Protein AF-A0A437QZS2-F1 (afdb_monomer)

Sequence (537 aa):
MLMLNFDFNEHRVLSMNNVLVINCSKDAAEFFSTLRQGVTLSPLTAAPTKHYRDDATIQTEISAEPWFFQQFLVHQVSIEGKKQLIVMELHTRYVVVISGVRKGDCQGFLDALQQQLHAVLKAAFDRYLPELNIQLQPCISHTKAADVRWHQRSERSAQGQINQVTQLLKDGFFIDYLQAHDGKLLFHQKLNAGAMLPSRATFADGRPATASQALLERYGHQFAALTDAQQQLWQQREYEKKVEKANQNYQQTQLQLALIGSYHNFDKFARAGFSSTDVLNFQDFFINADDSCGIVNLAELDGLLAGIASGPTMIHPSLWLPVVIPNAAVHTEAEIGIGVKYCIKLLNCNADLLMENQQAYCGLWLRDKQRNIDFVAFCYGFTLAMTFDPEPWLSLPAELQSRLQPILMVALREPDLLKTFAALPARTQELLCRYFEDTVCQVQLYWLKQRAKEFGKNPTQLTSNRAPVSIDPRIFASIALPFEELLDYAFDLTKFKIQPPSPPPQQPVRRDEQKTGRNDPCPCGSGRKYKKCCGSN

Organism: NCBI:txid1834037

Foldseek 3Di:
DDWDDDDDPDPDDPPPQQEEEEAEEPQRQQQQWDDDPNDIDTLADADPDQDPVVCQVVQVVRDPDSQRYWYKYWYWDQAPNWIKIWIAGPQQRFIDIDGDQHRSRPVVVLVRVLVVVVLLLVVLCVPPPVPPPDPCVVVSVSPPHPHYHYYHHDDPVCVVVVVVVNVVSRVCVVVVVCVVVVNDDDPDPCCVPPVRPPPFRAGPVRHGDDSSVVVCVSSVVVVVDIDDCVVVVVVVVVVVVVVVVCVVVVVVVLVCQFQPVDPLLVVLCVLLVDDPVLVVLLQVLQCPDDPQAAQRGDLLLLLQLLLCLLDLDHDDCVQCLCRVDPPCVVDDPVSSVSNVSSSVSSSVSSNCCLVPNLQSFFGSWTADPVRQTLLQSNLLSNLLNCLSPVVVVVVDDPVLLVLNLVSLLSPLVPPVLVVLSVPDDPVLSVLVRLSNSVSSSVSSLVSVLVVCVVVVHDSVVRDDPHDHGDHDCVSRVVDDDDSVVSSVSSSVVSVSRSDHDDDDPDDPDDDPDDPQDQQHQCPVPPRHRCCVPVVVD

pLDDT: mean 70.33, std 20.79, range [20.78, 96.94]

Structure (mmCIF, N/CA/C/O backbone):
data_AF-A0A437QZS2-F1
#
_entry.id   AF-A0A437QZS2-F1
#
loop_
_atom_site.group_PDB
_atom_site.id
_atom_site.type_symbol
_atom_site.label_atom_id
_atom_site.label_alt_id
_atom_site.label_comp_id
_atom_site.label_asym_id
_atom_site.label_entity_id
_atom_site.label_seq_id
_atom_site.pdbx_PDB_ins_code
_atom_site.Cartn_x
_atom_site.Cartn_y
_atom_site.Cartn_z
_atom_site.occupancy
_atom_site.B_iso_or_equiv
_atom_site.auth_seq_id
_atom_site.auth_comp_id
_atom_site.auth_asym_id
_atom_site.auth_atom_id
_atom_site.pdbx_PDB_model_num
ATOM 1 N N . MET A 1 1 ? -2.496 2.489 32.244 1.00 20.78 1 MET A N 1
ATOM 2 C CA . MET A 1 1 ? -2.262 2.664 33.691 1.00 20.78 1 MET A CA 1
ATOM 3 C C . MET A 1 1 ? -2.748 4.054 34.101 1.00 20.78 1 MET A C 1
ATOM 5 O O . MET A 1 1 ? -2.124 4.965 33.603 1.00 20.78 1 MET A O 1
ATOM 9 N N . LEU A 1 2 ? -3.814 4.242 34.917 1.00 30.97 2 LEU A N 1
ATOM 10 C CA . LEU A 1 2 ? -3.886 5.396 35.856 1.00 30.97 2 LEU A CA 1
ATOM 11 C C . LEU A 1 2 ? -5.225 6.201 36.070 1.00 30.97 2 LEU A C 1
ATOM 13 O O . LEU A 1 2 ? -6.174 5.687 36.639 1.00 30.97 2 LEU A O 1
ATOM 17 N N . MET A 1 3 ? -5.227 7.487 35.651 1.00 2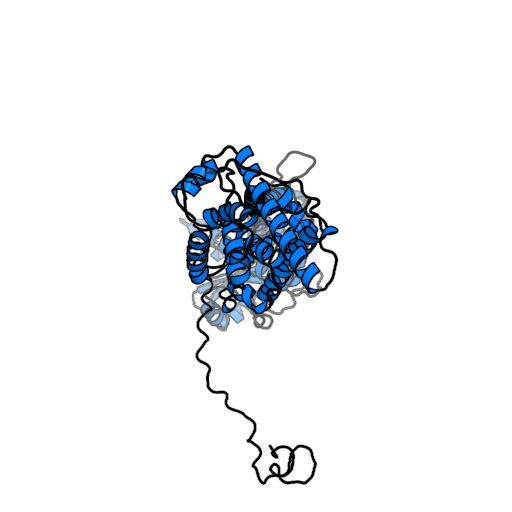1.62 3 MET A N 1
ATOM 18 C CA . MET A 1 3 ? -5.669 8.781 36.292 1.00 21.62 3 MET A CA 1
ATOM 19 C C . MET A 1 3 ? -6.118 8.697 37.757 1.00 21.62 3 MET A C 1
ATOM 21 O O . MET A 1 3 ? -7.209 8.225 38.066 1.00 21.62 3 MET A O 1
ATOM 25 N N . LEU A 1 4 ? -5.282 9.254 38.633 1.00 26.64 4 LEU A N 1
ATOM 26 C CA . LEU A 1 4 ? -5.567 9.543 40.034 1.00 26.64 4 LEU A CA 1
ATOM 27 C C . LEU A 1 4 ? -5.038 10.949 40.325 1.00 26.64 4 LEU A C 1
ATOM 29 O O . LEU A 1 4 ? -3.916 11.257 39.928 1.00 26.64 4 LEU A O 1
ATOM 33 N N . ASN A 1 5 ? -5.819 11.761 41.042 1.00 26.84 5 ASN A N 1
ATOM 34 C CA . ASN A 1 5 ? -5.407 13.101 41.460 1.00 26.84 5 ASN A CA 1
ATOM 35 C C . ASN A 1 5 ? -4.205 13.037 42.409 1.00 26.84 5 ASN A C 1
ATOM 37 O O . ASN A 1 5 ? -4.344 12.684 43.577 1.00 26.84 5 ASN A O 1
ATOM 41 N N . PHE A 1 6 ? -3.035 13.398 41.878 1.00 27.00 6 PHE A N 1
ATOM 42 C CA . PHE A 1 6 ? -1.861 13.789 42.649 1.00 27.00 6 PHE A CA 1
ATOM 43 C C . PHE A 1 6 ? -1.961 15.273 43.020 1.00 27.00 6 PHE A C 1
ATOM 45 O O . PHE A 1 6 ? -2.297 16.104 42.176 1.00 27.00 6 PHE A O 1
ATOM 52 N N . ASP A 1 7 ? -1.638 15.590 44.273 1.00 30.45 7 ASP A N 1
ATOM 53 C CA . ASP A 1 7 ? -1.325 16.953 44.700 1.00 30.45 7 ASP A CA 1
ATOM 54 C C . ASP A 1 7 ? 0.136 17.259 44.324 1.00 30.45 7 ASP A C 1
ATOM 56 O O . ASP A 1 7 ? 1.017 16.407 44.469 1.00 30.45 7 ASP A O 1
ATOM 60 N N . PHE A 1 8 ? 0.387 18.449 43.780 1.00 32.78 8 PHE A N 1
ATOM 61 C CA . PHE A 1 8 ? 1.642 18.791 43.108 1.00 32.78 8 PHE A CA 1
ATOM 62 C C . PHE A 1 8 ? 2.698 19.452 44.004 1.00 32.78 8 PHE A C 1
ATOM 64 O O . PHE A 1 8 ? 3.832 19.600 43.552 1.00 32.78 8 PHE A O 1
ATOM 71 N N . ASN A 1 9 ? 2.367 19.837 45.245 1.00 36.06 9 ASN A N 1
ATOM 72 C CA . ASN A 1 9 ? 3.306 20.550 46.128 1.00 36.06 9 ASN A CA 1
ATOM 73 C C . ASN A 1 9 ? 3.748 19.786 47.387 1.00 36.06 9 ASN A C 1
ATOM 75 O O . ASN A 1 9 ? 4.813 20.095 47.919 1.00 36.06 9 ASN A O 1
ATOM 79 N N . GLU A 1 10 ? 3.010 18.772 47.852 1.00 30.33 10 GLU A N 1
ATOM 80 C CA . GLU A 1 10 ? 3.451 17.916 48.963 1.00 30.33 10 GLU A CA 1
ATOM 81 C C . GLU A 1 10 ? 3.292 16.429 48.621 1.00 30.33 10 GLU A C 1
ATOM 83 O O . GLU A 1 10 ? 2.210 15.960 48.281 1.00 30.33 10 GLU A O 1
ATOM 88 N N . HIS A 1 11 ? 4.380 15.657 48.739 1.00 33.88 11 HIS A N 1
ATOM 89 C CA . HIS A 1 11 ? 4.418 14.226 48.413 1.00 33.88 11 HIS A CA 1
ATOM 90 C C . HIS A 1 11 ? 3.638 13.354 49.422 1.00 33.88 11 HIS A C 1
ATOM 92 O O . HIS A 1 11 ? 4.225 12.590 50.193 1.00 33.88 11 HIS A O 1
ATOM 98 N N . ARG A 1 12 ? 2.302 13.431 49.411 1.00 27.75 12 ARG A N 1
ATOM 99 C CA . ARG A 1 12 ? 1.401 12.541 50.157 1.00 27.75 12 ARG A CA 1
ATOM 100 C C . ARG A 1 12 ? 0.194 12.135 49.317 1.00 27.75 12 ARG A C 1
ATOM 102 O O . ARG A 1 12 ? -0.442 12.956 48.671 1.00 27.75 12 ARG A O 1
ATOM 109 N N . VAL A 1 13 ? -0.165 10.854 49.393 1.00 30.27 13 VAL A N 1
ATOM 110 C CA . VAL A 1 13 ? -1.448 10.362 48.880 1.00 30.27 13 VAL A CA 1
ATOM 111 C C . VAL A 1 13 ? -2.536 10.770 49.871 1.00 30.27 13 VAL A C 1
ATOM 113 O O . VAL A 1 13 ? -2.618 10.205 50.963 1.00 30.27 13 VAL A O 1
ATOM 116 N N . LEU A 1 14 ? -3.377 11.735 49.502 1.00 32.28 14 LEU A N 1
ATOM 117 C CA . LEU A 1 14 ? -4.598 12.025 50.248 1.00 32.28 14 LEU A CA 1
ATOM 118 C C . LEU A 1 14 ? -5.625 10.923 49.964 1.00 32.28 14 LEU A C 1
ATOM 120 O O . LEU A 1 14 ? -6.195 10.847 48.876 1.00 32.28 14 LEU A O 1
ATOM 124 N N . SER A 1 15 ? -5.884 10.063 50.951 1.00 37.06 15 SER A N 1
ATOM 125 C CA . SER A 1 15 ? -7.035 9.161 50.916 1.00 37.06 15 SER A CA 1
ATOM 126 C C . SER A 1 15 ? -8.316 9.993 51.023 1.00 37.06 15 SER A C 1
ATOM 128 O O . SER A 1 15 ? -8.694 10.417 52.116 1.00 37.06 15 SER A O 1
ATOM 130 N N . MET A 1 16 ? -8.976 10.261 49.894 1.00 41.34 16 MET A N 1
ATOM 131 C CA . MET A 1 16 ? -10.245 10.991 49.892 1.00 41.34 16 MET A CA 1
ATOM 132 C C . MET A 1 16 ? -11.342 10.128 50.535 1.00 41.34 16 MET A C 1
ATOM 134 O O . MET A 1 16 ? -11.731 9.083 50.011 1.00 41.34 16 MET A O 1
ATOM 138 N N . ASN A 1 17 ? -11.811 10.559 51.708 1.00 48.47 17 ASN A N 1
ATOM 139 C CA . ASN A 1 17 ? -12.818 9.858 52.502 1.00 48.47 17 ASN A CA 1
ATOM 140 C C . ASN A 1 17 ? -14.219 10.052 51.899 1.00 48.47 17 ASN A C 1
ATOM 142 O O . ASN A 1 17 ? -14.975 10.924 52.327 1.00 48.47 17 ASN A O 1
ATOM 146 N N . ASN A 1 18 ? -14.583 9.228 50.916 1.00 58.84 18 ASN A N 1
ATOM 147 C CA . ASN A 1 18 ? -15.933 9.237 50.346 1.00 58.84 18 ASN A CA 1
ATOM 148 C C . ASN A 1 18 ? -16.923 8.615 51.340 1.00 58.84 18 ASN A C 1
ATOM 150 O O . ASN A 1 18 ? -16.878 7.404 51.580 1.00 58.84 18 ASN A O 1
ATOM 154 N N . VAL A 1 19 ? -17.816 9.441 51.898 1.00 66.81 19 VAL A N 1
ATOM 155 C CA . VAL A 1 19 ? -18.808 9.036 52.906 1.00 66.81 19 VAL A CA 1
ATOM 156 C C . VAL A 1 19 ? -20.184 8.871 52.258 1.00 66.81 19 VAL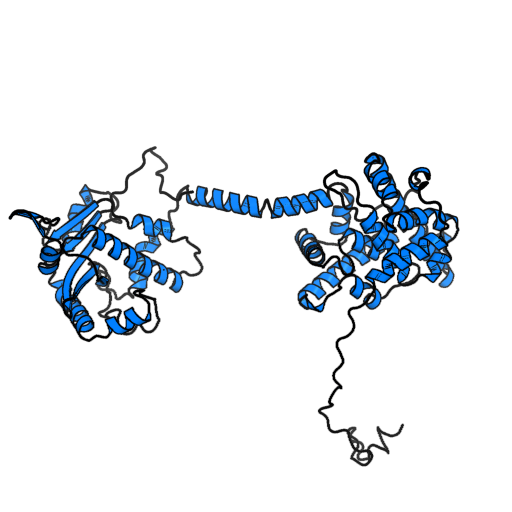 A C 1
ATOM 158 O O . VAL A 1 19 ? -20.769 9.822 51.730 1.00 66.81 19 VAL A O 1
ATOM 161 N N . LEU A 1 20 ? -20.725 7.658 52.349 1.00 75.12 20 LEU A N 1
ATOM 162 C CA . LEU A 1 20 ? -22.062 7.297 51.885 1.00 75.12 20 LEU A CA 1
ATOM 163 C C . LEU A 1 20 ? -22.985 7.069 53.080 1.00 75.12 20 LEU A C 1
ATOM 165 O O . LEU A 1 20 ? -22.778 6.148 53.868 1.00 75.12 20 LEU A O 1
ATOM 169 N N . VAL A 1 21 ? -24.034 7.877 53.197 1.00 82.19 21 VAL A N 1
ATOM 170 C CA . VAL A 1 21 ? -25.049 7.725 54.241 1.00 82.19 21 VAL A CA 1
ATOM 171 C C . VAL A 1 21 ? -26.263 6.994 53.688 1.00 82.19 21 VAL A C 1
ATOM 173 O O . VAL A 1 21 ? -26.971 7.491 52.807 1.00 82.19 21 VAL A O 1
ATOM 176 N N . ILE A 1 22 ? -26.535 5.822 54.255 1.00 88.19 22 ILE A N 1
ATOM 177 C CA . ILE A 1 22 ? -27.746 5.048 54.012 1.00 88.19 22 ILE A CA 1
ATOM 178 C C . ILE A 1 22 ? -28.725 5.309 55.158 1.00 88.19 22 ILE A C 1
ATOM 180 O O . ILE A 1 22 ? -28.687 4.677 56.218 1.00 88.19 22 ILE A O 1
ATOM 184 N N . ASN A 1 23 ? -29.629 6.259 54.935 1.00 90.69 23 ASN A N 1
ATOM 185 C CA . ASN A 1 23 ? -30.758 6.513 55.816 1.00 90.69 23 ASN A CA 1
ATOM 186 C C . ASN A 1 23 ? -31.812 5.431 55.585 1.00 90.69 23 ASN A C 1
ATOM 188 O O . ASN A 1 23 ? -32.315 5.273 54.480 1.00 90.69 23 ASN A O 1
ATOM 192 N N . CYS A 1 24 ? -32.189 4.692 56.615 1.00 92.56 24 CYS A N 1
ATOM 193 C CA . CYS A 1 24 ? -33.209 3.659 56.535 1.00 92.56 24 CYS A CA 1
ATOM 194 C C . CYS A 1 24 ? -34.486 4.109 57.241 1.00 92.56 24 CYS A C 1
ATOM 196 O O . CYS A 1 24 ? -34.458 4.504 58.411 1.00 92.56 24 CYS A O 1
ATOM 198 N N . SER A 1 25 ? -35.624 3.948 56.561 1.00 92.81 25 SER A N 1
ATOM 199 C CA . SER A 1 25 ? -36.930 3.949 57.220 1.00 92.81 25 SER A CA 1
ATOM 200 C C . SER A 1 25 ? -37.017 2.816 58.253 1.00 92.81 25 SER A C 1
ATOM 202 O O . SER A 1 25 ? -36.200 1.896 58.249 1.00 92.81 25 SER A O 1
ATOM 204 N N . LYS A 1 26 ? -38.059 2.812 59.096 1.00 91.44 26 LYS A N 1
ATOM 205 C CA . LYS A 1 26 ? -38.287 1.734 60.078 1.00 91.44 26 LYS A CA 1
ATOM 206 C C . LYS A 1 26 ? -38.273 0.334 59.440 1.00 91.44 26 LYS A C 1
ATOM 208 O O . LYS A 1 26 ? -37.603 -0.557 59.945 1.00 91.44 26 LYS A O 1
ATOM 213 N N . ASP A 1 27 ? -38.956 0.162 58.313 1.00 92.75 27 ASP A N 1
ATOM 214 C CA . ASP A 1 27 ? -39.080 -1.139 57.637 1.00 92.75 27 ASP A CA 1
ATOM 215 C C . ASP A 1 27 ? -37.763 -1.584 56.977 1.00 92.75 27 ASP A C 1
ATOM 217 O O . ASP A 1 27 ? -37.418 -2.763 57.006 1.00 92.75 27 ASP A O 1
ATOM 221 N N . ALA A 1 28 ? -36.973 -0.640 56.446 1.00 92.94 28 ALA A N 1
ATOM 222 C CA . ALA A 1 28 ? -35.621 -0.925 55.966 1.00 92.94 28 ALA A CA 1
ATOM 223 C C . ALA A 1 28 ? -34.657 -1.245 57.124 1.00 92.94 28 ALA A C 1
ATOM 225 O O . ALA A 1 28 ? -33.854 -2.167 57.014 1.00 92.94 28 ALA A O 1
ATOM 226 N N . ALA A 1 29 ? -34.775 -0.551 58.259 1.00 92.00 29 ALA A N 1
ATOM 227 C CA . ALA A 1 29 ? -34.001 -0.833 59.465 1.00 92.00 29 ALA A CA 1
ATOM 228 C C . ALA A 1 29 ? -34.262 -2.250 59.991 1.00 92.00 29 ALA A C 1
ATOM 230 O O . ALA A 1 29 ? -33.319 -2.986 60.285 1.00 92.00 29 ALA A O 1
ATOM 231 N N . GLU A 1 30 ? -35.527 -2.674 60.041 1.00 92.25 30 GLU A N 1
ATOM 232 C CA . GLU A 1 30 ? -35.880 -4.047 60.408 1.00 92.25 30 GLU A CA 1
ATOM 233 C C . GLU A 1 30 ? -35.398 -5.067 59.365 1.00 92.25 30 GLU A C 1
ATOM 235 O O . GLU A 1 30 ? -34.999 -6.175 59.723 1.00 92.25 30 GLU A O 1
ATOM 240 N N . PHE A 1 31 ? -35.402 -4.709 58.078 1.00 93.00 31 PHE A N 1
ATOM 241 C CA . PHE A 1 31 ? -34.905 -5.565 57.001 1.00 93.00 31 PHE A CA 1
ATOM 242 C C . PHE A 1 31 ? -33.384 -5.780 57.049 1.00 93.00 31 PHE A C 1
ATOM 244 O O . PHE A 1 31 ? -32.923 -6.886 56.775 1.00 93.00 31 PHE A O 1
ATOM 251 N N . PHE A 1 32 ? -32.601 -4.769 57.422 1.00 92.81 32 PHE A N 1
ATOM 252 C CA . PHE A 1 32 ? -31.145 -4.894 57.562 1.00 92.81 32 PHE A CA 1
ATOM 253 C C . PHE A 1 32 ? -30.690 -5.390 58.946 1.00 92.81 32 PHE A C 1
ATOM 255 O O . PHE A 1 32 ? -29.529 -5.754 59.115 1.00 92.81 32 PHE A O 1
ATOM 262 N N . SER A 1 33 ? -31.601 -5.485 59.918 1.00 91.31 33 SER A N 1
ATOM 263 C CA . SER A 1 33 ? -31.332 -6.073 61.236 1.00 91.31 33 SER A CA 1
ATOM 264 C C . SER A 1 33 ? -31.580 -7.587 61.255 1.00 91.31 33 SER A C 1
ATOM 266 O O . SER A 1 33 ? -32.531 -8.089 60.650 1.00 91.31 33 SER A O 1
ATOM 268 N N . THR A 1 34 ? -30.769 -8.335 62.009 1.00 86.31 34 THR A N 1
ATOM 269 C CA . THR A 1 34 ? -30.948 -9.787 62.208 1.00 86.31 34 THR A CA 1
ATOM 270 C C . THR A 1 34 ? -30.850 -10.180 63.679 1.00 86.31 34 THR A C 1
ATOM 272 O O . THR A 1 34 ? -30.084 -9.597 64.437 1.00 86.31 34 THR A O 1
ATOM 275 N N . LEU A 1 35 ? -31.622 -11.185 64.093 1.00 81.44 35 LEU A N 1
ATOM 276 C CA . LEU A 1 35 ? -31.528 -11.779 65.429 1.00 81.44 35 LEU A CA 1
ATOM 277 C C . LEU A 1 35 ? -30.538 -12.947 65.402 1.00 81.44 35 LEU A C 1
ATOM 279 O O . LEU A 1 35 ? -30.700 -13.874 64.607 1.00 81.44 35 LEU A O 1
ATOM 283 N N . ARG A 1 36 ? -29.541 -12.933 66.291 1.00 74.00 36 ARG A N 1
ATOM 284 C CA . ARG A 1 36 ? -28.646 -14.073 66.543 1.00 74.00 36 ARG A CA 1
ATOM 285 C C . ARG A 1 36 ? -28.539 -14.300 68.047 1.00 74.00 36 ARG A C 1
ATOM 287 O O . ARG A 1 36 ? -28.242 -13.372 68.786 1.00 74.00 36 ARG A O 1
ATOM 294 N N . GLN A 1 37 ? -28.813 -15.529 68.495 1.00 67.75 37 GLN A N 1
ATOM 295 C CA . GLN A 1 37 ? -28.738 -15.931 69.912 1.00 67.75 37 GLN A CA 1
ATOM 296 C C . GLN A 1 37 ? -29.489 -14.979 70.876 1.00 67.75 37 GLN A C 1
ATOM 298 O O . GLN A 1 37 ? -29.020 -14.680 71.967 1.00 67.75 37 GLN A O 1
ATOM 303 N N . GLY A 1 38 ? -30.662 -14.482 70.462 1.00 71.50 38 GLY A N 1
ATOM 304 C CA . GLY A 1 38 ? -31.493 -13.566 71.258 1.00 71.50 38 GLY A CA 1
ATOM 305 C C . GLY A 1 38 ? -31.089 -12.086 71.205 1.00 71.50 38 GLY A C 1
ATOM 306 O O . GLY A 1 38 ? -31.842 -11.248 71.691 1.00 71.50 38 GLY A O 1
ATOM 307 N N . VAL A 1 39 ? -29.960 -11.742 70.575 1.00 73.75 39 VAL A N 1
ATOM 308 C CA . VAL A 1 39 ? -29.490 -10.357 70.415 1.00 73.75 39 VAL A CA 1
ATOM 309 C C . VAL A 1 39 ? -29.767 -9.866 68.993 1.00 73.75 39 VAL A C 1
ATOM 311 O O . VAL A 1 39 ? -29.487 -10.559 68.011 1.00 73.75 39 VAL A O 1
ATOM 314 N N . THR A 1 40 ? -30.319 -8.657 68.870 1.00 80.25 40 THR A N 1
ATOM 315 C CA . THR A 1 40 ? -30.497 -7.986 67.575 1.00 80.25 40 THR A CA 1
ATOM 316 C C . THR A 1 40 ? -29.181 -7.354 67.140 1.00 80.25 40 THR A C 1
ATOM 318 O O . THR A 1 40 ? -28.709 -6.400 67.753 1.00 80.25 40 THR A O 1
ATOM 321 N N . LEU A 1 41 ? -28.612 -7.861 66.051 1.00 80.50 41 LEU A N 1
ATOM 322 C CA . LEU A 1 41 ? -27.480 -7.267 65.356 1.00 80.50 41 LEU A CA 1
ATOM 323 C C . LEU A 1 41 ? -28.014 -6.366 64.240 1.00 80.50 41 LEU A C 1
ATOM 325 O O . LEU A 1 41 ? -28.649 -6.841 63.294 1.00 80.50 41 LEU A O 1
ATOM 329 N N . SER A 1 42 ? -27.758 -5.068 64.369 1.00 84.19 42 SER A N 1
ATOM 330 C CA . SER A 1 42 ? -28.106 -4.038 63.391 1.00 84.19 42 SER A CA 1
ATOM 331 C C . SER A 1 42 ? -26.846 -3.256 63.016 1.00 84.19 42 SER A C 1
ATOM 333 O O . SER A 1 42 ? -26.101 -2.875 63.920 1.00 84.19 42 SER A O 1
ATOM 335 N N . PRO A 1 43 ? -26.601 -2.976 61.725 1.00 82.12 43 PRO A N 1
ATOM 336 C CA . PRO A 1 43 ? -25.555 -2.044 61.313 1.00 82.12 43 PRO A CA 1
ATOM 337 C C . PRO A 1 43 ? -25.963 -0.574 61.498 1.00 82.12 43 PRO A C 1
ATOM 339 O O . PRO A 1 43 ? -25.131 0.313 61.328 1.00 82.12 43 PRO A O 1
ATOM 342 N N . LEU A 1 44 ? -27.233 -0.295 61.820 1.00 88.19 44 LEU A N 1
ATOM 343 C CA . LEU A 1 44 ? -27.758 1.062 61.913 1.00 88.19 44 LEU A CA 1
ATOM 344 C C . LEU A 1 44 ? -27.496 1.685 63.284 1.00 88.19 44 LEU A C 1
ATOM 346 O O . LEU A 1 44 ? -27.792 1.093 64.321 1.00 88.19 44 LEU A O 1
ATOM 350 N N . THR A 1 45 ? -27.071 2.943 63.267 1.00 86.06 45 THR A N 1
ATOM 351 C CA . THR A 1 45 ? -27.011 3.824 64.438 1.00 86.06 45 THR A CA 1
ATOM 352 C C . THR A 1 45 ? -28.140 4.862 64.410 1.00 86.06 45 THR A C 1
ATOM 354 O O . THR A 1 45 ? -28.885 4.984 63.430 1.00 86.06 45 THR A O 1
ATOM 357 N N . ALA A 1 46 ? -28.300 5.622 65.497 1.00 79.81 46 ALA A N 1
ATOM 358 C CA . ALA A 1 46 ? -29.142 6.814 65.475 1.00 79.81 46 ALA A CA 1
ATOM 359 C C . ALA A 1 46 ? -28.547 7.853 64.509 1.00 79.81 46 ALA A C 1
ATOM 361 O O . ALA A 1 46 ? -27.331 8.040 64.470 1.00 79.81 46 ALA A O 1
ATOM 362 N N . ALA A 1 47 ? -29.398 8.526 63.734 1.00 80.38 47 ALA A N 1
ATOM 363 C CA . ALA A 1 47 ? -28.951 9.613 62.872 1.00 80.38 47 ALA A CA 1
ATOM 364 C C . ALA A 1 47 ? -28.406 10.789 63.712 1.00 80.38 47 ALA A C 1
ATOM 366 O O . ALA A 1 47 ? -29.026 11.127 64.724 1.00 80.38 47 ALA A O 1
ATOM 367 N N . PRO A 1 48 ? -27.297 11.439 63.305 1.00 75.44 48 PRO A N 1
ATOM 368 C CA . PRO A 1 48 ? -26.664 12.490 64.105 1.00 75.44 48 PRO A CA 1
ATOM 369 C C . PRO A 1 48 ? -27.515 13.765 64.178 1.00 75.44 48 PRO A C 1
ATOM 371 O O . PRO A 1 48 ? -27.487 14.476 65.179 1.00 75.44 48 PRO A O 1
ATOM 374 N N . THR A 1 49 ? -28.320 14.029 63.145 1.00 79.81 49 THR A N 1
ATOM 375 C CA . THR A 1 49 ? -29.289 15.131 63.107 1.00 79.81 49 THR A CA 1
ATOM 376 C C . THR A 1 49 ? -30.689 14.633 62.736 1.00 79.81 49 THR A C 1
ATOM 378 O O . THR A 1 49 ? -30.871 13.542 62.178 1.00 79.81 49 THR A O 1
ATOM 381 N N . LYS A 1 50 ? -31.710 15.453 63.009 1.00 77.69 50 LYS A N 1
ATOM 382 C CA . LYS A 1 50 ? -33.113 15.118 62.726 1.00 77.69 50 LYS A CA 1
ATOM 383 C C . LYS A 1 50 ? -33.468 15.171 61.235 1.00 77.69 50 LYS A C 1
ATOM 385 O O . LYS A 1 50 ? -34.301 14.377 60.803 1.00 77.69 50 LYS A O 1
ATOM 390 N N . HIS A 1 51 ? -32.862 16.075 60.467 1.00 77.19 51 HIS A N 1
ATOM 391 C CA . HIS A 1 51 ? -33.114 16.242 59.036 1.00 77.19 51 HIS A CA 1
ATOM 392 C C . HIS A 1 51 ? -31.821 16.062 58.251 1.00 77.19 51 HIS A C 1
ATOM 394 O O . HIS A 1 51 ? -30.827 16.706 58.553 1.00 77.19 51 HIS A O 1
ATOM 400 N N . TYR A 1 52 ? -31.851 15.261 57.184 1.00 76.38 52 TYR A N 1
ATOM 401 C CA . TYR A 1 52 ? -30.653 14.966 56.381 1.00 76.38 52 TYR A CA 1
ATOM 402 C C . TYR A 1 52 ? -29.905 16.204 55.848 1.00 76.38 52 TYR A C 1
ATOM 404 O O . TYR A 1 52 ? -28.702 16.155 55.611 1.00 76.38 52 TYR A O 1
ATOM 412 N N . ARG A 1 53 ? -30.607 17.327 55.652 1.00 72.25 53 ARG A N 1
ATOM 413 C CA . ARG A 1 53 ? -30.016 18.596 55.196 1.00 72.25 53 ARG A CA 1
ATOM 414 C C . ARG A 1 53 ? -29.078 19.211 56.234 1.00 72.25 53 ARG A C 1
ATOM 416 O O . ARG A 1 53 ? -28.123 19.878 55.854 1.00 72.25 53 ARG A O 1
ATOM 423 N N . ASP A 1 54 ? -29.326 18.935 57.510 1.00 73.38 54 ASP A N 1
ATOM 424 C CA . ASP A 1 54 ? -28.567 19.471 58.636 1.00 73.38 54 ASP A CA 1
ATOM 425 C C . ASP A 1 54 ? -27.282 18.658 58.884 1.00 73.38 54 ASP A C 1
ATOM 427 O O . ASP A 1 54 ? -26.417 19.097 59.629 1.00 73.38 54 ASP A O 1
ATOM 431 N N . ASP A 1 55 ? -27.089 17.509 58.220 1.00 68.81 55 ASP A N 1
ATOM 432 C CA . ASP A 1 55 ? -25.815 16.772 58.276 1.00 68.81 55 ASP A CA 1
ATOM 433 C C . ASP A 1 55 ? -24.665 17.533 57.584 1.00 68.81 55 ASP A C 1
ATOM 435 O O . ASP A 1 55 ? -23.495 17.228 57.809 1.00 68.81 55 ASP A O 1
ATOM 439 N N . ALA A 1 56 ? -24.978 18.540 56.760 1.00 55.81 56 ALA A N 1
ATOM 440 C CA . ALA A 1 56 ? -23.988 19.361 56.066 1.00 55.81 56 ALA A CA 1
ATOM 441 C C . ALA A 1 56 ? -23.124 20.220 57.016 1.00 55.81 56 ALA A C 1
ATOM 443 O O . ALA A 1 56 ? -22.018 20.602 56.648 1.00 55.81 56 ALA A O 1
ATOM 444 N N . THR A 1 57 ? -23.560 20.491 58.253 1.00 53.84 57 THR A N 1
ATOM 445 C CA . THR A 1 57 ? -22.715 21.167 59.262 1.00 53.84 57 THR A CA 1
ATOM 446 C C . THR A 1 57 ? -21.738 20.227 59.973 1.00 53.84 57 THR A C 1
ATOM 448 O O . THR A 1 57 ? -20.814 20.702 60.620 1.00 53.84 57 THR A O 1
ATOM 451 N N . ILE A 1 58 ? -21.883 18.906 59.818 1.00 52.41 58 ILE A N 1
ATOM 452 C CA . ILE A 1 58 ? -20.894 17.902 60.267 1.00 52.41 58 ILE A CA 1
ATOM 453 C C . ILE A 1 58 ? -19.801 17.710 59.194 1.00 52.41 58 ILE A C 1
ATOM 455 O O . ILE A 1 58 ? -18.709 17.208 59.456 1.00 52.41 58 ILE A O 1
ATOM 459 N N . GLN A 1 59 ? -20.075 18.152 57.965 1.00 51.12 59 GLN A N 1
ATOM 460 C CA . GLN A 1 59 ? -19.221 17.982 56.792 1.00 51.12 59 GLN A CA 1
ATOM 461 C C . GLN A 1 59 ? -17.862 18.700 56.929 1.00 51.12 59 GLN A C 1
ATOM 463 O O . GLN A 1 59 ? -16.861 18.210 56.411 1.00 51.12 59 GLN A O 1
ATOM 468 N N . THR A 1 60 ? -17.807 19.804 57.684 1.00 48.69 60 THR A N 1
ATOM 469 C CA . THR A 1 60 ? -16.606 20.637 57.886 1.00 48.69 60 THR A CA 1
ATOM 470 C C . THR A 1 60 ? -15.511 20.017 58.758 1.00 48.69 60 THR A C 1
ATOM 472 O O . THR A 1 60 ? -14.386 20.503 58.719 1.00 48.69 60 THR A O 1
ATOM 475 N N . GLU A 1 61 ? -15.790 18.961 59.530 1.00 47.25 61 GLU A N 1
ATOM 476 C CA . GLU A 1 61 ? -14.775 18.309 60.385 1.00 47.25 61 GLU A CA 1
ATOM 477 C C . GLU A 1 61 ? -14.061 17.124 59.705 1.00 47.25 61 GLU A C 1
ATOM 479 O O . GLU A 1 61 ? -13.069 16.623 60.231 1.00 47.25 61 GLU A O 1
ATOM 484 N N . ILE A 1 62 ? -14.553 16.650 58.550 1.00 50.03 62 ILE A N 1
ATOM 485 C CA . ILE A 1 62 ? -14.136 15.360 57.959 1.00 50.03 62 ILE A CA 1
ATOM 486 C C . ILE A 1 62 ? -13.423 15.525 56.603 1.00 50.03 62 ILE A C 1
ATOM 488 O O . ILE A 1 62 ? -12.588 14.694 56.244 1.00 50.03 62 ILE A O 1
ATOM 492 N N . SER A 1 63 ? -13.714 16.592 55.852 1.00 42.53 63 SER A N 1
ATOM 493 C CA . SER A 1 63 ? -13.008 16.959 54.615 1.00 42.53 63 SER A CA 1
ATOM 494 C C . SER A 1 63 ? -13.210 18.444 54.310 1.00 42.53 63 SER A C 1
ATOM 496 O O . SER A 1 63 ? -14.328 18.942 54.407 1.00 42.53 63 SER A O 1
ATOM 498 N N . ALA A 1 64 ? -12.154 19.141 53.879 1.00 43.66 64 ALA A N 1
ATOM 499 C CA . ALA A 1 64 ? -12.253 20.528 53.409 1.00 43.66 64 ALA A CA 1
ATOM 500 C C . ALA A 1 64 ? -12.986 20.659 52.052 1.00 43.66 64 ALA A C 1
ATOM 502 O O . ALA A 1 64 ? -13.417 21.748 51.684 1.00 43.66 64 ALA A O 1
ATOM 503 N N . GLU A 1 65 ? -13.149 19.548 51.326 1.00 45.97 65 GLU A N 1
ATOM 504 C CA . GLU A 1 65 ? -13.822 19.469 50.026 1.00 45.97 65 GLU A CA 1
ATOM 505 C C . GLU A 1 65 ? -15.264 18.937 50.193 1.00 45.97 65 GLU A C 1
ATOM 507 O O . GLU A 1 65 ? -15.444 17.741 50.461 1.00 45.97 65 GLU A O 1
ATOM 512 N N . PRO A 1 66 ? -16.318 19.765 50.015 1.00 43.00 66 PRO A N 1
ATOM 513 C CA . PRO A 1 66 ? -17.712 19.387 50.295 1.00 43.00 66 PRO A CA 1
ATOM 514 C C . PRO A 1 66 ? -18.345 18.417 49.273 1.00 43.00 66 PRO A C 1
ATOM 516 O O . PRO A 1 66 ? -19.531 18.093 49.366 1.00 43.00 66 PRO A O 1
ATOM 519 N N . TRP A 1 67 ? -17.591 17.930 48.287 1.00 46.56 67 TRP A N 1
ATOM 520 C CA . TRP A 1 67 ? -18.138 17.291 47.082 1.00 46.56 67 TRP A CA 1
ATOM 521 C C . TRP A 1 67 ? -18.274 15.755 47.139 1.00 46.56 67 TRP A C 1
ATOM 523 O O . TRP A 1 67 ? -18.823 15.162 46.212 1.00 46.56 67 TRP A O 1
ATOM 533 N N . PHE A 1 68 ? -17.845 15.106 48.230 1.00 51.59 68 PHE A N 1
ATOM 534 C CA . PHE A 1 68 ? -17.794 13.635 48.364 1.00 51.59 68 PHE A CA 1
ATOM 535 C C . PHE A 1 68 ? -18.784 13.018 49.377 1.00 51.59 68 PHE A C 1
ATOM 537 O O . PHE A 1 68 ? -18.606 11.883 49.822 1.00 51.59 68 PHE A O 1
ATOM 544 N N . PHE A 1 69 ? -19.853 13.741 49.724 1.00 60.44 69 PHE A N 1
ATOM 545 C CA . PHE A 1 69 ? -20.913 13.266 50.623 1.00 60.44 69 PHE A CA 1
ATOM 546 C C . PHE A 1 69 ? -22.181 12.889 49.841 1.00 60.44 69 PHE A C 1
ATOM 548 O O . PHE A 1 69 ? -22.763 13.718 49.131 1.00 60.44 69 PHE A O 1
ATOM 555 N N . GLN A 1 70 ? -22.629 11.638 49.968 1.00 69.44 70 GLN A N 1
ATOM 556 C CA . GLN A 1 70 ? -23.853 11.142 49.326 1.00 69.44 70 GLN A CA 1
ATOM 557 C C . GLN A 1 70 ? -24.846 10.620 50.361 1.00 69.44 70 GLN A C 1
ATOM 559 O O . GLN A 1 70 ? -24.469 9.901 51.281 1.00 69.44 70 GLN A O 1
ATOM 564 N N . GLN A 1 71 ? -26.129 10.950 50.188 1.00 77.12 71 GLN A N 1
ATOM 565 C CA . GLN A 1 71 ? -27.192 10.531 51.098 1.00 77.12 71 GLN A CA 1
ATOM 566 C C . GLN A 1 71 ? -28.351 9.881 50.346 1.00 77.12 71 GLN A C 1
ATOM 568 O O . GLN A 1 71 ? -29.030 10.524 49.540 1.00 77.12 71 GLN A O 1
ATOM 573 N N . PHE A 1 72 ? -28.625 8.624 50.681 1.00 85.31 72 PHE A N 1
ATOM 574 C CA . PHE A 1 72 ? -29.791 7.893 50.201 1.00 85.31 72 PHE A CA 1
ATOM 575 C C . PHE A 1 72 ? -30.766 7.627 51.344 1.00 85.3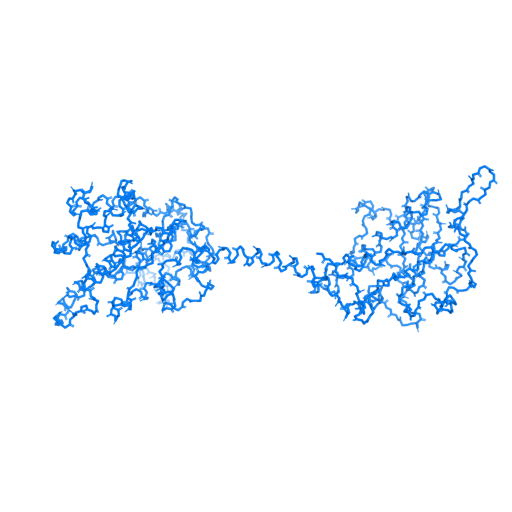1 72 PHE A C 1
ATOM 577 O O . PHE A 1 72 ? -30.363 7.500 52.500 1.00 85.31 72 PHE A O 1
ATOM 584 N N . LEU A 1 73 ? -32.047 7.520 51.006 1.00 87.88 73 LEU A N 1
ATOM 585 C CA . LEU A 1 73 ? -33.112 6.992 51.844 1.00 87.88 73 LEU A CA 1
ATOM 586 C C . LEU A 1 73 ? -33.572 5.649 51.280 1.00 87.88 73 LEU A C 1
ATOM 588 O O . LEU A 1 73 ? -33.943 5.564 50.112 1.00 87.88 73 LEU A O 1
ATOM 592 N N . VAL A 1 74 ? -33.593 4.621 52.120 1.00 92.44 74 VAL A N 1
ATOM 593 C CA . VAL A 1 74 ? -34.028 3.268 51.774 1.00 92.44 74 VAL A CA 1
ATOM 594 C C . VAL A 1 74 ? -35.315 2.937 52.517 1.00 92.44 74 VAL A C 1
ATOM 596 O O . VAL A 1 74 ? -35.422 3.142 53.730 1.00 92.44 74 VAL A O 1
ATOM 599 N N . HIS A 1 75 ? -36.290 2.401 51.787 1.00 93.75 75 HIS A N 1
ATOM 600 C CA . HIS A 1 75 ? -37.567 1.933 52.316 1.00 93.75 75 HIS A CA 1
ATOM 601 C C . HIS A 1 75 ? -37.887 0.528 51.793 1.00 93.75 75 HIS A C 1
ATOM 603 O O . HIS A 1 75 ? -37.758 0.263 50.599 1.00 93.75 75 HIS A O 1
ATOM 609 N N . GLN A 1 76 ? -38.307 -0.378 52.680 1.00 93.44 76 GLN A N 1
ATOM 610 C CA . GLN A 1 76 ? -38.619 -1.765 52.331 1.00 93.44 76 GLN A CA 1
ATOM 611 C C . GLN A 1 76 ? -40.124 -1.948 52.144 1.00 93.44 76 GLN A C 1
ATOM 613 O O . GLN A 1 76 ? -40.889 -1.761 53.085 1.00 93.44 76 GLN A O 1
ATOM 618 N N . VAL A 1 77 ? -40.541 -2.393 50.956 1.00 90.31 77 VAL A N 1
ATOM 619 C CA . VAL A 1 77 ? -41.940 -2.733 50.647 1.00 90.31 77 VAL A CA 1
ATOM 620 C C . VAL A 1 77 ? -42.080 -4.199 50.259 1.00 90.31 77 VAL A C 1
ATOM 622 O O . VAL A 1 77 ? -41.193 -4.781 49.631 1.00 90.31 77 VAL A O 1
ATOM 625 N N . SER A 1 78 ? -43.162 -4.836 50.708 1.00 88.06 78 SER A N 1
ATOM 626 C CA . SER A 1 78 ? -43.416 -6.260 50.464 1.00 88.06 78 SER A CA 1
ATOM 627 C C . SER A 1 78 ? -44.526 -6.385 49.428 1.00 88.06 78 SER A C 1
ATOM 629 O O . SER A 1 78 ? -45.665 -6.025 49.716 1.00 88.06 78 SER A O 1
ATOM 631 N N . ILE A 1 79 ? -44.186 -6.864 48.234 1.00 80.38 79 ILE A N 1
ATOM 632 C CA . ILE A 1 79 ? -45.085 -6.985 47.082 1.00 80.38 79 ILE A CA 1
ATOM 633 C C . ILE A 1 79 ? -45.150 -8.469 46.719 1.00 80.38 79 ILE A C 1
ATOM 635 O O . ILE A 1 79 ? -44.107 -9.070 46.475 1.00 80.38 79 ILE A O 1
ATOM 639 N N . GLU A 1 80 ? -46.340 -9.075 46.747 1.00 78.62 80 GLU A N 1
ATOM 640 C CA . GLU A 1 80 ? -46.542 -10.508 46.439 1.00 78.62 80 GLU A CA 1
ATOM 641 C C . GLU A 1 80 ? -45.587 -11.450 47.207 1.00 78.62 80 GLU A C 1
ATOM 643 O O . GLU A 1 80 ? -44.979 -12.367 46.658 1.00 78.62 80 GLU A O 1
ATOM 648 N N . GLY A 1 81 ? -45.367 -11.167 48.496 1.00 77.19 81 GLY A N 1
ATOM 649 C CA . GLY A 1 81 ? -44.418 -11.899 49.348 1.00 77.19 81 GLY A CA 1
ATOM 650 C C . GLY A 1 81 ? -42.933 -11.606 49.077 1.00 77.19 81 GLY A C 1
ATOM 651 O O . GLY A 1 81 ? -42.096 -11.862 49.943 1.00 77.19 81 GLY A O 1
ATOM 652 N N . LYS A 1 82 ? -42.586 -11.002 47.935 1.00 80.44 82 LYS A N 1
ATOM 653 C CA . LYS A 1 82 ? -41.219 -10.591 47.591 1.00 80.44 82 LYS A CA 1
ATOM 654 C C . LYS A 1 82 ? -40.866 -9.267 48.270 1.00 80.44 82 LYS A C 1
ATOM 656 O O . LYS A 1 82 ? -41.658 -8.324 48.330 1.00 80.44 82 LYS A O 1
ATOM 661 N N . LYS A 1 83 ? -39.642 -9.192 48.790 1.00 84.75 83 LYS A N 1
ATOM 662 C CA . LYS A 1 83 ? -39.089 -8.000 49.440 1.00 84.75 83 LYS A CA 1
ATOM 663 C C . LYS A 1 83 ? -38.419 -7.116 48.386 1.00 84.75 83 LYS A C 1
ATOM 665 O O . LYS A 1 83 ? -37.524 -7.576 47.680 1.00 84.75 83 LYS A O 1
ATOM 670 N N . GLN A 1 84 ? -38.864 -5.867 48.283 1.00 84.69 84 GLN A N 1
ATOM 671 C CA . GLN A 1 84 ? -38.281 -4.846 47.412 1.00 84.69 84 GLN A CA 1
ATOM 672 C C . GLN A 1 84 ? -37.812 -3.647 48.244 1.00 84.69 84 GLN A C 1
ATOM 674 O O . GLN A 1 84 ? -38.391 -3.339 49.290 1.00 84.69 84 GLN A O 1
ATOM 679 N N . LEU A 1 85 ? -36.757 -2.986 47.778 1.00 85.25 85 LEU A N 1
ATOM 680 C CA . LEU A 1 85 ? -36.110 -1.848 48.417 1.00 85.25 85 LEU A CA 1
ATOM 681 C C . LEU A 1 85 ? -36.195 -0.642 47.482 1.00 85.25 85 LEU A C 1
ATOM 683 O O . LEU A 1 85 ? -35.581 -0.621 46.418 1.00 85.25 85 LEU A O 1
ATOM 687 N N . ILE A 1 86 ? -36.962 0.363 47.887 1.00 86.06 86 ILE A N 1
ATOM 688 C CA . ILE A 1 86 ? -37.032 1.664 47.226 1.00 86.06 86 ILE A CA 1
ATOM 689 C C . ILE A 1 86 ? -35.863 2.490 47.761 1.00 86.06 86 ILE A C 1
ATOM 691 O O . ILE A 1 86 ? -35.788 2.731 48.966 1.00 86.06 86 ILE A O 1
ATOM 695 N N . VAL A 1 87 ? -34.958 2.911 46.880 1.00 82.56 87 VAL A N 1
ATOM 696 C CA . VAL A 1 87 ? -33.756 3.684 47.211 1.00 82.56 87 VAL A CA 1
ATOM 697 C C . VAL A 1 87 ? -33.848 5.051 46.554 1.00 82.56 87 VAL A C 1
ATOM 699 O O . VAL A 1 87 ? -33.910 5.146 45.334 1.00 82.56 87 VAL A O 1
ATOM 702 N N . MET A 1 88 ? -33.859 6.111 47.354 1.00 79.62 88 MET A N 1
ATOM 703 C CA . MET A 1 88 ? -34.028 7.490 46.906 1.00 79.62 88 MET A CA 1
ATOM 704 C C . MET A 1 88 ? -32.796 8.322 47.251 1.00 79.62 88 MET A C 1
ATOM 706 O O . MET A 1 88 ? -32.451 8.429 48.423 1.00 79.62 88 MET A O 1
ATOM 710 N N . GLU A 1 89 ? -32.162 8.968 46.277 1.00 77.25 89 GLU A N 1
ATOM 711 C CA . GLU A 1 89 ? -31.131 9.975 46.554 1.00 77.25 89 GLU A CA 1
ATOM 712 C C . GLU A 1 89 ? -31.814 11.249 47.081 1.00 77.25 89 GLU A C 1
ATOM 714 O O . GLU A 1 89 ? -32.744 11.783 46.470 1.00 77.25 89 GLU A O 1
ATOM 719 N N . LEU A 1 90 ? -31.424 11.702 48.274 1.00 71.94 90 LEU A N 1
ATOM 720 C CA . LEU A 1 90 ? -32.220 12.661 49.049 1.00 71.94 90 LEU A CA 1
ATOM 721 C C . LEU A 1 90 ? -32.139 14.113 48.548 1.00 71.94 90 LEU A C 1
ATOM 723 O O . LEU A 1 90 ? -32.984 14.935 48.923 1.00 71.94 90 LEU A O 1
ATOM 727 N N . HIS A 1 91 ? -31.157 14.453 47.712 1.00 63.78 91 HIS A N 1
ATOM 728 C CA . HIS A 1 91 ? -30.997 15.801 47.166 1.00 63.78 91 HIS A CA 1
ATOM 729 C C . HIS A 1 91 ? -31.789 15.982 45.862 1.00 63.78 91 HIS A C 1
ATOM 731 O O . HIS A 1 91 ? -32.540 16.942 45.718 1.00 63.78 91 HIS A O 1
ATOM 737 N N . THR A 1 92 ? -31.648 15.031 44.942 1.00 60.41 92 THR A N 1
ATOM 738 C CA . THR A 1 92 ? -32.234 15.017 43.590 1.00 60.41 92 THR A CA 1
ATOM 739 C C . THR A 1 92 ? -33.606 14.348 43.525 1.00 60.41 92 THR A C 1
ATOM 741 O O . THR A 1 92 ? -34.304 14.480 42.521 1.00 60.41 92 THR A O 1
ATOM 744 N N . ARG A 1 93 ? -33.988 13.597 44.571 1.00 64.88 93 ARG A N 1
ATOM 745 C CA . ARG A 1 93 ? -35.186 12.737 44.618 1.00 64.88 93 ARG A CA 1
ATOM 746 C C . ARG A 1 93 ? -35.225 11.667 43.525 1.00 64.88 93 ARG A C 1
ATOM 748 O O . ARG A 1 93 ? -36.284 11.110 43.237 1.00 64.88 93 ARG A O 1
ATOM 755 N N . TYR A 1 94 ? -34.068 11.344 42.950 1.00 65.12 94 TYR A N 1
ATOM 756 C CA . TYR A 1 94 ? -33.908 10.220 42.040 1.00 65.12 94 TYR A CA 1
ATOM 757 C C . TYR A 1 94 ? -34.170 8.897 42.775 1.00 65.12 94 TYR A C 1
ATOM 759 O O . TYR A 1 94 ? -33.697 8.726 43.897 1.00 65.12 94 TYR A O 1
ATOM 767 N N . VAL A 1 95 ? -34.919 7.972 42.163 1.00 65.56 95 VAL A N 1
ATOM 768 C CA . VAL A 1 95 ? -35.301 6.688 42.775 1.00 65.56 95 VAL A CA 1
ATOM 769 C C . VAL A 1 95 ? -34.851 5.504 41.923 1.00 65.56 95 VAL A C 1
ATOM 771 O O . VAL A 1 95 ? -35.066 5.481 40.714 1.00 65.56 95 VAL A O 1
ATOM 774 N N . VAL A 1 96 ? -34.311 4.491 42.598 1.00 71.56 96 VAL A N 1
ATOM 775 C CA . VAL A 1 96 ? -34.035 3.141 42.096 1.00 71.56 96 VAL A CA 1
ATOM 776 C C . VAL A 1 96 ? -34.856 2.146 42.919 1.00 71.56 96 VAL A C 1
ATOM 778 O O . VAL A 1 96 ? -35.025 2.329 44.124 1.00 71.56 96 VAL A O 1
ATOM 781 N N . VAL A 1 97 ? -35.349 1.073 42.298 1.00 76.19 97 VAL A N 1
ATOM 782 C CA . VAL A 1 97 ? -35.936 -0.068 43.017 1.00 76.19 97 VAL A CA 1
ATOM 783 C C . VAL A 1 97 ? -34.995 -1.261 42.895 1.00 76.19 97 VAL A C 1
ATOM 785 O O . VAL A 1 97 ? -34.598 -1.632 41.794 1.00 76.19 97 VAL A O 1
ATOM 788 N N . ILE A 1 98 ? -34.632 -1.851 44.032 1.00 78.62 98 ILE A N 1
ATOM 789 C CA . ILE A 1 98 ? -33.743 -3.010 44.130 1.00 78.62 98 ILE A CA 1
ATOM 790 C C . ILE A 1 98 ? -34.534 -4.194 44.693 1.00 78.62 98 ILE A C 1
ATOM 792 O O . ILE A 1 98 ? -35.223 -4.080 45.706 1.00 78.62 98 ILE A O 1
ATOM 796 N N . SER A 1 99 ? -34.419 -5.354 44.052 1.00 79.56 99 SER A N 1
ATOM 797 C CA . SER A 1 99 ? -35.058 -6.610 44.463 1.00 79.56 99 SER A CA 1
ATOM 798 C C . SER A 1 99 ? -34.025 -7.724 44.641 1.00 79.56 99 SER A C 1
ATOM 800 O O . SER A 1 99 ? -32.915 -7.627 44.130 1.00 79.56 99 SER A O 1
ATOM 802 N N . GLY A 1 100 ? -34.387 -8.804 45.339 1.00 76.12 100 GLY A N 1
ATOM 803 C CA . GLY A 1 100 ? -33.537 -10.000 45.471 1.00 76.12 100 GLY A CA 1
ATOM 804 C C . GLY A 1 100 ? -32.450 -9.929 46.553 1.00 76.12 100 GLY A C 1
ATOM 805 O O . GLY A 1 100 ? -31.828 -10.946 46.850 1.00 76.12 100 GLY A O 1
ATOM 806 N N . VAL A 1 101 ? -32.261 -8.774 47.198 1.00 83.19 101 VAL A N 1
ATOM 807 C CA . VAL A 1 101 ? -31.415 -8.641 48.397 1.00 83.19 101 VAL A CA 1
ATOM 808 C C . VAL A 1 101 ? -31.987 -9.505 49.531 1.00 83.19 101 VAL A C 1
ATOM 810 O O . VAL A 1 101 ? -33.203 -9.565 49.728 1.00 83.19 101 VAL A O 1
ATOM 813 N N . ARG A 1 102 ? -31.119 -10.184 50.290 1.00 87.31 102 ARG A N 1
ATOM 814 C CA . ARG A 1 102 ? -31.514 -11.028 51.433 1.00 87.31 102 ARG A CA 1
ATOM 815 C C . ARG A 1 102 ? -31.662 -10.190 52.711 1.00 87.31 102 ARG A C 1
ATOM 817 O O . ARG A 1 102 ? -30.997 -9.170 52.869 1.00 87.31 102 ARG A O 1
ATOM 824 N N . LYS A 1 103 ? -32.512 -10.625 53.653 1.00 89.25 103 LYS A N 1
ATOM 825 C CA . LYS A 1 103 ? -32.664 -9.945 54.956 1.00 89.25 103 LYS A CA 1
ATOM 826 C C . LYS A 1 103 ? -31.307 -9.914 55.682 1.00 89.25 103 LYS A C 1
ATOM 828 O O . LYS A 1 103 ? -30.667 -10.955 55.810 1.00 89.25 103 LYS A O 1
ATOM 833 N N . GLY A 1 104 ? -30.881 -8.737 56.140 1.00 87.06 104 GLY A N 1
ATOM 834 C CA . GLY A 1 104 ? -29.576 -8.504 56.770 1.00 87.06 104 GLY A CA 1
ATOM 835 C C . GLY A 1 104 ? -28.380 -8.359 55.819 1.00 87.06 104 GLY A C 1
ATOM 836 O O . GLY A 1 104 ? -27.267 -8.145 56.289 1.00 87.06 104 GLY A O 1
ATOM 837 N N . ASP A 1 105 ? -28.570 -8.478 54.502 1.00 88.94 105 ASP A N 1
ATOM 838 C CA . ASP A 1 105 ? -27.476 -8.485 53.522 1.00 88.94 105 ASP A CA 1
ATOM 839 C C . ASP A 1 105 ? -27.133 -7.063 53.049 1.00 88.94 105 ASP A C 1
ATOM 841 O O . ASP A 1 105 ? -27.486 -6.624 51.952 1.00 88.94 105 ASP A O 1
ATOM 845 N N . CYS A 1 106 ? -26.477 -6.306 53.930 1.00 87.00 106 CYS A N 1
ATOM 846 C CA . CYS A 1 106 ? -26.086 -4.920 53.667 1.00 87.00 106 CYS A CA 1
ATOM 847 C C . CYS A 1 106 ? -25.064 -4.788 52.534 1.00 87.00 106 CYS A C 1
ATOM 849 O O . CYS A 1 106 ? -25.135 -3.821 51.781 1.00 87.00 106 CYS A O 1
ATOM 851 N N . GLN A 1 107 ? -24.148 -5.751 52.375 1.00 83.06 107 GLN A N 1
ATOM 852 C CA . GLN A 1 107 ? -23.177 -5.709 51.280 1.00 83.06 107 GLN A CA 1
ATOM 853 C C . GLN A 1 107 ? -23.857 -5.985 49.936 1.00 83.06 107 GLN A C 1
ATOM 855 O O . GLN A 1 107 ? -23.715 -5.181 49.019 1.00 83.06 107 GLN A O 1
ATOM 860 N N . GLY A 1 108 ? -24.693 -7.029 49.845 1.00 80.06 108 GLY A N 1
ATOM 861 C CA . GLY A 1 108 ? -25.454 -7.315 48.627 1.00 80.06 108 GLY A CA 1
ATOM 862 C C . GLY A 1 108 ? -26.393 -6.174 48.213 1.00 80.06 108 GLY A C 1
ATOM 863 O O . GLY A 1 108 ? -26.643 -5.980 47.024 1.00 80.06 108 GLY A O 1
ATOM 864 N N . PHE A 1 109 ? -26.875 -5.369 49.168 1.00 86.19 109 PHE A N 1
ATOM 865 C CA . PHE A 1 109 ? -27.567 -4.114 48.868 1.00 86.19 109 PHE A CA 1
ATOM 866 C C . PHE A 1 109 ? -26.654 -3.057 48.232 1.00 86.19 109 PHE A C 1
ATOM 868 O O . PHE A 1 109 ? -27.027 -2.472 47.215 1.00 86.19 109 PHE A O 1
ATOM 875 N N . LEU A 1 110 ? -25.486 -2.790 48.828 1.00 81.50 110 LEU A N 1
ATOM 876 C CA . LEU A 1 110 ? -24.552 -1.771 48.337 1.00 81.50 110 LEU A CA 1
ATOM 877 C C . LEU A 1 110 ? -24.033 -2.117 46.939 1.00 81.50 110 LEU A C 1
ATOM 879 O O . LEU A 1 110 ? -24.013 -1.247 46.069 1.00 81.50 110 LEU A O 1
ATOM 883 N N . ASP A 1 111 ? -23.705 -3.388 46.702 1.00 74.25 111 ASP A N 1
ATOM 884 C CA . ASP A 1 111 ? -23.258 -3.887 45.400 1.00 74.25 111 ASP A CA 1
ATOM 885 C C . ASP A 1 111 ? -24.340 -3.664 44.324 1.00 74.25 111 ASP A C 1
ATOM 887 O O . ASP A 1 111 ? -24.063 -3.129 43.245 1.00 74.25 111 ASP A O 1
ATOM 891 N N . ALA A 1 112 ? -25.600 -3.992 44.641 1.00 71.50 112 ALA A N 1
ATOM 892 C CA . ALA A 1 112 ? -26.736 -3.776 43.746 1.00 71.50 112 ALA A CA 1
ATOM 893 C C . ALA A 1 112 ? -27.014 -2.281 43.489 1.00 71.50 112 ALA A C 1
ATOM 895 O O . ALA A 1 112 ? -27.308 -1.892 42.356 1.00 71.50 112 ALA A O 1
ATOM 896 N N . LEU A 1 113 ? -26.890 -1.425 44.510 1.00 74.06 113 LEU A N 1
ATOM 897 C CA . LEU A 1 113 ? -27.052 0.025 44.369 1.00 74.06 113 LEU A CA 1
ATOM 898 C C . LEU A 1 113 ? -25.958 0.625 43.475 1.00 74.06 113 LEU A C 1
ATOM 900 O O . LEU A 1 113 ? -26.267 1.382 42.553 1.00 74.06 113 LEU A O 1
ATOM 904 N N . GLN A 1 114 ? -24.698 0.240 43.691 1.00 70.12 114 GLN A N 1
ATOM 905 C CA . GLN A 1 114 ? -23.561 0.677 42.879 1.00 70.12 114 GLN A CA 1
ATOM 906 C C . GLN A 1 114 ? -23.750 0.286 41.401 1.00 70.12 114 GLN A C 1
ATOM 908 O O . GLN A 1 114 ? -23.511 1.097 40.503 1.00 70.12 114 GLN A O 1
ATOM 913 N N . GLN A 1 115 ? -24.230 -0.935 41.135 1.00 65.06 115 GLN A N 1
ATOM 914 C CA . GLN A 1 115 ? -24.503 -1.415 39.778 1.00 65.06 115 GLN A CA 1
ATOM 915 C C . GLN A 1 115 ? -25.585 -0.585 39.067 1.00 65.06 115 GLN A C 1
ATOM 917 O O . GLN A 1 115 ? -25.420 -0.237 37.895 1.00 65.06 115 GLN A O 1
ATOM 922 N N . GLN A 1 116 ? -26.669 -0.233 39.765 1.00 66.25 116 GLN A N 1
ATOM 923 C CA . GLN A 1 116 ? -27.753 0.576 39.195 1.00 66.25 116 GLN A CA 1
ATOM 924 C C . GLN A 1 116 ? -27.314 2.023 38.924 1.00 66.25 116 GLN A C 1
ATOM 926 O O . GLN A 1 116 ? -27.576 2.550 37.844 1.00 66.25 116 GLN A O 1
ATOM 931 N N . LEU A 1 117 ? -26.577 2.651 39.849 1.00 65.19 117 LEU A N 1
ATOM 932 C CA . LEU A 1 117 ? -26.048 4.009 39.655 1.00 65.19 117 LEU A CA 1
ATOM 933 C C . LEU A 1 117 ? -25.099 4.092 38.447 1.00 65.19 117 LEU A C 1
ATOM 935 O O . LEU A 1 117 ? -25.197 5.031 37.657 1.00 65.19 117 LEU A O 1
ATOM 939 N N . HIS A 1 118 ? -24.240 3.086 38.250 1.00 60.97 118 HIS A N 1
ATOM 940 C CA . HIS A 1 118 ? -23.385 2.972 37.062 1.00 60.97 118 HIS A CA 1
ATOM 941 C C . HIS A 1 118 ? -24.217 2.886 35.769 1.00 60.97 118 HIS A C 1
ATOM 943 O O . HIS A 1 118 ? -23.968 3.656 34.839 1.00 60.97 118 HIS A O 1
ATOM 949 N N . ALA A 1 119 ? -25.224 2.007 35.701 1.00 58.84 119 ALA A N 1
ATOM 950 C CA . ALA A 1 119 ? -26.063 1.865 34.506 1.00 58.84 119 ALA A CA 1
ATOM 951 C C . ALA A 1 119 ? -26.750 3.188 34.107 1.00 58.84 119 ALA A C 1
ATOM 953 O O . ALA A 1 119 ? -26.786 3.548 32.929 1.00 58.84 119 ALA A O 1
ATOM 954 N N . VAL A 1 120 ? -27.235 3.937 35.102 1.00 57.38 120 VAL A N 1
ATOM 955 C CA . VAL A 1 120 ? -27.918 5.227 34.925 1.00 57.38 120 VAL A CA 1
ATOM 956 C C . VAL A 1 120 ? -26.957 6.325 34.474 1.00 57.38 120 VAL A C 1
ATOM 958 O O . VAL A 1 120 ? -27.273 7.063 33.541 1.00 57.38 120 VAL A O 1
ATOM 961 N N . LEU A 1 121 ? -25.776 6.411 35.097 1.00 56.28 121 LEU A N 1
ATOM 962 C CA . LEU A 1 121 ? -24.712 7.332 34.692 1.00 56.28 121 LEU A CA 1
ATOM 963 C C . LEU A 1 121 ? -24.329 7.107 33.231 1.00 56.28 121 LEU A C 1
ATOM 965 O O . LEU A 1 121 ? -24.386 8.044 32.438 1.00 56.28 121 LEU A O 1
ATOM 969 N N . LYS A 1 122 ? -24.003 5.862 32.861 1.00 57.22 122 LYS A N 1
ATOM 970 C CA . LYS A 1 122 ? -23.582 5.515 31.500 1.00 57.22 122 LYS A CA 1
ATOM 971 C C . LYS A 1 122 ? -24.583 6.005 30.454 1.00 57.22 122 LYS A C 1
ATOM 973 O O . LYS A 1 122 ? -24.210 6.731 29.539 1.00 57.22 122 LYS A O 1
ATOM 978 N N . ALA A 1 123 ? -25.857 5.673 30.631 1.00 55.44 123 ALA A N 1
ATOM 979 C CA . ALA A 1 123 ? -26.880 6.025 29.658 1.00 55.44 123 ALA A CA 1
ATOM 980 C C . ALA A 1 123 ? -27.230 7.529 29.624 1.00 55.44 123 ALA A C 1
ATOM 982 O O . ALA A 1 123 ? -27.764 8.012 28.623 1.00 55.44 123 ALA A O 1
ATOM 983 N N . ALA A 1 124 ? -26.917 8.291 30.679 1.00 52.88 124 ALA A N 1
ATOM 984 C CA . ALA A 1 124 ? -26.954 9.751 30.626 1.00 52.88 124 ALA A CA 1
ATOM 985 C C . ALA A 1 124 ? -25.792 10.312 29.782 1.00 52.88 124 ALA A C 1
ATOM 987 O O . ALA A 1 124 ? -26.027 11.177 28.939 1.00 52.88 124 ALA A O 1
ATOM 988 N N . PHE A 1 125 ? -24.568 9.795 29.938 1.00 53.91 125 PHE A N 1
ATOM 989 C CA . PHE A 1 125 ? -23.428 10.194 29.099 1.00 53.91 125 PHE A CA 1
ATOM 990 C C . PHE A 1 125 ? -23.667 9.878 27.617 1.00 53.91 125 PHE A C 1
ATOM 992 O O . PHE A 1 125 ? -23.598 10.795 26.798 1.00 53.91 125 PHE A O 1
ATOM 999 N N . ASP A 1 126 ? -24.060 8.639 27.298 1.00 53.41 126 ASP A N 1
ATOM 1000 C CA . ASP A 1 126 ? -24.350 8.181 25.928 1.00 53.41 126 ASP A CA 1
ATOM 1001 C C . ASP A 1 126 ? -25.384 9.082 25.210 1.00 53.41 126 ASP A C 1
ATOM 1003 O O . ASP A 1 126 ? -25.359 9.224 23.988 1.00 53.41 126 ASP A O 1
ATOM 1007 N N . ARG A 1 127 ? -26.306 9.705 25.964 1.00 51.09 127 ARG A N 1
ATOM 1008 C CA . ARG A 1 127 ? -27.403 10.530 25.430 1.00 51.09 127 ARG A CA 1
ATOM 1009 C C . ARG A 1 127 ? -27.079 12.021 25.292 1.00 51.09 127 ARG A C 1
ATOM 1011 O O . ARG A 1 127 ? -27.674 12.670 24.435 1.00 51.09 127 ARG A O 1
ATOM 1018 N N . TYR A 1 128 ? -26.227 12.575 26.154 1.00 45.69 128 TYR A N 1
ATOM 1019 C CA . TYR A 1 128 ? -26.045 14.030 26.274 1.00 45.69 128 TYR A CA 1
ATOM 1020 C C . TYR A 1 128 ? -24.614 14.516 26.004 1.00 45.69 128 TYR A C 1
ATOM 1022 O O . TYR A 1 128 ? -24.440 15.705 25.759 1.00 45.69 128 TYR A O 1
ATOM 1030 N N . LEU A 1 129 ? -23.605 13.636 26.024 1.00 49.53 129 LEU A N 1
ATOM 1031 C CA . LEU A 1 129 ? -22.198 13.970 25.753 1.00 49.53 129 LEU A CA 1
ATOM 1032 C C . LEU A 1 129 ? -21.512 12.925 24.835 1.00 49.53 129 LEU A C 1
ATOM 1034 O O . LEU A 1 129 ? -20.441 12.428 25.182 1.00 49.53 129 LEU A O 1
ATOM 1038 N N . PRO A 1 130 ? -22.089 12.576 23.664 1.00 50.62 130 PRO A N 1
ATOM 1039 C CA . PRO A 1 130 ? -21.605 11.466 22.834 1.00 50.62 130 PRO A CA 1
ATOM 1040 C C . PRO A 1 130 ? -20.201 11.679 22.238 1.00 50.62 130 PRO A C 1
ATOM 1042 O O . PRO A 1 130 ? -19.532 10.708 21.894 1.00 50.62 130 PRO A O 1
ATOM 1045 N N . GLU A 1 131 ? -19.739 12.927 22.114 1.00 41.66 131 GLU A N 1
ATOM 1046 C CA . GLU A 1 131 ? -18.437 13.252 21.507 1.00 41.66 131 GLU A CA 1
ATOM 1047 C C . GLU A 1 131 ? -17.263 13.217 22.502 1.00 41.66 131 GLU A C 1
ATOM 1049 O O . GLU A 1 131 ? -16.106 13.098 22.092 1.00 41.66 131 GLU A O 1
ATOM 1054 N N . LEU A 1 132 ? -17.524 13.241 23.816 1.00 43.59 132 LEU A N 1
ATOM 1055 C CA . LEU A 1 132 ? -16.480 12.994 24.810 1.00 43.59 132 LEU A CA 1
ATOM 1056 C C . LEU A 1 132 ? -16.301 11.481 25.003 1.00 43.59 132 LEU A C 1
ATOM 1058 O O . LEU A 1 132 ? -16.947 10.872 25.856 1.00 43.59 132 LEU A O 1
ATOM 1062 N N . ASN A 1 133 ? -15.370 10.875 24.257 1.00 48.81 133 ASN A N 1
ATOM 1063 C CA . ASN A 1 133 ? -14.995 9.459 24.399 1.00 48.81 133 ASN A CA 1
ATOM 1064 C C . ASN A 1 133 ? -14.166 9.193 25.679 1.00 48.81 133 ASN A C 1
ATOM 1066 O O . ASN A 1 133 ? -12.985 8.828 25.652 1.00 48.81 133 ASN A O 1
ATOM 1070 N N . ILE A 1 134 ? -14.808 9.416 26.822 1.00 48.16 134 ILE A N 1
ATOM 1071 C CA . ILE A 1 134 ? -14.309 9.140 28.162 1.00 48.16 134 ILE A CA 1
ATOM 1072 C C . ILE A 1 134 ? -14.554 7.661 28.474 1.00 48.16 134 ILE A C 1
ATOM 1074 O O . ILE A 1 134 ? -15.685 7.179 28.424 1.00 48.16 134 ILE A O 1
ATOM 1078 N N . GLN A 1 135 ? -13.526 6.940 28.926 1.00 47.56 135 GLN A N 1
ATOM 1079 C CA . GLN A 1 135 ? -13.776 5.697 29.657 1.00 47.56 135 GLN A CA 1
ATOM 1080 C C . GLN A 1 135 ? -14.392 6.056 31.010 1.00 47.56 135 GLN A C 1
ATOM 1082 O O . GLN A 1 135 ? -13.689 6.570 31.867 1.00 47.56 135 GLN A O 1
ATOM 1087 N N . LEU A 1 136 ? -15.684 5.784 31.214 1.00 46.66 136 LEU A N 1
ATOM 1088 C CA . LEU A 1 136 ? -16.429 6.173 32.426 1.00 46.66 136 LEU A CA 1
ATOM 1089 C C . LEU A 1 136 ? -15.917 5.534 33.732 1.00 46.66 136 LEU A C 1
ATOM 1091 O O . LEU A 1 136 ? -16.282 5.978 34.821 1.00 46.66 136 LEU A O 1
ATOM 1095 N N . GLN A 1 137 ? -15.092 4.485 33.643 1.00 43.00 137 GLN A N 1
ATOM 1096 C CA . GLN A 1 137 ? -14.655 3.680 34.790 1.00 43.00 137 GLN A CA 1
ATOM 1097 C C . GLN A 1 137 ? -14.010 4.466 35.946 1.00 43.00 137 GLN A C 1
ATOM 1099 O O . GLN A 1 137 ? -14.351 4.145 37.078 1.00 43.00 137 GLN A O 1
ATOM 1104 N N . PRO A 1 138 ? -13.175 5.508 35.747 1.00 42.16 138 PRO A N 1
ATOM 1105 C CA . PRO A 1 138 ? -12.658 6.313 36.851 1.00 42.16 138 PRO A CA 1
ATOM 1106 C C . PRO A 1 138 ? -13.775 7.038 37.612 1.00 42.16 138 PRO A C 1
ATOM 1108 O O . PRO A 1 138 ? -13.807 6.992 38.837 1.00 42.16 138 PRO A O 1
ATOM 1111 N N . CYS A 1 139 ? -14.748 7.648 36.927 1.00 44.47 139 CYS A N 1
ATOM 1112 C CA . CYS A 1 139 ? -15.896 8.281 37.591 1.00 44.47 139 CYS A CA 1
ATOM 1113 C C . CYS A 1 139 ? -16.709 7.255 38.399 1.00 44.47 139 CYS A C 1
ATOM 1115 O O . CYS A 1 139 ? -17.153 7.540 39.507 1.00 44.47 139 CYS A O 1
ATOM 1117 N N . ILE A 1 140 ? -16.847 6.034 37.872 1.00 44.94 140 ILE A N 1
ATOM 1118 C CA . ILE A 1 140 ? -17.552 4.929 38.531 1.00 44.94 140 ILE A CA 1
ATOM 1119 C C . ILE A 1 140 ? -16.752 4.377 39.721 1.00 44.94 140 ILE A C 1
ATOM 1121 O O . ILE A 1 140 ? -17.346 4.090 40.758 1.00 44.94 140 ILE A O 1
ATOM 1125 N N . SER A 1 141 ? -15.423 4.259 39.644 1.00 43.28 141 SER A N 1
ATOM 1126 C CA . SER A 1 141 ? -14.611 3.753 40.759 1.00 43.28 141 SER A CA 1
ATOM 1127 C C . SER A 1 141 ? -14.631 4.689 41.968 1.00 43.28 141 SER A C 1
ATOM 1129 O O . SER A 1 141 ? -14.635 4.201 43.094 1.00 43.28 141 SER A O 1
ATOM 1131 N N . HIS A 1 142 ? -14.756 6.004 41.755 1.00 46.84 142 HIS A N 1
ATOM 1132 C CA . HIS A 1 142 ? -14.960 6.977 42.837 1.00 46.84 142 HIS A CA 1
ATOM 1133 C C . HIS A 1 142 ? -16.353 6.881 43.503 1.00 46.84 142 HIS A C 1
ATOM 1135 O O . HIS A 1 142 ? -16.557 7.476 44.558 1.00 46.84 142 HIS A O 1
ATOM 1141 N N . THR A 1 143 ? -17.305 6.103 42.959 1.00 47.12 143 THR A N 1
ATOM 1142 C CA . THR A 1 143 ? -18.587 5.811 43.643 1.00 47.12 143 THR A CA 1
ATOM 1143 C C . THR A 1 143 ? -18.482 4.714 44.707 1.00 47.12 143 THR A C 1
ATOM 1145 O O . THR A 1 143 ? -19.427 4.517 45.471 1.00 47.12 143 THR A O 1
ATOM 1148 N N . LYS A 1 144 ? -17.337 4.019 44.817 1.00 51.38 144 LYS A N 1
ATOM 1149 C CA . LYS A 1 144 ? -17.061 3.164 45.976 1.00 51.38 144 LYS A CA 1
ATOM 1150 C C . LYS A 1 144 ? -16.782 4.041 47.192 1.00 51.38 144 LYS A C 1
ATOM 1152 O O . LYS A 1 144 ? -15.722 4.652 47.297 1.00 51.38 144 LYS A O 1
ATOM 1157 N N . ALA A 1 145 ? -17.743 4.092 48.104 1.00 56.00 145 ALA A N 1
ATOM 1158 C CA . ALA A 1 145 ? -17.588 4.771 49.378 1.00 56.00 145 ALA A CA 1
ATOM 1159 C C . ALA A 1 145 ? -16.537 4.068 50.251 1.00 56.00 145 ALA A C 1
ATOM 1161 O O . ALA A 1 145 ? -16.540 2.842 50.367 1.00 56.00 145 ALA A O 1
ATOM 1162 N N . ALA A 1 146 ? -15.655 4.857 50.863 1.00 55.75 146 ALA A N 1
ATOM 1163 C CA . ALA A 1 146 ? -14.647 4.376 51.807 1.00 55.75 146 ALA A CA 1
ATOM 1164 C C . ALA A 1 146 ? -15.229 4.210 53.224 1.00 55.75 146 ALA A C 1
ATOM 1166 O O . ALA A 1 146 ? -14.761 3.374 53.992 1.00 55.75 146 ALA A O 1
ATOM 1167 N N . ASP A 1 147 ? -16.273 4.978 53.544 1.00 68.50 147 ASP A N 1
ATOM 1168 C CA . ASP A 1 147 ? -17.027 4.923 54.795 1.00 68.50 147 ASP A CA 1
ATOM 1169 C C . ASP A 1 147 ? -18.530 4.883 54.467 1.00 68.50 147 ASP A C 1
ATOM 1171 O O . ASP A 1 147 ? -19.051 5.771 53.786 1.00 68.50 147 ASP A O 1
ATOM 1175 N N . VAL A 1 148 ? -19.230 3.836 54.918 1.00 76.88 148 VAL A N 1
ATOM 1176 C CA . VAL A 1 148 ? -20.679 3.686 54.723 1.00 76.88 148 VAL A CA 1
ATOM 1177 C C . VAL A 1 148 ? -21.384 3.735 56.070 1.00 76.88 148 VAL A C 1
ATOM 1179 O O . VAL A 1 148 ? -21.327 2.792 56.861 1.00 76.88 148 VAL A O 1
ATOM 1182 N N . ARG A 1 149 ? -22.114 4.825 56.304 1.00 84.25 149 ARG A N 1
ATOM 1183 C CA . ARG A 1 149 ? -22.828 5.081 57.555 1.00 84.25 149 ARG A CA 1
ATOM 1184 C C . ARG A 1 149 ? -24.294 4.727 57.401 1.00 84.25 149 ARG A C 1
ATOM 1186 O O . ARG A 1 149 ? -24.996 5.272 56.553 1.00 84.25 149 ARG A O 1
ATOM 1193 N N . TRP A 1 150 ? -24.764 3.823 58.245 1.00 88.19 150 TRP A N 1
ATOM 1194 C CA . TRP A 1 150 ? -26.150 3.377 58.253 1.00 88.19 150 TRP A CA 1
ATOM 1195 C C . TRP A 1 150 ? -26.876 4.041 59.416 1.00 88.19 150 TRP A C 1
ATOM 1197 O O . TRP A 1 150 ? -26.485 3.880 60.572 1.00 88.19 150 TRP A O 1
ATOM 1207 N N . HIS A 1 151 ? -27.941 4.781 59.122 1.00 89.75 151 HIS A N 1
ATOM 1208 C CA . HIS A 1 151 ? -28.712 5.497 60.135 1.00 89.75 151 HIS A CA 1
ATOM 1209 C C . HIS A 1 151 ? -30.189 5.152 60.035 1.00 89.75 151 HIS A C 1
ATOM 1211 O O . HIS A 1 151 ? -30.752 5.135 58.943 1.00 89.75 151 HIS A O 1
ATOM 1217 N N . GLN A 1 152 ? -30.858 4.932 61.165 1.00 90.44 152 GLN A N 1
ATOM 1218 C CA . GLN A 1 152 ? -32.318 4.880 61.168 1.00 90.44 152 GLN A CA 1
ATOM 1219 C C . GLN A 1 152 ? -32.872 6.313 61.180 1.00 90.44 152 GLN A C 1
ATOM 1221 O O . GLN A 1 152 ? -32.718 7.032 62.168 1.00 90.44 152 GLN A O 1
ATOM 1226 N N . ARG A 1 153 ? -33.525 6.735 60.089 1.00 86.19 153 ARG A N 1
ATOM 1227 C CA . ARG A 1 153 ? -34.095 8.085 59.931 1.00 86.19 153 ARG A CA 1
ATOM 1228 C C . ARG A 1 153 ? -35.420 8.034 59.167 1.00 86.19 153 ARG A C 1
ATOM 1230 O O . ARG A 1 153 ? -35.536 7.389 58.128 1.00 86.19 153 ARG A O 1
ATOM 1237 N N . SER A 1 154 ? -36.433 8.730 59.680 1.00 74.88 154 SER A N 1
ATOM 1238 C CA . SER A 1 154 ? -37.752 8.850 59.051 1.00 74.88 154 SER A CA 1
ATOM 1239 C C . SER A 1 154 ? -37.896 10.179 58.307 1.00 74.88 154 SER A C 1
ATOM 1241 O O . SER A 1 154 ? -37.920 11.252 58.902 1.00 74.88 154 SER A O 1
ATOM 1243 N N . GLU A 1 155 ? -38.049 10.114 56.986 1.00 79.81 155 GLU A N 1
ATOM 1244 C CA . GLU A 1 155 ? -38.130 11.297 56.126 1.00 79.81 155 GLU A CA 1
ATOM 1245 C C . GLU A 1 155 ? -39.558 11.539 55.627 1.00 79.81 155 GLU A C 1
ATOM 1247 O O . GLU A 1 155 ? -39.953 11.092 54.550 1.00 79.81 155 GLU A O 1
ATOM 1252 N N . ARG A 1 156 ? -40.346 12.304 56.400 1.00 77.44 156 ARG A N 1
ATOM 1253 C CA . ARG A 1 156 ? -41.728 12.679 56.028 1.00 77.44 156 ARG A CA 1
ATOM 1254 C C . ARG A 1 156 ? -41.792 13.350 54.648 1.00 77.44 156 ARG A C 1
ATOM 1256 O O . ARG A 1 156 ? -42.761 13.153 53.922 1.00 77.44 156 ARG A O 1
ATOM 1263 N N . SER A 1 157 ? -40.742 14.089 54.281 1.00 75.38 157 SER A N 1
ATOM 1264 C CA . SER A 1 157 ? -40.584 14.751 52.980 1.00 75.38 157 SER A CA 1
ATOM 1265 C C . SER A 1 157 ? -40.588 13.780 51.786 1.00 75.38 157 SER A C 1
ATOM 1267 O O . SER A 1 157 ? -41.006 14.157 50.696 1.00 75.38 157 SER A O 1
ATOM 1269 N N . ALA A 1 158 ? -40.164 12.529 51.989 1.00 76.25 158 ALA A N 1
ATOM 1270 C CA . ALA A 1 158 ? -40.092 11.493 50.959 1.00 76.25 158 ALA A CA 1
ATOM 1271 C C . ALA A 1 158 ? -41.368 10.639 50.847 1.00 76.25 158 ALA A C 1
ATOM 1273 O O . ALA A 1 158 ? -41.559 9.948 49.846 1.00 76.25 158 ALA A O 1
ATOM 1274 N N . GLN A 1 159 ? -42.238 10.652 51.866 1.00 80.69 159 GLN A N 1
ATOM 1275 C CA . GLN A 1 159 ? -43.298 9.648 52.017 1.00 80.69 159 GLN A CA 1
ATOM 1276 C C . GLN A 1 159 ? -44.302 9.638 50.854 1.00 80.69 159 GLN A C 1
ATOM 1278 O O . GLN A 1 159 ? -44.746 8.570 50.443 1.00 80.69 159 GLN A O 1
ATOM 1283 N N . GLY A 1 160 ? -44.634 10.804 50.289 1.00 74.88 160 GLY A N 1
ATOM 1284 C CA . GLY A 1 160 ? -45.533 10.889 49.132 1.00 74.88 160 GLY A CA 1
ATOM 1285 C C . GLY A 1 160 ? -44.983 10.152 47.907 1.00 74.88 160 GLY A C 1
ATOM 1286 O O . GLY A 1 160 ? -45.697 9.369 47.285 1.00 74.88 160 GLY A O 1
ATOM 1287 N N . GLN A 1 161 ? -43.694 10.333 47.613 1.00 72.44 161 GLN A N 1
ATOM 1288 C CA . GLN A 1 161 ? -43.019 9.672 46.496 1.00 72.44 161 GLN A CA 1
ATOM 1289 C C . GLN A 1 161 ? -42.810 8.174 46.774 1.00 72.44 161 GLN A C 1
ATOM 1291 O O . GLN A 1 161 ? -43.037 7.355 45.889 1.00 72.44 161 GLN A O 1
ATOM 1296 N N . ILE A 1 162 ? -42.479 7.790 48.015 1.00 79.69 162 ILE A N 1
ATOM 1297 C CA . ILE A 1 162 ? -42.433 6.378 48.438 1.00 79.69 162 ILE A CA 1
ATOM 1298 C C . ILE A 1 162 ? -43.781 5.689 48.184 1.00 79.69 162 ILE A C 1
ATOM 1300 O O . ILE A 1 162 ? -43.813 4.607 47.597 1.00 79.69 162 ILE A O 1
ATOM 1304 N N . ASN A 1 163 ? -44.894 6.319 48.568 1.00 82.50 163 ASN A N 1
ATOM 1305 C CA . ASN A 1 163 ? -46.233 5.769 48.355 1.00 82.50 163 ASN A CA 1
ATOM 1306 C C . ASN A 1 163 ? -46.552 5.607 46.856 1.00 82.50 163 ASN A C 1
ATOM 1308 O O . ASN A 1 163 ? -47.096 4.577 46.465 1.00 82.50 163 ASN A O 1
ATOM 1312 N N . GLN A 1 164 ? -46.169 6.576 46.015 1.00 74.38 164 GLN A N 1
ATOM 1313 C CA . GLN A 1 164 ? -46.338 6.502 44.557 1.00 74.38 164 GLN A CA 1
ATOM 1314 C C . GLN A 1 164 ? -45.550 5.338 43.938 1.00 74.38 164 GLN A C 1
ATOM 1316 O O . GLN A 1 164 ? -46.131 4.535 43.213 1.00 74.38 164 GLN A O 1
ATOM 1321 N N . VAL A 1 165 ? -44.258 5.193 44.267 1.00 72.44 165 VAL A N 1
ATOM 1322 C CA . VAL A 1 165 ? -43.439 4.052 43.805 1.00 72.44 165 VAL A CA 1
ATOM 1323 C C . VAL A 1 165 ? -44.052 2.733 44.276 1.00 72.44 165 VAL A C 1
ATOM 1325 O O . VAL A 1 165 ? -44.176 1.792 43.502 1.00 72.44 165 VAL A O 1
ATOM 1328 N N . THR A 1 166 ? -44.488 2.672 45.537 1.00 80.69 166 THR A N 1
ATOM 1329 C CA . THR A 1 166 ? -45.106 1.471 46.116 1.00 80.69 166 THR A CA 1
ATOM 1330 C C . THR A 1 166 ? -46.372 1.062 45.366 1.00 80.69 166 THR A C 1
ATOM 1332 O O . THR A 1 166 ? -46.605 -0.132 45.199 1.00 80.69 166 THR A O 1
ATOM 1335 N N . GLN A 1 167 ? -47.182 2.021 44.910 1.00 75.00 167 GLN A N 1
ATOM 1336 C CA . GLN A 1 167 ? -48.380 1.728 44.127 1.00 75.00 167 GLN A CA 1
ATOM 1337 C C . GLN A 1 167 ? -48.021 1.211 42.727 1.00 75.00 167 GLN A C 1
ATOM 1339 O O . GLN A 1 167 ? -48.486 0.140 42.355 1.00 75.00 167 GLN A O 1
ATOM 1344 N N . LEU A 1 168 ? -47.087 1.862 42.022 1.00 67.12 168 LEU A N 1
ATOM 1345 C CA . LEU A 1 168 ? -46.592 1.393 40.715 1.00 67.12 168 LEU A CA 1
ATOM 1346 C C . LEU A 1 168 ? -46.020 -0.036 40.758 1.00 67.12 168 LEU A C 1
ATOM 1348 O O . LEU A 1 168 ? -46.147 -0.782 39.791 1.00 67.12 168 LEU A O 1
ATOM 1352 N N . LEU A 1 169 ? -45.402 -0.432 41.877 1.00 68.88 169 LEU A N 1
ATOM 1353 C CA . LEU A 1 169 ? -44.914 -1.799 42.082 1.00 68.88 169 LEU A CA 1
ATOM 1354 C C . LEU A 1 169 ? -46.039 -2.810 42.361 1.00 68.88 169 LEU A C 1
ATOM 1356 O O . LEU A 1 169 ? -45.874 -3.983 42.038 1.00 68.88 169 LEU A O 1
ATOM 1360 N N . LYS A 1 170 ? -47.163 -2.383 42.954 1.00 76.31 170 LYS A N 1
ATOM 1361 C CA . LYS A 1 170 ? -48.357 -3.227 43.161 1.00 76.31 170 LYS A CA 1
ATOM 1362 C C . LYS A 1 170 ? -49.165 -3.417 41.883 1.00 76.31 170 LYS A C 1
ATOM 1364 O O . LYS A 1 170 ? -49.728 -4.485 41.693 1.00 76.31 170 LYS A O 1
ATOM 1369 N N . ASP A 1 171 ? -49.188 -2.412 41.014 1.00 68.94 171 ASP A N 1
ATOM 1370 C CA . ASP A 1 171 ? -49.981 -2.407 39.779 1.00 68.94 171 ASP A CA 1
ATOM 1371 C C . ASP A 1 171 ? -49.348 -3.251 38.643 1.00 68.94 171 ASP A C 1
ATOM 1373 O O . ASP A 1 171 ? -49.715 -3.115 37.479 1.00 68.94 171 ASP A O 1
ATOM 1377 N N . GLY A 1 172 ? -48.369 -4.115 38.956 1.00 57.56 172 GLY A N 1
ATOM 1378 C CA . GLY A 1 172 ? -47.782 -5.128 38.061 1.00 57.56 172 GLY A CA 1
ATOM 1379 C C . GLY A 1 172 ? -46.841 -4.609 36.964 1.00 57.56 172 GLY A C 1
ATOM 1380 O O . GLY A 1 172 ? -45.902 -5.307 36.585 1.00 57.56 172 GLY A O 1
ATOM 1381 N N . PHE A 1 173 ? -47.019 -3.361 36.522 1.00 54.06 173 PHE A N 1
ATOM 1382 C CA . PHE A 1 173 ? -46.387 -2.748 35.341 1.00 54.06 173 PHE A CA 1
ATOM 1383 C C . PHE A 1 173 ? -44.850 -2.872 35.270 1.00 54.06 173 PHE A C 1
ATOM 1385 O O . PHE A 1 173 ? -44.260 -2.866 34.190 1.00 54.06 173 PHE A O 1
ATOM 1392 N N . PHE A 1 174 ? -44.182 -2.981 36.421 1.00 50.84 174 PHE A N 1
ATOM 1393 C CA . PHE A 1 174 ? -42.725 -3.103 36.510 1.00 50.84 174 PHE A CA 1
ATOM 1394 C C . PHE A 1 174 ? -42.203 -4.536 36.284 1.00 50.84 174 PHE A C 1
ATOM 1396 O O . PHE A 1 174 ? -41.062 -4.704 35.854 1.00 50.84 174 PHE A O 1
ATOM 1403 N N . ILE A 1 175 ? -43.006 -5.571 36.565 1.00 48.81 175 ILE A N 1
ATOM 1404 C CA . ILE A 1 175 ? -42.580 -6.977 36.456 1.00 48.81 175 ILE A CA 1
ATOM 1405 C C . ILE A 1 175 ? -42.495 -7.396 34.986 1.00 48.81 175 ILE A C 1
ATOM 1407 O O . ILE A 1 175 ? -41.449 -7.894 34.569 1.00 48.81 175 ILE A O 1
ATOM 1411 N N . ASP A 1 176 ? -43.529 -7.108 34.194 1.00 47.34 176 ASP A N 1
ATOM 1412 C CA . ASP A 1 176 ? -43.563 -7.430 32.760 1.00 47.34 176 ASP A CA 1
ATOM 1413 C C . ASP A 1 176 ? -42.414 -6.741 31.999 1.00 47.34 176 ASP A C 1
ATOM 1415 O O . ASP A 1 176 ? -41.746 -7.349 31.159 1.00 47.34 176 ASP A O 1
ATOM 1419 N N . TYR A 1 177 ? -42.114 -5.482 32.346 1.00 48.09 177 TYR A N 1
ATOM 1420 C CA . TYR A 1 177 ? -41.032 -4.721 31.716 1.00 48.09 177 TYR A CA 1
ATOM 1421 C C . TYR A 1 177 ? -39.634 -5.262 32.062 1.00 48.09 177 TYR A C 1
ATOM 1423 O O . TYR A 1 177 ? -38.769 -5.327 31.184 1.00 48.09 177 TYR A O 1
ATOM 1431 N N . LEU A 1 178 ? -39.398 -5.657 33.321 1.00 45.22 178 LEU A N 1
ATOM 1432 C CA . LEU A 1 178 ? -38.117 -6.230 33.756 1.00 45.22 178 LEU A CA 1
ATOM 1433 C C . LEU A 1 178 ? -37.890 -7.645 33.211 1.00 45.22 178 LEU A C 1
ATOM 1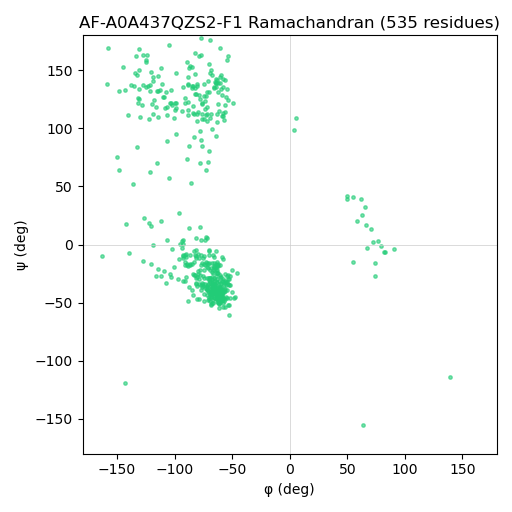435 O O . LEU A 1 178 ? -36.750 -7.982 32.888 1.00 45.22 178 LEU A O 1
ATOM 1439 N N . GLN A 1 179 ? -38.945 -8.458 33.084 1.00 46.66 179 GLN A N 1
ATOM 1440 C CA . GLN A 1 179 ? -38.856 -9.792 32.480 1.00 46.66 179 GLN A CA 1
ATOM 1441 C C . GLN A 1 179 ? -38.501 -9.717 30.991 1.00 46.66 179 GLN A C 1
ATOM 1443 O O . GLN A 1 179 ? -37.629 -10.454 30.539 1.00 46.66 179 GLN A O 1
ATOM 1448 N N . ALA A 1 180 ? -39.092 -8.777 30.246 1.00 46.28 180 ALA A N 1
ATOM 1449 C CA . ALA A 1 180 ? -38.791 -8.574 28.826 1.00 46.28 180 ALA A CA 1
ATOM 1450 C C . ALA A 1 180 ? -37.341 -8.119 28.538 1.00 46.28 180 ALA A C 1
ATOM 1452 O O . ALA A 1 180 ? -36.887 -8.219 27.400 1.00 46.28 180 ALA A O 1
ATOM 1453 N N . HIS A 1 181 ? -36.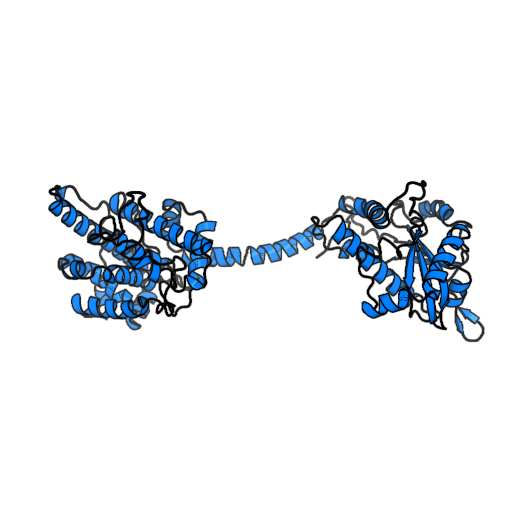611 -7.626 29.547 1.00 41.41 181 HIS A N 1
ATOM 1454 C CA . HIS A 1 181 ? -35.256 -7.075 29.401 1.00 41.41 181 HIS A CA 1
ATOM 1455 C C . HIS A 1 181 ? -34.228 -7.719 30.344 1.00 41.41 181 HIS A C 1
ATOM 1457 O O . HIS A 1 181 ? -33.193 -7.117 30.636 1.00 41.41 181 HIS A O 1
ATOM 1463 N N . ASP A 1 182 ? -34.494 -8.944 30.810 1.00 37.81 182 ASP A N 1
ATOM 1464 C CA . ASP A 1 182 ? -33.533 -9.775 31.550 1.00 37.81 182 ASP A CA 1
ATOM 1465 C C . ASP A 1 182 ? -32.948 -9.055 32.791 1.00 37.81 182 ASP A C 1
ATOM 1467 O O . ASP A 1 182 ? -31.744 -9.050 33.058 1.00 37.81 182 ASP A O 1
ATOM 1471 N N . GLY A 1 183 ? -33.816 -8.328 33.509 1.00 42.41 183 GLY A N 1
ATOM 1472 C CA . GLY A 1 183 ? -33.471 -7.536 34.697 1.00 42.41 183 GLY A CA 1
ATOM 1473 C C . GLY A 1 183 ? -32.678 -6.243 34.441 1.00 42.41 183 GLY A C 1
ATOM 1474 O O . GLY A 1 183 ? -32.331 -5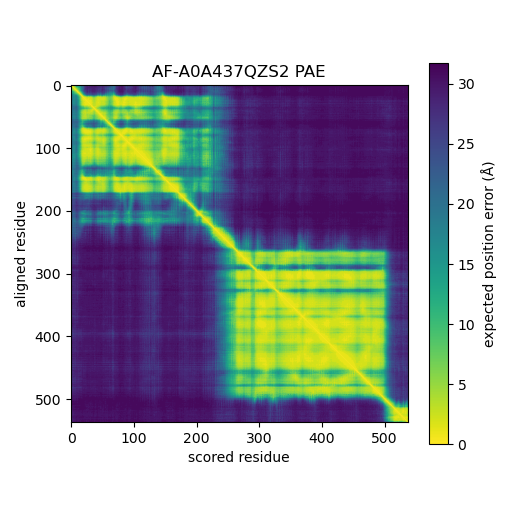.549 35.399 1.00 42.41 183 GLY A O 1
ATOM 1475 N N . LYS A 1 184 ? -32.385 -5.882 33.184 1.00 35.53 184 LYS A N 1
ATOM 1476 C CA . LYS A 1 184 ? -31.597 -4.687 32.833 1.00 35.53 184 LYS A CA 1
ATOM 1477 C C . LYS A 1 184 ? -32.493 -3.470 32.610 1.00 35.53 184 LYS A C 1
ATOM 1479 O O . LYS A 1 184 ? -33.332 -3.449 31.711 1.00 35.53 184 LYS A O 1
ATOM 1484 N N . LEU A 1 185 ? -32.255 -2.404 33.376 1.00 39.56 185 LEU A N 1
ATOM 1485 C CA . LEU A 1 185 ? -32.925 -1.119 33.179 1.00 39.56 185 LEU A CA 1
ATOM 1486 C C . LEU A 1 185 ? -32.304 -0.378 31.976 1.00 39.56 185 LEU A C 1
ATOM 1488 O O . LEU A 1 185 ? -31.333 0.365 32.110 1.00 39.56 185 LEU A O 1
ATOM 1492 N N . LEU A 1 186 ? -32.840 -0.615 30.777 1.00 34.50 186 LEU A N 1
ATOM 1493 C CA . LEU A 1 186 ? -32.410 0.061 29.549 1.00 34.50 186 LEU A CA 1
ATOM 1494 C C . LEU A 1 186 ? -33.073 1.440 29.405 1.00 34.50 186 LEU A C 1
ATOM 1496 O O . LEU A 1 186 ? -34.284 1.583 29.572 1.00 34.50 186 LEU A O 1
ATOM 1500 N N . PHE A 1 187 ? -32.282 2.452 29.038 1.00 35.75 187 PHE A N 1
ATOM 1501 C CA . PHE A 1 187 ? -32.726 3.832 28.793 1.00 35.75 187 PHE A CA 1
ATOM 1502 C C . PHE A 1 187 ? -33.564 3.937 27.503 1.00 35.75 187 PHE A C 1
ATOM 1504 O O . PHE A 1 187 ? -33.083 4.335 26.444 1.00 35.75 187 PHE A O 1
ATOM 1511 N N . HIS A 1 188 ? -34.849 3.591 27.576 1.00 30.34 188 HIS A N 1
ATOM 1512 C CA . HIS A 1 188 ? -35.767 3.721 26.442 1.00 30.34 188 HIS A CA 1
ATOM 1513 C C . HIS A 1 188 ? -36.507 5.066 26.470 1.00 30.34 188 HIS A C 1
ATOM 1515 O O . HIS A 1 188 ? -37.079 5.451 27.489 1.00 30.34 188 HIS A O 1
ATOM 1521 N N . GLN A 1 189 ? -36.620 5.751 25.325 1.00 32.31 189 GLN A N 1
ATOM 1522 C CA . GLN A 1 189 ? -37.342 7.034 25.213 1.00 32.31 189 GLN A CA 1
ATOM 1523 C C . GLN A 1 189 ? -38.833 7.005 25.632 1.00 32.31 189 GLN A C 1
ATOM 1525 O O . GLN A 1 189 ? -39.407 8.072 25.824 1.00 32.31 189 GLN A O 1
ATOM 1530 N N . LYS A 1 190 ? -39.464 5.833 25.826 1.00 32.66 190 LYS A N 1
ATOM 1531 C CA . LYS A 1 190 ? -40.831 5.722 26.377 1.00 32.66 190 LYS A CA 1
ATOM 1532 C C . LYS A 1 190 ? -40.878 5.629 27.914 1.00 32.66 190 LYS A C 1
ATOM 1534 O O . LYS A 1 190 ? -41.905 5.964 28.492 1.00 32.66 190 LYS A O 1
ATOM 1539 N N . LEU A 1 191 ? -39.773 5.295 28.594 1.00 36.56 191 LEU A N 1
ATOM 1540 C CA . LEU A 1 191 ? -39.680 5.379 30.065 1.00 36.56 191 LEU A CA 1
ATOM 1541 C C . LEU A 1 191 ? -39.643 6.832 30.578 1.00 36.56 191 LEU A C 1
ATOM 1543 O O . LEU A 1 191 ? -40.032 7.080 31.721 1.00 36.56 191 LEU A O 1
ATOM 1547 N N . ASN A 1 192 ? -39.279 7.790 29.712 1.00 35.44 192 ASN A N 1
ATOM 1548 C CA . ASN A 1 192 ? -39.378 9.237 29.960 1.00 35.44 192 ASN A CA 1
ATOM 1549 C C . ASN A 1 192 ? -40.816 9.722 30.264 1.00 35.44 192 ASN A C 1
ATOM 1551 O O . ASN A 1 192 ? -40.974 10.880 30.640 1.00 35.44 192 ASN A O 1
ATOM 1555 N N . ALA A 1 193 ? -41.849 8.890 30.070 1.00 29.16 193 ALA A N 1
ATOM 1556 C CA . ALA A 1 193 ? -43.254 9.289 30.176 1.00 29.16 193 ALA A CA 1
ATOM 1557 C C . ALA A 1 193 ? -44.069 8.560 31.267 1.00 29.16 193 ALA A C 1
ATOM 1559 O O . ALA A 1 193 ? -45.253 8.855 31.403 1.00 29.16 193 ALA A O 1
ATOM 1560 N N . GLY A 1 194 ? -43.491 7.622 32.036 1.00 30.69 194 GLY A N 1
ATOM 1561 C CA . GLY A 1 194 ? -44.307 6.824 32.972 1.00 30.69 194 GLY A CA 1
ATOM 1562 C C . GLY A 1 194 ? -43.623 6.042 34.099 1.00 30.69 194 GLY A C 1
ATOM 1563 O O . GLY A 1 194 ? -44.334 5.560 34.973 1.00 30.69 194 GLY A O 1
ATOM 1564 N N . ALA A 1 195 ? -42.289 5.910 34.129 1.00 32.12 195 ALA A N 1
ATOM 1565 C CA . ALA A 1 195 ? -41.606 5.180 35.215 1.00 32.12 195 ALA A CA 1
ATOM 1566 C C . ALA A 1 195 ? -40.300 5.822 35.724 1.00 32.12 195 ALA A C 1
ATOM 1568 O O . ALA A 1 195 ? -39.810 5.443 36.785 1.00 32.12 195 ALA A O 1
ATOM 1569 N N . MET A 1 196 ? -39.799 6.883 35.080 1.00 36.66 196 MET A N 1
ATOM 1570 C CA . MET A 1 196 ? -39.316 8.008 35.886 1.00 36.66 196 MET A CA 1
ATOM 1571 C C . MET A 1 196 ? -40.556 8.682 36.470 1.00 36.66 196 MET A C 1
ATOM 1573 O O . MET A 1 196 ? -41.329 9.240 35.696 1.00 36.66 196 MET A O 1
ATOM 1577 N N . LEU A 1 197 ? -40.769 8.627 37.791 1.00 35.50 197 LEU A N 1
ATOM 1578 C CA . LEU A 1 197 ? -41.870 9.362 38.425 1.00 35.50 197 LEU A CA 1
ATOM 1579 C C . LEU A 1 197 ? -41.719 10.859 38.111 1.00 35.50 197 LEU A C 1
ATOM 1581 O O . LEU A 1 197 ? -40.775 11.481 38.608 1.00 35.50 197 LEU A O 1
ATOM 1585 N N . PRO A 1 198 ? -42.629 11.472 37.332 1.00 34.72 198 PRO A N 1
ATOM 1586 C CA . PRO A 1 198 ? -42.513 12.868 36.954 1.00 34.72 198 PRO A CA 1
ATOM 1587 C C . PRO A 1 198 ? -43.121 13.763 38.042 1.00 34.72 198 PRO A C 1
ATOM 1589 O O . PRO A 1 198 ? -43.931 14.645 37.769 1.00 34.72 198 PRO A O 1
ATOM 1592 N N . SER A 1 199 ? -42.691 13.587 39.294 1.00 33.81 199 SER A N 1
ATOM 1593 C CA . SER A 1 199 ? -42.762 14.658 40.286 1.00 33.81 199 SER A CA 1
ATOM 1594 C C . SER A 1 199 ? -41.484 15.480 40.145 1.00 33.81 199 SER A C 1
ATOM 1596 O O . SER A 1 199 ? -40.503 15.172 40.816 1.00 33.81 199 SER A O 1
ATOM 1598 N N . ARG A 1 200 ? -41.502 16.446 39.205 1.00 41.53 200 ARG A N 1
ATOM 1599 C CA . ARG A 1 200 ? -40.467 17.473 38.930 1.00 41.53 200 ARG A CA 1
ATOM 1600 C C . ARG A 1 200 ? -39.217 17.298 39.800 1.00 41.53 200 ARG A C 1
ATOM 1602 O O . ARG A 1 200 ? -39.230 17.745 40.944 1.00 41.53 200 ARG A O 1
ATOM 1609 N N . ALA A 1 201 ? -38.163 16.672 39.272 1.00 39.53 201 ALA A N 1
ATOM 1610 C CA . ALA A 1 201 ? -36.890 16.596 39.981 1.00 39.53 201 ALA A CA 1
ATOM 1611 C C . ALA A 1 201 ? -36.350 18.022 40.120 1.00 39.53 201 ALA A C 1
ATOM 1613 O O . ALA A 1 201 ? -35.761 18.567 39.192 1.00 39.53 201 ALA A O 1
ATOM 1614 N N . THR A 1 202 ? -36.649 18.678 41.236 1.00 41.16 202 THR A N 1
ATOM 1615 C CA . THR A 1 202 ? -36.142 20.012 41.520 1.00 41.16 202 THR A CA 1
ATOM 1616 C C . THR A 1 202 ? -34.806 19.886 42.222 1.00 41.16 202 THR A C 1
ATOM 1618 O O . THR A 1 202 ? -34.685 19.091 43.158 1.00 41.16 202 THR A O 1
ATOM 1621 N N . PHE A 1 203 ? -33.837 20.714 41.840 1.00 38.91 203 PHE A N 1
ATOM 1622 C CA . PHE A 1 203 ? -32.679 20.977 42.693 1.00 38.91 203 PHE A CA 1
ATOM 1623 C C . PHE A 1 203 ? -33.150 21.423 44.092 1.00 38.91 203 PHE A C 1
ATOM 1625 O O . PHE A 1 203 ? -34.296 21.849 44.267 1.00 38.91 203 PHE A O 1
ATOM 1632 N N . ALA A 1 204 ? -32.285 21.361 45.109 1.00 39.81 204 ALA A N 1
ATOM 1633 C CA . ALA A 1 204 ? -32.671 21.768 46.466 1.00 39.81 204 ALA A CA 1
ATOM 1634 C C . ALA A 1 204 ? -33.117 23.247 46.576 1.00 39.81 204 ALA A C 1
ATOM 1636 O O . ALA A 1 204 ? -33.798 23.595 47.541 1.00 39.81 204 ALA A O 1
ATOM 1637 N N . ASP A 1 205 ? -32.780 24.074 45.577 1.00 44.59 205 ASP A N 1
ATOM 1638 C CA . ASP A 1 205 ? -33.216 25.467 45.391 1.00 44.59 205 ASP A CA 1
ATOM 1639 C C . ASP A 1 205 ? -34.621 25.630 44.754 1.00 44.59 205 ASP A C 1
ATOM 1641 O O . ASP A 1 205 ? -35.125 26.745 44.641 1.00 44.59 205 ASP A O 1
ATOM 1645 N N . GLY A 1 206 ? -35.272 24.533 44.349 1.00 43.78 206 GLY A N 1
ATOM 1646 C CA . GLY A 1 206 ? -36.608 24.522 43.746 1.00 43.78 206 GLY A CA 1
ATOM 1647 C C . GLY A 1 206 ? -36.656 24.624 42.214 1.00 43.78 206 GLY A C 1
ATOM 1648 O O . GLY A 1 206 ? -37.745 24.502 41.647 1.00 43.78 206 GLY A O 1
ATOM 1649 N N . ARG A 1 207 ? -35.527 24.800 41.511 1.00 43.44 207 ARG A N 1
ATOM 1650 C CA . ARG A 1 207 ? -35.499 24.847 40.035 1.00 43.44 207 ARG A CA 1
ATOM 1651 C C . ARG A 1 207 ? -35.787 23.467 39.425 1.00 43.44 207 ARG A C 1
ATOM 1653 O O . ARG A 1 207 ? -35.151 22.498 39.838 1.00 43.44 207 ARG A O 1
ATOM 1660 N N . PRO A 1 208 ? -36.694 23.344 38.435 1.00 42.84 208 PRO A N 1
ATOM 1661 C CA . PRO A 1 208 ? -36.996 22.068 37.791 1.00 42.84 208 PRO A CA 1
ATOM 1662 C C . PRO A 1 208 ? -35.850 21.605 36.882 1.00 42.84 208 PRO A C 1
ATOM 1664 O O . PRO A 1 208 ? -35.398 22.349 36.017 1.00 42.84 208 PRO A O 1
ATOM 1667 N N . ALA A 1 209 ? -35.445 20.347 37.037 1.00 41.22 209 ALA A N 1
ATOM 1668 C CA . ALA A 1 209 ? -34.448 19.669 36.221 1.00 41.22 209 ALA A CA 1
ATOM 1669 C C . ALA A 1 209 ? -35.013 18.366 35.636 1.00 41.22 209 ALA A C 1
ATOM 1671 O O . ALA A 1 209 ? -35.957 17.771 36.165 1.00 41.22 209 ALA A O 1
ATOM 1672 N N . THR A 1 210 ? -34.398 17.875 34.560 1.00 47.75 210 THR A N 1
ATOM 1673 C CA . THR A 1 210 ? -34.509 16.451 34.216 1.00 47.75 210 THR A CA 1
ATOM 1674 C C . THR A 1 210 ? -33.492 15.663 35.043 1.00 47.75 210 THR A C 1
ATOM 1676 O O . THR A 1 210 ? -32.401 16.162 35.323 1.00 47.75 210 THR A O 1
ATOM 1679 N N . ALA A 1 211 ? -33.818 14.425 35.433 1.00 46.00 211 ALA A N 1
ATOM 1680 C CA . ALA A 1 211 ? -32.931 13.608 36.273 1.00 46.00 211 ALA A CA 1
ATOM 1681 C C . ALA A 1 211 ? -31.525 13.439 35.659 1.00 46.00 211 ALA A C 1
ATOM 1683 O O . ALA A 1 211 ? -30.526 13.451 36.374 1.00 46.00 211 ALA A O 1
ATOM 1684 N N . SER A 1 212 ? -31.443 13.354 34.327 1.00 45.00 212 SER A N 1
ATOM 1685 C CA . SER A 1 212 ? -30.182 13.279 33.585 1.00 45.00 212 SER A CA 1
ATOM 1686 C C . SER A 1 212 ? -29.358 14.569 33.657 1.00 45.00 212 SER A C 1
ATOM 1688 O O . SER A 1 212 ? -28.149 14.486 33.840 1.00 45.00 212 SER A O 1
ATOM 1690 N N . GLN A 1 213 ? -29.984 15.750 33.566 1.00 46.69 213 GLN A N 1
ATOM 1691 C CA . GLN A 1 213 ? -29.280 17.034 33.703 1.00 46.69 213 GLN A CA 1
ATOM 1692 C C . GLN A 1 213 ? -28.787 17.262 35.135 1.00 46.69 213 GLN A C 1
ATOM 1694 O O . GLN A 1 213 ? -27.636 17.633 35.319 1.00 46.69 213 GLN A O 1
ATOM 1699 N N . ALA A 1 214 ? -29.605 16.959 36.150 1.00 51.78 214 ALA A N 1
ATOM 1700 C CA . ALA A 1 214 ? -29.196 17.102 37.549 1.00 51.78 214 ALA A CA 1
ATOM 1701 C C . ALA A 1 214 ? -28.023 16.174 37.930 1.00 51.78 214 ALA A C 1
ATOM 1703 O O . ALA A 1 214 ? -27.176 16.558 38.737 1.00 51.78 214 ALA A O 1
ATOM 1704 N N . LEU A 1 215 ? -27.937 14.972 37.338 1.00 50.22 215 LEU A N 1
ATOM 1705 C CA . LEU A 1 215 ? -26.736 14.136 37.448 1.00 50.22 215 LEU A CA 1
ATOM 1706 C C . LEU A 1 215 ? -25.548 14.754 36.695 1.00 50.22 215 LEU A C 1
ATOM 1708 O O . LEU A 1 215 ? -24.474 14.889 37.274 1.00 50.22 215 LEU A O 1
ATOM 1712 N N . LEU A 1 216 ? -25.718 15.126 35.424 1.00 48.94 216 LEU A N 1
ATOM 1713 C CA . LEU A 1 216 ? -24.615 15.621 34.593 1.00 48.94 216 LEU A CA 1
ATOM 1714 C C . LEU A 1 216 ? -24.028 16.947 35.094 1.00 48.94 216 LEU A C 1
ATOM 1716 O O . LEU A 1 216 ? -22.817 17.106 35.030 1.00 48.94 216 LEU A O 1
ATOM 1720 N N . GLU A 1 217 ? -24.820 17.856 35.663 1.00 50.22 217 GLU A N 1
ATOM 1721 C CA . GLU A 1 217 ? -24.294 19.066 36.316 1.00 50.22 217 GLU A CA 1
ATOM 1722 C C . GLU A 1 217 ? -23.509 18.721 37.595 1.00 50.22 217 GLU A C 1
ATOM 1724 O O . GLU A 1 217 ? -22.431 19.265 37.823 1.00 50.22 217 GLU A O 1
ATOM 1729 N N . ARG A 1 218 ? -23.979 17.751 38.397 1.00 50.38 218 ARG A N 1
ATOM 1730 C CA . ARG A 1 218 ? -23.304 17.328 39.640 1.00 50.38 218 ARG A CA 1
ATOM 1731 C C . ARG A 1 218 ? -21.987 16.576 39.399 1.00 50.38 218 ARG A C 1
ATOM 1733 O O . ARG A 1 218 ? -21.088 16.678 40.227 1.00 50.38 218 ARG A O 1
ATOM 1740 N N . TYR A 1 219 ? -21.861 15.839 38.292 1.00 47.84 219 TYR A N 1
ATOM 1741 C CA . TYR A 1 219 ? -20.639 15.097 37.935 1.00 47.84 219 TYR A CA 1
ATOM 1742 C C . TYR A 1 219 ? -19.767 15.803 36.876 1.00 47.84 219 TYR A C 1
ATOM 1744 O O . TYR A 1 219 ? -18.578 15.516 36.770 1.00 47.84 219 TYR A O 1
ATOM 1752 N N . GLY A 1 220 ? -20.311 16.748 36.104 1.00 43.03 220 GLY A N 1
ATOM 1753 C CA . GLY A 1 220 ? -19.630 17.390 34.973 1.00 43.03 220 GLY A CA 1
ATOM 1754 C C . GLY A 1 220 ? -18.449 18.277 35.368 1.00 43.03 220 GLY A C 1
ATOM 1755 O O . GLY A 1 220 ? -17.442 18.308 34.662 1.00 43.03 220 GLY A O 1
ATOM 1756 N N . HIS A 1 221 ? -18.507 18.920 36.538 1.00 45.50 221 HIS A N 1
ATOM 1757 C CA . HIS A 1 221 ? -17.386 19.707 37.067 1.00 45.50 221 HIS A CA 1
ATOM 1758 C C . HIS A 1 221 ? -16.122 18.867 37.344 1.00 45.50 221 HIS A C 1
ATOM 1760 O O . HIS A 1 221 ? -15.025 19.420 37.376 1.00 45.50 221 HIS A O 1
ATOM 1766 N N . GLN A 1 222 ? -16.237 17.537 37.461 1.00 43.91 222 GLN A N 1
ATOM 1767 C CA . GLN A 1 222 ? -15.093 16.635 37.654 1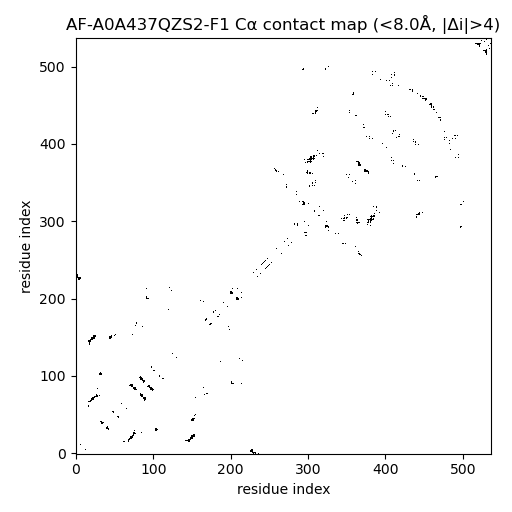.00 43.91 222 GLN A CA 1
ATOM 1768 C C . GLN A 1 222 ? -14.252 16.424 36.376 1.00 43.91 222 GLN A C 1
ATOM 1770 O O . GLN A 1 222 ? -13.157 15.874 36.461 1.00 43.91 222 GLN A O 1
ATOM 1775 N N . PHE A 1 223 ? -14.710 16.873 35.198 1.00 42.12 223 PHE A N 1
ATOM 1776 C CA . PHE A 1 223 ? -13.957 16.721 33.940 1.00 42.12 223 PHE A CA 1
ATOM 1777 C C . PHE A 1 223 ? -12.892 17.787 33.680 1.00 42.12 223 PHE A C 1
ATOM 1779 O O . PHE A 1 223 ? -12.033 17.580 32.826 1.00 42.12 223 PHE A O 1
ATOM 1786 N N . ALA A 1 224 ? -12.917 18.904 34.408 1.00 40.47 224 ALA A N 1
ATOM 1787 C CA . ALA A 1 224 ? -11.981 20.008 34.198 1.00 40.47 224 ALA A CA 1
ATOM 1788 C C . ALA A 1 224 ? -10.603 19.806 34.867 1.00 40.47 224 ALA A C 1
ATOM 1790 O O . ALA A 1 224 ? -9.688 20.582 34.604 1.00 40.47 224 ALA A O 1
ATOM 1791 N N . ALA A 1 225 ? -10.444 18.789 35.723 1.00 42.50 225 ALA A N 1
ATOM 1792 C CA . ALA A 1 225 ? -9.248 18.570 36.541 1.00 42.50 225 ALA A CA 1
ATOM 1793 C C . ALA A 1 225 ? -8.777 17.107 36.461 1.00 42.50 225 ALA A C 1
ATOM 1795 O O . ALA A 1 225 ? -9.121 16.273 37.296 1.00 42.50 225 ALA A O 1
ATOM 1796 N N . LEU A 1 226 ? -8.001 16.797 35.421 1.00 43.16 226 LEU A N 1
ATOM 1797 C CA . LEU A 1 226 ? -7.470 15.462 35.145 1.00 43.16 226 LEU A CA 1
ATOM 1798 C C . LEU A 1 226 ? -5.923 15.479 35.272 1.00 43.16 226 LEU A C 1
ATOM 1800 O O . LEU A 1 226 ? -5.269 16.344 34.697 1.00 43.16 226 LEU A O 1
ATOM 1804 N N . THR A 1 227 ? -5.334 14.512 35.991 1.00 49.06 227 THR A N 1
ATOM 1805 C CA . THR A 1 227 ? -3.978 14.514 36.626 1.00 49.06 227 THR A CA 1
ATOM 1806 C C . THR A 1 227 ? -3.032 13.301 36.375 1.00 49.06 227 THR A C 1
ATOM 1808 O O . THR A 1 227 ? -3.225 12.203 36.900 1.00 49.06 227 THR A O 1
ATOM 1811 N N . ASP A 1 228 ? -1.955 13.485 35.601 1.00 41.22 228 ASP A N 1
ATOM 1812 C CA . ASP A 1 228 ? -0.755 12.616 35.473 1.00 41.22 228 ASP A CA 1
ATOM 1813 C C . ASP A 1 228 ? -0.856 11.116 35.118 1.00 41.22 228 ASP A C 1
ATOM 1815 O O . ASP A 1 228 ? 0.125 10.538 34.647 1.00 41.22 228 ASP A O 1
ATOM 1819 N N . ALA A 1 229 ? -2.016 10.462 35.199 1.00 38.72 229 ALA A N 1
ATOM 1820 C CA . ALA A 1 229 ? -2.086 9.017 34.990 1.00 38.72 229 ALA A CA 1
ATOM 1821 C C . ALA A 1 229 ? -3.131 8.547 33.943 1.00 38.72 229 ALA A C 1
ATOM 1823 O O . ALA A 1 229 ? -3.044 7.444 33.452 1.00 38.72 229 ALA A O 1
ATOM 1824 N N . GLN A 1 230 ? -4.094 9.339 33.470 1.00 45.59 230 GLN A N 1
ATOM 1825 C CA . GLN A 1 230 ? -4.551 9.307 32.064 1.00 45.59 230 GLN A CA 1
ATOM 1826 C C . GLN A 1 230 ? -3.432 9.894 31.214 1.00 45.59 230 GLN A C 1
ATOM 1828 O O . GLN A 1 230 ? -3.438 9.616 30.037 1.00 45.59 230 GLN A O 1
ATOM 1833 N N . GLN A 1 231 ? -2.449 10.610 31.772 1.00 42.75 231 GLN A N 1
ATOM 1834 C CA . GLN A 1 231 ? -1.151 10.813 31.128 1.00 42.75 231 GLN A CA 1
ATOM 1835 C C . GLN A 1 231 ? -0.394 9.472 31.005 1.00 42.75 231 GLN A C 1
ATOM 1837 O O . GLN A 1 231 ? 0.187 9.219 29.965 1.00 42.75 231 GLN A O 1
ATOM 1842 N N . GLN A 1 232 ? -0.474 8.545 31.970 1.00 40.00 232 GLN A N 1
ATOM 1843 C CA . GLN A 1 232 ? 0.057 7.170 31.836 1.00 40.00 232 GLN A CA 1
ATOM 1844 C C . GLN A 1 232 ? -0.860 6.198 31.053 1.00 40.00 232 GLN A C 1
ATOM 1846 O O . GLN A 1 232 ? -0.382 5.272 30.402 1.00 40.00 232 GLN A O 1
ATOM 1851 N N . LEU A 1 233 ? -2.181 6.394 31.050 1.00 41.31 233 LEU A N 1
ATOM 1852 C CA . LEU A 1 233 ? -3.133 5.688 30.178 1.00 41.31 233 LEU A CA 1
ATOM 1853 C C . LEU A 1 233 ? -3.048 6.245 28.747 1.00 41.31 233 LEU A C 1
ATOM 1855 O O . LEU A 1 233 ? -3.242 5.500 27.796 1.00 41.31 233 LEU A O 1
ATOM 1859 N N . TRP A 1 234 ? -2.653 7.511 28.602 1.00 41.12 234 TRP A N 1
ATOM 1860 C CA . TRP A 1 234 ? -2.141 8.136 27.388 1.00 41.12 234 TRP A CA 1
ATOM 1861 C C . TRP A 1 234 ? -0.745 7.628 27.076 1.00 41.12 234 TRP A C 1
ATOM 1863 O O . TRP A 1 234 ? -0.540 7.357 25.922 1.00 41.12 234 TRP A O 1
ATOM 1873 N N . GLN A 1 235 ? 0.175 7.356 28.010 1.00 39.06 235 GLN A N 1
ATOM 1874 C CA . GLN A 1 235 ? 1.444 6.687 27.672 1.00 39.06 235 GLN A CA 1
ATOM 1875 C C . GLN A 1 235 ? 1.230 5.238 27.238 1.00 39.06 235 GLN A C 1
ATOM 1877 O O . GLN A 1 235 ? 1.991 4.756 26.414 1.00 39.06 235 GLN A O 1
ATOM 1882 N N . GLN A 1 236 ? 0.195 4.555 27.738 1.00 40.31 236 GLN A N 1
ATOM 1883 C CA . GLN A 1 236 ? -0.169 3.207 27.303 1.00 40.31 236 GLN A CA 1
ATOM 1884 C C . GLN A 1 236 ? -0.965 3.220 25.993 1.00 40.31 236 GLN A C 1
ATOM 1886 O O . GLN A 1 236 ? -0.710 2.381 25.147 1.00 40.31 236 GLN A O 1
ATOM 1891 N N . ARG A 1 237 ? -1.832 4.213 25.757 1.00 42.41 237 ARG A N 1
ATOM 1892 C CA . ARG A 1 237 ? -2.460 4.462 24.447 1.00 42.41 237 ARG A CA 1
ATOM 1893 C C . ARG A 1 237 ? -1.533 5.149 23.449 1.00 42.41 237 ARG A C 1
ATOM 1895 O O . ARG A 1 237 ? -1.819 5.095 22.271 1.00 42.41 237 ARG A O 1
ATOM 1902 N N . GLU A 1 238 ? -0.443 5.765 23.886 1.00 40.25 238 GLU A N 1
ATOM 1903 C CA . GLU A 1 238 ? 0.717 6.208 23.107 1.00 40.25 238 GLU A CA 1
ATOM 1904 C C . GLU A 1 238 ? 1.712 5.072 22.982 1.00 40.25 238 GLU A C 1
ATOM 1906 O O . GLU A 1 238 ? 2.547 5.149 22.111 1.00 40.25 238 GLU A O 1
ATOM 1911 N N . TYR A 1 239 ? 1.663 4.022 23.801 1.00 38.12 239 TYR A N 1
ATOM 1912 C CA . TYR A 1 239 ? 2.425 2.798 23.578 1.00 38.12 239 TYR A CA 1
ATOM 1913 C C . TYR A 1 239 ? 1.686 1.941 22.561 1.00 38.12 239 TYR A C 1
ATOM 1915 O O . TYR A 1 239 ? 2.277 1.579 21.564 1.00 38.12 239 TYR A O 1
ATOM 1923 N N . GLU A 1 240 ? 0.377 1.751 22.712 1.00 41.06 240 GLU A N 1
ATOM 1924 C CA . GLU A 1 240 ? -0.506 1.164 21.706 1.00 41.06 240 GLU A CA 1
ATOM 1925 C C . GLU A 1 240 ? -0.545 2.037 20.456 1.00 41.06 240 GLU A C 1
ATOM 1927 O O . GLU A 1 240 ? -0.354 1.495 19.388 1.00 41.06 240 GLU A O 1
ATOM 1932 N N . LYS A 1 241 ? -0.612 3.375 20.532 1.00 43.34 241 LYS A N 1
ATOM 1933 C CA . LYS A 1 241 ? -0.367 4.240 19.363 1.00 43.34 241 LYS A CA 1
ATOM 1934 C C . LYS A 1 241 ? 1.095 4.314 18.948 1.00 43.34 241 LYS A C 1
ATOM 1936 O O . LYS A 1 241 ? 1.300 4.747 17.838 1.00 43.34 241 LYS A O 1
ATOM 1941 N N . LYS A 1 242 ? 2.106 3.911 19.726 1.00 38.72 242 LYS A N 1
ATOM 1942 C CA . LYS A 1 242 ? 3.503 3.696 19.265 1.00 38.72 242 LYS A CA 1
ATOM 1943 C C . LYS A 1 242 ? 3.741 2.252 18.847 1.00 38.72 242 LYS A C 1
ATOM 1945 O O . LYS A 1 242 ? 4.841 1.962 18.427 1.00 38.72 242 LYS A O 1
ATOM 1950 N N . VAL A 1 243 ? 2.747 1.375 18.926 1.00 37.31 243 VAL A N 1
ATOM 1951 C CA . VAL A 1 243 ? 2.724 0.007 18.396 1.00 37.31 243 VAL A CA 1
ATOM 1952 C C . VAL A 1 243 ? 1.769 -0.047 17.204 1.00 37.31 243 VAL A C 1
ATOM 1954 O O . VAL A 1 243 ? 1.996 -0.825 16.308 1.00 37.31 243 VAL A O 1
ATOM 1957 N N . GLU A 1 244 ? 0.814 0.875 17.098 1.00 40.53 244 GLU A N 1
ATOM 1958 C CA . GLU A 1 244 ? 0.057 1.258 15.907 1.00 40.53 244 GLU A CA 1
ATOM 1959 C C . GLU A 1 244 ? 0.932 2.180 15.062 1.00 40.53 244 GLU A C 1
ATOM 1961 O O . GLU A 1 244 ? 1.148 1.887 13.911 1.00 40.53 244 GLU A O 1
ATOM 1966 N N . LYS A 1 245 ? 1.588 3.201 15.632 1.00 38.91 245 LYS A N 1
ATOM 1967 C CA . LYS A 1 245 ? 2.680 3.984 15.013 1.00 38.91 245 LYS A CA 1
ATOM 1968 C C . LYS A 1 245 ? 4.031 3.285 15.115 1.00 38.91 245 LYS A C 1
ATOM 1970 O O . LYS A 1 245 ? 5.006 3.855 14.676 1.00 38.91 245 LYS A O 1
ATOM 1975 N N . ALA A 1 246 ? 4.133 2.055 15.613 1.00 34.12 246 ALA A N 1
ATOM 1976 C CA . ALA A 1 246 ? 5.229 1.150 15.238 1.00 34.12 246 ALA A CA 1
ATOM 1977 C C . ALA A 1 246 ? 4.744 -0.159 14.633 1.00 34.12 246 ALA A C 1
ATOM 1979 O O . ALA A 1 246 ? 5.559 -1.042 14.464 1.00 34.12 246 ALA A O 1
ATOM 1980 N N . ASN A 1 247 ? 3.495 -0.212 14.170 1.00 36.81 247 ASN A N 1
ATOM 1981 C CA . ASN A 1 247 ? 3.015 -1.088 13.105 1.00 36.81 247 ASN A CA 1
ATOM 1982 C C . ASN A 1 247 ? 2.841 -0.282 11.821 1.00 36.81 247 ASN A C 1
ATOM 1984 O O . ASN A 1 247 ? 3.064 -0.829 10.765 1.00 36.81 247 ASN A O 1
ATOM 1988 N N . GLN A 1 248 ? 2.614 1.029 11.912 1.00 38.16 248 GLN A N 1
ATOM 1989 C CA . GLN A 1 248 ? 2.729 2.052 10.880 1.00 38.16 248 GLN A CA 1
ATOM 1990 C C . GLN A 1 248 ? 4.132 2.651 10.861 1.00 38.16 248 GLN A C 1
ATOM 1992 O O . GLN A 1 248 ? 4.548 3.009 9.780 1.00 38.16 248 GLN A O 1
ATOM 1997 N N . ASN A 1 249 ? 4.912 2.708 11.961 1.00 38.12 249 ASN A N 1
ATOM 1998 C CA . ASN A 1 249 ? 6.373 2.803 11.808 1.00 38.12 249 ASN A CA 1
ATOM 1999 C C . ASN A 1 249 ? 6.980 1.438 11.515 1.00 38.12 249 ASN A C 1
ATOM 2001 O O . ASN A 1 249 ? 8.009 1.464 10.883 1.00 38.12 249 ASN A O 1
ATOM 2005 N N . TYR A 1 250 ? 6.432 0.265 11.872 1.00 37.00 250 TYR A N 1
ATOM 2006 C CA . TYR A 1 250 ? 6.980 -0.995 11.328 1.00 37.00 250 TYR A CA 1
ATOM 2007 C C . TYR A 1 250 ? 6.562 -1.183 9.879 1.00 37.00 250 TYR A C 1
ATOM 2009 O O . TYR A 1 250 ? 7.403 -1.617 9.126 1.00 37.00 250 TYR A O 1
ATOM 2017 N N . GLN A 1 251 ? 5.378 -0.762 9.429 1.00 42.25 251 GLN A N 1
ATOM 2018 C CA . GLN A 1 251 ? 5.014 -0.731 8.010 1.00 42.25 251 GLN A CA 1
ATOM 2019 C C . GLN A 1 251 ? 5.670 0.441 7.287 1.00 42.25 251 GLN A C 1
ATOM 2021 O O . GLN A 1 251 ? 6.156 0.210 6.200 1.00 42.25 251 GLN A O 1
ATOM 2026 N N . GLN A 1 252 ? 5.851 1.634 7.870 1.00 37.78 252 GLN A N 1
ATOM 2027 C CA . GLN A 1 252 ? 6.755 2.650 7.301 1.00 37.78 252 GLN A CA 1
ATOM 2028 C C . GLN A 1 252 ? 8.224 2.236 7.398 1.00 37.78 252 GLN A C 1
ATOM 2030 O O . GLN A 1 252 ? 8.990 2.743 6.600 1.00 37.78 252 GLN A O 1
ATOM 2035 N N . THR A 1 253 ? 8.622 1.325 8.300 1.00 38.03 253 THR A N 1
ATOM 2036 C CA . THR A 1 253 ? 9.969 0.712 8.407 1.00 38.03 253 THR A CA 1
ATOM 2037 C C . THR A 1 253 ? 10.085 -0.557 7.568 1.00 38.03 253 THR A C 1
ATOM 2039 O O . THR A 1 253 ? 11.191 -0.936 7.245 1.00 38.03 253 THR A O 1
ATOM 2042 N N . GLN A 1 254 ? 8.999 -1.190 7.124 1.00 39.00 254 GLN A N 1
ATOM 2043 C CA . GLN A 1 254 ? 8.990 -2.246 6.108 1.00 39.00 254 GLN A CA 1
ATOM 2044 C C . GLN A 1 254 ? 8.896 -1.602 4.720 1.00 39.00 254 GLN A C 1
ATOM 2046 O O . GLN A 1 254 ? 9.609 -2.041 3.836 1.00 39.00 254 GLN A O 1
ATOM 2051 N N . LEU A 1 255 ? 8.153 -0.501 4.543 1.00 43.28 255 LEU A N 1
ATOM 2052 C CA . LEU A 1 255 ? 8.268 0.410 3.399 1.00 43.28 255 LEU A CA 1
ATOM 2053 C C . LEU A 1 255 ? 9.662 1.015 3.366 1.00 43.28 255 LEU A C 1
ATOM 2055 O O . LEU A 1 255 ? 10.320 0.939 2.344 1.00 43.28 255 LEU A O 1
ATOM 2059 N N . GLN A 1 256 ? 10.167 1.571 4.467 1.00 38.72 256 GLN A N 1
ATOM 2060 C CA . GLN A 1 256 ? 11.548 2.031 4.519 1.00 38.72 256 GLN A CA 1
ATOM 2061 C C . GLN A 1 256 ? 12.523 0.859 4.413 1.00 38.72 256 GLN A C 1
ATOM 2063 O O . GLN A 1 256 ? 13.564 1.085 3.854 1.00 38.72 256 GLN A O 1
ATOM 2068 N N . LEU A 1 257 ? 12.285 -0.386 4.822 1.00 38.38 257 LEU A N 1
ATOM 2069 C CA . LEU A 1 257 ? 13.253 -1.462 4.526 1.00 38.38 257 LEU A CA 1
ATOM 2070 C C . LEU A 1 257 ? 13.145 -1.957 3.071 1.00 38.38 257 LEU A C 1
ATOM 2072 O O . LEU A 1 257 ? 14.155 -2.358 2.502 1.00 38.38 257 LEU A O 1
ATOM 2076 N N . ALA A 1 258 ? 11.977 -1.825 2.438 1.00 42.62 258 ALA A N 1
ATOM 2077 C CA . ALA A 1 258 ? 11.749 -2.088 1.018 1.00 42.62 258 ALA A CA 1
ATOM 2078 C C . ALA A 1 258 ? 12.211 -0.935 0.095 1.00 42.62 258 ALA A C 1
ATOM 2080 O O . ALA A 1 258 ? 12.489 -1.170 -1.077 1.00 42.62 258 ALA A O 1
ATOM 2081 N N . LEU A 1 259 ? 12.320 0.299 0.611 1.00 43.16 259 LEU A N 1
ATOM 2082 C CA . LEU A 1 259 ? 12.747 1.514 -0.107 1.00 43.16 259 LEU A CA 1
ATOM 2083 C C . LEU A 1 259 ? 14.173 1.975 0.296 1.00 43.16 259 LEU A C 1
ATOM 2085 O O . LEU A 1 259 ? 14.927 2.450 -0.552 1.00 43.16 259 LEU A O 1
ATOM 2089 N N . ILE A 1 260 ? 14.610 1.780 1.549 1.00 37.97 260 ILE A N 1
ATOM 2090 C CA . ILE A 1 260 ? 16.001 1.945 2.043 1.00 37.97 260 ILE A CA 1
ATOM 2091 C C . ILE A 1 260 ? 16.830 0.725 1.623 1.00 37.97 260 ILE A C 1
ATOM 2093 O O . ILE A 1 260 ? 17.376 -0.046 2.412 1.00 37.97 260 ILE A O 1
ATOM 2097 N N . GLY A 1 261 ? 17.068 0.668 0.326 1.00 38.28 261 GLY A N 1
ATOM 2098 C CA . GLY A 1 261 ? 18.463 0.663 -0.092 1.00 38.28 261 GLY A CA 1
ATOM 2099 C C . GLY A 1 261 ? 18.706 1.468 -1.360 1.00 38.28 261 GLY A C 1
ATOM 2100 O O . GLY A 1 261 ? 19.740 1.303 -1.986 1.00 38.28 261 GLY A O 1
ATOM 2101 N N . SER A 1 262 ? 17.781 2.345 -1.749 1.00 46.81 262 SER A N 1
ATOM 2102 C CA . SER A 1 262 ? 17.976 3.285 -2.844 1.00 46.81 262 SER A CA 1
ATOM 2103 C C . SER A 1 262 ? 17.355 4.622 -2.445 1.00 46.81 262 SER A C 1
ATOM 2105 O O . SER A 1 262 ? 16.135 4.754 -2.364 1.00 46.81 262 SER A O 1
ATOM 2107 N N . TYR A 1 263 ? 18.193 5.642 -2.222 1.00 45.69 263 TYR A N 1
ATOM 2108 C CA . TYR A 1 263 ? 17.722 7.030 -2.068 1.00 45.69 263 TYR A CA 1
ATOM 2109 C C . TYR A 1 263 ? 16.894 7.487 -3.289 1.00 45.69 263 TYR A C 1
ATOM 2111 O O . TYR A 1 263 ? 16.028 8.350 -3.165 1.00 45.69 263 TYR A O 1
ATOM 2119 N N . HIS A 1 264 ? 17.127 6.870 -4.452 1.00 56.50 264 HIS A N 1
ATOM 2120 C CA . HIS A 1 264 ? 16.469 7.176 -5.718 1.00 56.50 264 HIS A CA 1
ATOM 2121 C C . HIS A 1 264 ? 14.979 6.783 -5.728 1.00 56.50 264 HIS A C 1
ATOM 2123 O O . HIS A 1 264 ? 14.175 7.505 -6.313 1.00 56.50 264 HIS A O 1
ATOM 2129 N N . ASN A 1 265 ? 14.571 5.720 -5.015 1.00 63.84 265 ASN A N 1
ATOM 2130 C CA . ASN A 1 265 ? 13.163 5.290 -4.982 1.00 63.84 265 ASN A CA 1
ATOM 2131 C C . ASN A 1 265 ? 12.249 6.389 -4.393 1.00 63.84 265 ASN A C 1
ATOM 2133 O O . ASN A 1 265 ? 11.169 6.653 -4.919 1.00 63.84 265 ASN A O 1
ATOM 2137 N N . PHE A 1 266 ? 12.686 7.062 -3.320 1.00 64.00 266 PHE A N 1
ATOM 2138 C CA . PHE A 1 266 ? 11.937 8.170 -2.708 1.00 64.00 266 PHE A CA 1
ATOM 2139 C C . PHE A 1 266 ? 11.915 9.423 -3.593 1.00 64.00 266 PHE A C 1
ATOM 2141 O O . PHE A 1 266 ? 10.871 10.064 -3.713 1.00 64.00 266 PHE A O 1
ATOM 2148 N N . ASP A 1 267 ? 13.039 9.752 -4.235 1.00 72.44 267 ASP A N 1
ATOM 2149 C CA . ASP A 1 267 ? 13.134 10.884 -5.164 1.00 72.44 267 ASP A CA 1
ATOM 2150 C C . ASP A 1 267 ? 12.183 10.703 -6.362 1.00 72.44 267 ASP A C 1
ATOM 2152 O O . ASP A 1 267 ? 11.476 11.634 -6.743 1.00 72.44 267 ASP A O 1
ATOM 2156 N N . LYS A 1 268 ? 12.055 9.477 -6.888 1.00 82.50 268 LYS A N 1
ATOM 2157 C CA . LYS A 1 268 ? 11.109 9.137 -7.962 1.00 82.50 268 LYS A CA 1
ATOM 2158 C C . LYS A 1 268 ? 9.646 9.402 -7.586 1.00 82.50 268 LYS A C 1
ATOM 2160 O O . LYS A 1 268 ? 8.925 10.047 -8.351 1.00 82.50 268 LYS A O 1
ATOM 2165 N N . PHE A 1 269 ? 9.208 8.964 -6.403 1.00 81.31 269 PHE A N 1
ATOM 2166 C CA . PHE A 1 269 ? 7.850 9.239 -5.915 1.00 81.31 269 PHE A CA 1
ATOM 2167 C C . PHE A 1 269 ? 7.612 10.730 -5.647 1.00 81.31 269 PHE A C 1
ATOM 2169 O O . PHE A 1 269 ? 6.545 11.248 -5.989 1.00 81.31 269 PHE A O 1
ATOM 2176 N N . ALA A 1 270 ? 8.607 11.437 -5.102 1.00 79.94 270 ALA A N 1
ATOM 2177 C CA . ALA A 1 270 ? 8.533 12.880 -4.889 1.00 79.94 270 ALA A CA 1
ATOM 2178 C C . ALA A 1 270 ? 8.405 13.651 -6.218 1.00 79.94 270 ALA A C 1
ATOM 2180 O O . ALA A 1 270 ? 7.550 14.530 -6.330 1.00 79.94 270 ALA A O 1
ATOM 2181 N N . ARG A 1 271 ? 9.174 13.277 -7.253 1.00 82.12 271 ARG A N 1
ATOM 2182 C CA . ARG A 1 271 ? 9.067 13.830 -8.620 1.00 82.12 271 ARG A CA 1
ATOM 2183 C C . ARG A 1 271 ? 7.711 13.557 -9.260 1.00 82.12 271 ARG A C 1
ATOM 2185 O O . ARG A 1 271 ? 7.119 14.460 -9.837 1.00 82.12 271 ARG A O 1
ATOM 2192 N N . ALA A 1 272 ? 7.174 12.352 -9.075 1.00 82.62 272 ALA A N 1
ATOM 2193 C CA . ALA A 1 272 ? 5.814 12.003 -9.487 1.00 82.62 272 ALA A CA 1
ATOM 2194 C C . ALA A 1 272 ? 4.719 12.662 -8.606 1.00 82.62 272 ALA A C 1
ATOM 2196 O O . ALA A 1 272 ? 3.526 12.369 -8.750 1.00 82.62 272 ALA A O 1
ATOM 2197 N N . GLY A 1 273 ? 5.099 13.536 -7.666 1.00 82.69 273 GLY A N 1
ATOM 2198 C CA . GLY A 1 273 ? 4.204 14.324 -6.822 1.00 82.69 273 GLY A CA 1
ATOM 2199 C C . GLY A 1 273 ? 3.366 13.490 -5.857 1.00 82.69 273 GLY A C 1
ATOM 2200 O O . GLY A 1 273 ? 2.195 13.810 -5.649 1.00 82.69 273 GLY A O 1
ATOM 2201 N N . PHE A 1 274 ? 3.881 12.364 -5.358 1.00 78.69 274 PHE A N 1
ATOM 2202 C CA . PHE A 1 274 ? 3.218 11.555 -4.331 1.00 78.69 274 PHE A CA 1
ATOM 2203 C C . PHE A 1 274 ? 3.534 12.100 -2.934 1.00 78.69 274 PHE A C 1
ATOM 2205 O O . PHE A 1 274 ? 4.689 12.375 -2.611 1.00 78.69 274 PHE A O 1
ATOM 2212 N N . SER A 1 275 ? 2.515 12.212 -2.082 1.00 75.44 275 SER A N 1
ATOM 2213 C CA . SER A 1 275 ? 2.716 12.329 -0.637 1.00 75.44 275 SER A CA 1
ATOM 2214 C C . SER A 1 275 ? 3.061 10.966 -0.025 1.00 75.44 275 SER A C 1
ATOM 2216 O O . SER A 1 275 ? 2.781 9.921 -0.612 1.00 75.44 275 SER A O 1
ATOM 2218 N N . SER A 1 276 ? 3.600 10.949 1.198 1.00 64.69 276 SER A N 1
ATOM 2219 C CA . SER A 1 276 ? 3.845 9.700 1.937 1.00 64.69 276 SER A CA 1
ATOM 2220 C C . SER A 1 276 ? 2.575 8.856 2.116 1.00 64.69 276 SER A C 1
ATOM 2222 O O . SER A 1 276 ? 2.652 7.632 2.140 1.00 64.69 276 SER A O 1
ATOM 2224 N N . THR A 1 277 ? 1.408 9.502 2.211 1.00 66.88 277 THR A N 1
ATOM 2225 C CA . THR A 1 277 ? 0.100 8.836 2.279 1.00 66.88 277 THR A CA 1
ATOM 2226 C C . THR A 1 277 ? -0.313 8.257 0.926 1.00 66.88 277 THR A C 1
ATOM 2228 O O . THR A 1 277 ? -0.852 7.158 0.886 1.00 66.88 277 THR A O 1
ATOM 2231 N N . ASP A 1 278 ? -0.021 8.943 -0.187 1.00 73.00 278 ASP A N 1
ATOM 2232 C CA . ASP A 1 278 ? -0.290 8.397 -1.523 1.00 73.00 278 ASP A CA 1
ATOM 2233 C C . ASP A 1 278 ? 0.528 7.128 -1.791 1.00 73.00 278 ASP A C 1
ATOM 2235 O O . ASP A 1 278 ? -0.002 6.186 -2.365 1.00 73.00 278 ASP A O 1
ATOM 2239 N N . VAL A 1 279 ? 1.799 7.078 -1.367 1.00 68.06 279 VAL A N 1
ATOM 2240 C CA . VAL A 1 279 ? 2.649 5.882 -1.542 1.00 68.06 279 VAL A CA 1
ATOM 2241 C C . VAL A 1 279 ? 2.110 4.693 -0.741 1.00 68.06 279 VAL A C 1
ATOM 2243 O O . VAL A 1 279 ? 2.066 3.588 -1.273 1.00 68.06 279 VAL A O 1
ATOM 2246 N N . LEU A 1 280 ? 1.657 4.917 0.499 1.00 65.94 280 LEU A N 1
ATOM 2247 C CA . LEU A 1 280 ? 1.023 3.880 1.325 1.00 65.94 280 LEU A CA 1
ATOM 2248 C C . LEU A 1 280 ? -0.258 3.355 0.665 1.00 65.94 280 LEU A C 1
ATOM 2250 O O . LEU A 1 280 ? -0.338 2.170 0.360 1.00 65.94 280 LEU A O 1
ATOM 2254 N N . ASN A 1 281 ? -1.196 4.247 0.328 1.00 69.50 281 ASN A N 1
ATOM 2255 C CA . ASN A 1 281 ? -2.449 3.881 -0.338 1.00 69.50 281 ASN A CA 1
ATOM 2256 C C . ASN A 1 281 ? -2.212 3.141 -1.667 1.00 69.50 281 ASN A C 1
ATOM 2258 O O . ASN A 1 281 ? -2.945 2.216 -2.007 1.00 69.50 281 ASN A O 1
ATOM 2262 N N . PHE A 1 282 ? -1.196 3.549 -2.435 1.00 73.12 282 PHE A N 1
ATOM 2263 C CA . PHE A 1 282 ? -0.845 2.909 -3.702 1.00 73.12 282 PHE A CA 1
ATOM 2264 C C . PHE A 1 282 ? -0.235 1.521 -3.501 1.00 73.12 282 PHE A C 1
ATOM 2266 O O . PHE A 1 282 ? -0.464 0.637 -4.317 1.00 73.12 282 PHE A O 1
ATOM 2273 N N . GLN A 1 283 ? 0.516 1.308 -2.418 1.00 68.06 283 GLN A N 1
ATOM 2274 C CA . GLN A 1 283 ? 1.052 -0.006 -2.087 1.00 68.06 283 GLN A CA 1
ATOM 2275 C C . GLN A 1 283 ? -0.029 -0.944 -1.538 1.00 68.06 283 GLN A C 1
ATOM 2277 O O . GLN A 1 283 ? -0.094 -2.093 -1.967 1.00 68.06 283 GLN A O 1
ATOM 2282 N N . ASP A 1 284 ? -0.905 -0.458 -0.657 1.00 65.94 284 ASP A N 1
ATOM 2283 C CA . ASP A 1 284 ? -2.024 -1.231 -0.101 1.00 65.94 284 ASP A CA 1
ATOM 2284 C C . ASP A 1 284 ? -3.008 -1.679 -1.195 1.00 65.94 284 ASP A C 1
ATOM 2286 O O . ASP A 1 284 ? -3.569 -2.772 -1.120 1.00 65.94 284 ASP A O 1
ATOM 2290 N N . PHE A 1 285 ? -3.158 -0.885 -2.260 1.00 68.62 285 PHE A N 1
ATOM 2291 C CA . PHE A 1 285 ? -3.919 -1.261 -3.452 1.00 68.62 285 PHE A CA 1
ATOM 2292 C C . PHE A 1 285 ? -3.370 -2.527 -4.146 1.00 68.62 285 PHE A C 1
ATOM 2294 O O . PHE A 1 285 ? -4.160 -3.316 -4.655 1.00 68.62 285 PHE A O 1
ATOM 2301 N N . PHE A 1 286 ? -2.049 -2.766 -4.122 1.00 61.22 286 PHE A N 1
ATOM 2302 C CA . PHE A 1 286 ? -1.426 -3.960 -4.722 1.00 61.22 286 PHE A CA 1
ATOM 2303 C C . PHE A 1 286 ? -1.145 -5.097 -3.734 1.00 61.22 286 PHE A C 1
ATOM 2305 O O . PHE A 1 286 ? -1.202 -6.253 -4.131 1.00 61.22 286 PHE A O 1
ATOM 2312 N N . ILE A 1 287 ? -0.887 -4.811 -2.451 1.00 52.25 287 ILE A N 1
ATOM 2313 C CA . ILE A 1 287 ? -0.659 -5.848 -1.420 1.00 52.25 287 ILE A CA 1
ATOM 2314 C C . ILE A 1 287 ? -1.876 -6.773 -1.250 1.00 52.25 287 ILE A C 1
ATOM 2316 O O . ILE A 1 287 ? -1.722 -7.917 -0.832 1.00 52.25 287 ILE A O 1
ATOM 2320 N N . ASN A 1 288 ? -3.079 -6.283 -1.560 1.00 45.38 288 ASN A N 1
ATOM 2321 C CA . ASN A 1 288 ? -4.325 -7.042 -1.440 1.00 45.38 288 ASN A CA 1
ATOM 2322 C C . ASN A 1 288 ? -4.749 -7.759 -2.740 1.00 45.38 288 ASN A C 1
ATOM 2324 O O . ASN A 1 288 ? -5.812 -8.379 -2.761 1.00 45.38 288 ASN A O 1
ATOM 2328 N N . ALA A 1 289 ? -3.948 -7.689 -3.810 1.00 48.53 289 ALA A N 1
ATOM 2329 C CA . ALA A 1 289 ? -4.163 -8.501 -5.003 1.00 48.53 289 ALA A CA 1
ATOM 2330 C C . ALA A 1 289 ? -3.654 -9.932 -4.758 1.00 48.53 289 ALA A C 1
ATOM 2332 O O . ALA A 1 289 ? -2.526 -10.136 -4.317 1.00 48.53 289 ALA A O 1
ATOM 2333 N N . ASP A 1 290 ? -4.499 -10.924 -5.036 1.00 46.56 290 ASP A N 1
ATOM 2334 C CA . ASP A 1 290 ? -4.143 -12.343 -4.962 1.00 46.56 290 ASP A CA 1
ATOM 2335 C C . ASP A 1 290 ? -3.016 -12.664 -5.971 1.00 46.56 290 ASP A C 1
ATOM 2337 O O . ASP A 1 290 ? -3.126 -12.308 -7.149 1.00 46.56 290 ASP A O 1
ATOM 2341 N N . ASP A 1 291 ? -1.959 -13.361 -5.520 1.00 48.34 291 ASP A N 1
ATOM 2342 C CA . ASP A 1 291 ? -0.789 -13.783 -6.321 1.00 48.34 291 ASP A CA 1
ATOM 2343 C C . ASP A 1 291 ? -1.168 -14.489 -7.642 1.00 48.34 291 ASP A C 1
ATOM 2345 O O . ASP A 1 291 ? -0.373 -14.541 -8.585 1.00 48.34 291 ASP A O 1
ATOM 2349 N N . SER A 1 292 ? -2.383 -15.043 -7.723 1.00 46.12 292 SER A N 1
ATOM 2350 C CA . SER A 1 292 ? -2.930 -15.702 -8.911 1.00 46.12 292 SER A CA 1
ATOM 2351 C C . SER A 1 292 ? -3.263 -14.769 -10.086 1.00 46.12 292 SER A C 1
ATOM 2353 O O . SER A 1 292 ? -3.591 -15.271 -11.165 1.00 46.12 292 SER A O 1
ATOM 2355 N N . CYS A 1 293 ? -3.153 -13.440 -9.945 1.00 47.62 293 CYS A N 1
ATOM 2356 C CA . CYS A 1 293 ? -3.448 -12.516 -11.042 1.00 47.62 293 CYS A CA 1
ATOM 2357 C C . CYS A 1 293 ? -2.613 -11.213 -11.058 1.00 47.62 293 CYS A C 1
ATOM 2359 O O . CYS A 1 293 ? -2.528 -10.489 -10.073 1.00 47.62 293 CYS A O 1
ATOM 2361 N N . GLY A 1 294 ? -2.062 -10.874 -12.234 1.00 64.38 294 GLY A N 1
ATOM 2362 C CA . GLY A 1 294 ? -1.505 -9.550 -12.573 1.00 64.38 294 GLY A CA 1
ATOM 2363 C C . GLY A 1 294 ? -0.287 -9.054 -11.774 1.00 64.38 294 GLY A C 1
ATOM 2364 O O . GLY A 1 294 ? 0.548 -9.833 -11.313 1.00 64.38 294 GLY A O 1
ATOM 2365 N N . ILE A 1 295 ? -0.127 -7.729 -11.716 1.00 70.19 295 ILE A N 1
ATOM 2366 C CA . ILE A 1 295 ? 1.007 -7.038 -11.076 1.00 70.19 295 ILE A CA 1
ATOM 2367 C C . ILE A 1 295 ? 0.921 -7.143 -9.546 1.00 70.19 295 ILE A C 1
ATOM 2369 O O . ILE A 1 295 ? 0.005 -6.598 -8.940 1.00 70.19 295 ILE A O 1
ATOM 2373 N N . VAL A 1 296 ? 1.919 -7.774 -8.915 1.00 68.19 296 VAL A N 1
ATOM 2374 C CA . VAL A 1 296 ? 1.894 -8.080 -7.465 1.00 68.19 296 VAL A CA 1
ATOM 2375 C C . VAL A 1 296 ? 2.613 -7.057 -6.574 1.00 68.19 296 VAL A C 1
ATOM 2377 O O . VAL A 1 296 ? 2.496 -7.108 -5.354 1.00 68.19 296 VAL A O 1
ATOM 2380 N N . ASN A 1 297 ? 3.405 -6.133 -7.135 1.00 76.50 297 ASN A N 1
ATOM 2381 C CA . ASN A 1 297 ? 4.089 -5.099 -6.349 1.00 76.50 297 ASN A CA 1
ATOM 2382 C C . ASN A 1 297 ? 4.494 -3.862 -7.177 1.00 76.50 297 ASN A C 1
ATOM 2384 O O . ASN A 1 297 ? 4.476 -3.868 -8.408 1.00 76.50 297 ASN A O 1
ATOM 2388 N N . LEU A 1 298 ? 4.914 -2.800 -6.477 1.00 81.81 298 LEU A N 1
ATOM 2389 C CA . LEU A 1 298 ? 5.283 -1.510 -7.074 1.00 81.81 298 LEU A CA 1
ATOM 2390 C C . LEU A 1 298 ? 6.540 -1.543 -7.966 1.00 81.81 298 LEU A C 1
ATOM 2392 O O . LEU A 1 298 ? 6.657 -0.685 -8.837 1.00 81.81 298 LEU A O 1
ATOM 2396 N N . ALA A 1 299 ? 7.466 -2.493 -7.791 1.00 86.62 299 ALA A N 1
ATOM 2397 C CA . ALA A 1 299 ? 8.616 -2.639 -8.691 1.00 86.62 299 ALA A CA 1
ATOM 2398 C C . ALA A 1 299 ? 8.222 -3.321 -10.003 1.00 86.62 299 ALA A C 1
ATOM 2400 O O . ALA A 1 299 ? 8.660 -2.889 -11.066 1.00 86.62 299 ALA A O 1
ATOM 2401 N N . GLU A 1 300 ? 7.350 -4.333 -9.948 1.00 88.12 300 GLU A N 1
ATOM 2402 C CA . GLU A 1 300 ? 6.779 -4.953 -11.148 1.00 88.12 300 GLU A CA 1
ATOM 2403 C C . GLU A 1 300 ? 5.905 -3.948 -11.917 1.00 88.12 300 GLU A C 1
ATOM 2405 O O . GLU A 1 300 ? 6.008 -3.853 -13.141 1.00 88.12 300 GLU A O 1
ATOM 2410 N N . LEU A 1 301 ? 5.148 -3.098 -11.211 1.00 89.06 301 LEU A N 1
ATOM 2411 C CA . LEU A 1 301 ? 4.458 -1.970 -11.840 1.00 89.06 301 LEU A CA 1
ATOM 2412 C C . LEU A 1 301 ? 5.430 -0.978 -12.487 1.00 89.06 301 LEU A C 1
ATOM 2414 O O . LEU A 1 301 ? 5.225 -0.574 -13.627 1.00 89.06 301 LEU A O 1
ATOM 2418 N N . ASP A 1 302 ? 6.469 -0.546 -11.774 1.00 92.81 302 ASP A N 1
ATOM 2419 C CA . ASP A 1 302 ? 7.395 0.448 -12.313 1.00 92.81 302 ASP A CA 1
ATOM 2420 C C . ASP A 1 302 ? 8.170 -0.083 -13.524 1.00 92.81 302 ASP A C 1
ATOM 2422 O O . ASP A 1 302 ? 8.347 0.649 -14.494 1.00 92.81 302 ASP A O 1
ATOM 2426 N N . GLY A 1 303 ? 8.542 -1.366 -13.517 1.00 94.81 303 GLY A N 1
ATOM 2427 C CA . GLY A 1 303 ? 9.089 -2.058 -14.682 1.00 94.81 303 GLY A CA 1
ATOM 2428 C C . GLY A 1 303 ? 8.140 -2.003 -15.878 1.00 94.81 303 GLY A C 1
ATOM 2429 O O . GLY A 1 303 ? 8.549 -1.600 -16.968 1.00 94.81 303 GLY A O 1
ATOM 2430 N N . LEU A 1 304 ? 6.858 -2.327 -15.666 1.00 94.44 304 LEU A N 1
ATOM 2431 C CA . LEU A 1 304 ? 5.816 -2.254 -16.696 1.00 94.44 304 LEU A CA 1
ATOM 2432 C C . LEU A 1 304 ? 5.692 -0.839 -17.278 1.00 94.44 304 LEU A C 1
ATOM 2434 O O . LEU A 1 304 ? 5.736 -0.647 -18.494 1.00 94.44 304 LEU A O 1
ATOM 2438 N N . LEU A 1 305 ? 5.579 0.171 -16.416 1.00 95.44 305 LEU A N 1
ATOM 2439 C CA . LEU A 1 305 ? 5.431 1.562 -16.843 1.00 95.44 305 LEU A CA 1
ATOM 2440 C C . LEU A 1 305 ? 6.712 2.108 -17.494 1.00 95.44 305 LEU A C 1
ATOM 2442 O O . LEU A 1 305 ? 6.624 2.920 -18.412 1.00 95.44 305 LEU A O 1
ATOM 2446 N N . ALA A 1 306 ? 7.894 1.650 -17.075 1.00 96.69 306 ALA A N 1
ATOM 2447 C CA . ALA A 1 306 ? 9.166 1.961 -17.720 1.00 96.69 306 ALA A CA 1
ATOM 2448 C C . ALA A 1 306 ? 9.263 1.346 -19.123 1.00 96.69 306 ALA A C 1
ATOM 2450 O O . ALA A 1 306 ? 9.700 2.024 -20.054 1.00 96.69 306 ALA A O 1
ATOM 2451 N N . GLY A 1 307 ? 8.821 0.099 -19.308 1.00 96.25 307 GLY A N 1
ATOM 2452 C CA . GLY A 1 307 ? 8.752 -0.545 -20.622 1.00 96.25 307 GLY A CA 1
ATOM 2453 C C . GLY A 1 307 ? 7.777 0.161 -21.570 1.00 96.25 307 GLY A C 1
ATOM 2454 O O . GLY A 1 307 ? 8.124 0.432 -22.717 1.00 96.25 307 GLY A O 1
ATOM 2455 N N . ILE A 1 308 ? 6.609 0.579 -21.068 1.00 95.62 308 ILE A N 1
ATOM 2456 C CA . ILE A 1 308 ? 5.643 1.387 -21.833 1.00 95.62 308 ILE A CA 1
ATOM 2457 C C . ILE A 1 308 ? 6.238 2.759 -22.205 1.00 95.62 308 ILE A C 1
ATOM 2459 O O . ILE A 1 308 ? 6.152 3.170 -23.359 1.00 95.62 308 ILE A O 1
ATOM 2463 N N . ALA A 1 309 ? 6.869 3.467 -21.261 1.00 95.69 309 ALA A N 1
ATOM 2464 C CA . ALA A 1 309 ? 7.440 4.800 -21.498 1.00 95.69 309 ALA A CA 1
ATOM 2465 C C . ALA A 1 309 ? 8.691 4.793 -22.400 1.00 95.69 309 ALA A C 1
ATOM 2467 O O . ALA A 1 309 ? 8.961 5.775 -23.095 1.00 95.69 309 ALA A O 1
ATOM 2468 N N . SER A 1 310 ? 9.464 3.703 -22.391 1.00 95.31 310 SER A N 1
ATOM 2469 C CA . SER A 1 310 ? 10.662 3.529 -23.226 1.00 95.31 310 SER A CA 1
ATOM 2470 C C . SER A 1 310 ? 10.394 2.882 -24.585 1.00 95.31 310 SER A C 1
ATOM 2472 O O . SER A 1 310 ? 11.291 2.876 -25.427 1.00 95.31 310 SER A O 1
ATOM 2474 N N . GLY A 1 311 ? 9.189 2.353 -24.802 1.00 91.69 311 GLY A N 1
ATOM 2475 C CA . GLY A 1 311 ? 8.855 1.481 -25.923 1.00 91.69 311 GLY A CA 1
ATOM 2476 C C . GLY A 1 311 ? 8.830 2.125 -27.320 1.00 91.69 311 GLY A C 1
ATOM 2477 O O . GLY A 1 311 ? 8.995 3.343 -27.480 1.00 91.69 311 GLY A O 1
ATOM 2478 N N . PRO A 1 312 ? 8.610 1.296 -28.360 1.00 89.25 312 PRO A N 1
ATOM 2479 C CA . PRO A 1 312 ? 8.566 1.709 -29.766 1.00 89.25 312 PRO A CA 1
ATOM 2480 C C . PRO A 1 312 ? 7.354 2.594 -30.095 1.00 89.25 312 PRO A C 1
ATOM 2482 O O . PRO A 1 312 ? 7.484 3.582 -30.825 1.00 89.25 312 PRO A O 1
ATOM 2485 N N . THR A 1 313 ? 6.192 2.290 -29.516 1.00 89.25 313 THR A N 1
ATOM 2486 C CA . THR A 1 313 ? 4.895 2.911 -29.816 1.00 89.25 313 THR A CA 1
ATOM 2487 C C . THR A 1 313 ? 4.172 3.351 -28.536 1.00 89.25 313 THR A C 1
ATOM 2489 O O . THR A 1 313 ? 4.581 3.023 -27.422 1.00 89.25 313 THR A O 1
ATOM 2492 N N . MET A 1 314 ? 3.099 4.139 -28.674 1.00 88.88 314 MET A N 1
ATOM 2493 C CA . MET A 1 314 ? 2.245 4.511 -27.541 1.00 88.88 314 MET A CA 1
ATOM 2494 C C . MET A 1 314 ? 1.224 3.399 -27.268 1.00 88.88 314 MET A C 1
ATOM 2496 O O . MET A 1 314 ? 0.292 3.208 -28.048 1.00 88.88 314 MET A O 1
ATOM 2500 N N . ILE A 1 315 ? 1.357 2.718 -26.130 1.00 89.50 315 ILE A N 1
ATOM 2501 C CA . ILE A 1 315 ? 0.414 1.678 -25.700 1.00 89.50 315 ILE A CA 1
ATOM 2502 C C . ILE A 1 315 ? -0.728 2.330 -24.903 1.00 89.50 315 ILE A C 1
ATOM 2504 O O . ILE A 1 315 ? -0.518 2.897 -23.827 1.00 89.50 315 ILE A O 1
ATOM 2508 N N . HIS A 1 316 ? -1.954 2.251 -25.426 1.00 88.75 316 HIS A N 1
ATOM 2509 C CA . HIS A 1 316 ? -3.128 2.870 -24.803 1.00 88.75 316 HIS A CA 1
ATOM 2510 C C . HIS A 1 316 ? -3.465 2.228 -23.434 1.00 88.75 316 HIS A C 1
ATOM 2512 O O . HIS A 1 316 ? -3.447 0.997 -23.335 1.00 88.75 316 HIS A O 1
ATOM 2518 N N . PRO A 1 317 ? -3.852 3.003 -22.394 1.00 88.69 317 PRO A N 1
ATOM 2519 C CA . PRO A 1 317 ? -4.115 2.478 -21.048 1.00 88.69 317 PRO A CA 1
ATOM 2520 C C . PRO A 1 317 ? -5.102 1.313 -20.957 1.00 88.69 317 PRO A C 1
ATOM 2522 O O . PRO A 1 317 ? -4.950 0.459 -20.091 1.00 88.69 317 PRO A O 1
ATOM 2525 N N . SER A 1 318 ? -6.073 1.217 -21.870 1.00 84.38 318 SER A N 1
ATOM 2526 C CA . SER A 1 318 ? -7.026 0.095 -21.901 1.00 84.38 318 SER A CA 1
ATOM 2527 C C . SER A 1 318 ? -6.390 -1.278 -22.154 1.00 84.38 318 SER A C 1
ATOM 2529 O O . SER A 1 318 ? -7.054 -2.280 -21.914 1.00 84.38 318 SER A O 1
ATOM 2531 N N . LEU A 1 319 ? -5.155 -1.338 -22.667 1.00 84.50 319 LEU A N 1
ATOM 2532 C CA . LEU A 1 319 ? -4.442 -2.595 -22.921 1.00 84.50 319 LEU A CA 1
ATOM 2533 C C . LEU A 1 319 ? -3.716 -3.109 -21.671 1.00 84.50 319 LEU A C 1
ATOM 2535 O O . LEU A 1 319 ? -3.735 -4.308 -21.411 1.00 84.50 319 LEU A O 1
ATOM 2539 N N . TRP A 1 320 ? -3.114 -2.213 -20.881 1.00 86.69 320 TRP A N 1
ATOM 2540 C CA . TRP A 1 320 ? -2.274 -2.593 -19.740 1.00 86.69 320 TRP A CA 1
ATOM 2541 C C . TRP A 1 320 ? -2.949 -2.426 -18.372 1.00 86.69 320 TRP A C 1
ATOM 2543 O O . TRP A 1 320 ? -2.651 -3.198 -17.462 1.00 86.69 320 TRP A O 1
ATOM 2553 N N . LEU A 1 321 ? -3.906 -1.501 -18.208 1.00 84.62 321 LEU A N 1
ATOM 2554 C CA . LEU A 1 321 ? -4.644 -1.338 -16.944 1.00 84.62 321 LEU A CA 1
ATOM 2555 C C . LEU A 1 321 ? -5.348 -2.619 -16.454 1.00 84.62 321 LEU A C 1
ATOM 2557 O O . LEU A 1 321 ? -5.294 -2.858 -15.250 1.00 84.62 321 LEU A O 1
ATOM 2561 N N . PRO A 1 322 ? -5.951 -3.477 -17.307 1.00 79.31 322 PRO A N 1
ATOM 2562 C CA . PRO A 1 322 ? -6.553 -4.734 -16.847 1.00 79.31 322 PRO A CA 1
ATOM 2563 C C . PRO A 1 322 ? -5.553 -5.727 -16.234 1.00 79.31 322 PRO A C 1
ATOM 2565 O O . PRO A 1 322 ? -5.948 -6.554 -15.421 1.00 79.31 322 PRO A O 1
ATOM 2568 N N . VAL A 1 323 ? -4.268 -5.639 -16.601 1.00 77.31 323 VAL A N 1
ATOM 2569 C CA . VAL A 1 323 ? -3.185 -6.481 -16.053 1.00 77.31 323 VAL A CA 1
ATOM 2570 C C . VAL A 1 323 ? -2.638 -5.905 -14.738 1.00 77.31 323 VAL A C 1
ATOM 2572 O O . VAL A 1 323 ? -2.125 -6.638 -13.894 1.00 77.31 323 VAL A O 1
ATOM 2575 N N . VAL A 1 324 ? -2.777 -4.589 -14.543 1.00 77.75 324 VAL A N 1
ATOM 2576 C CA . VAL A 1 324 ? -2.444 -3.887 -13.293 1.00 77.75 324 VAL A CA 1
ATOM 2577 C C . VAL A 1 324 ? -3.565 -4.005 -12.256 1.00 77.75 324 VAL A C 1
ATOM 2579 O O . VAL A 1 324 ? -3.279 -4.067 -11.068 1.00 77.75 324 VAL A O 1
ATOM 2582 N N . ILE A 1 325 ? -4.829 -4.044 -12.690 1.00 73.75 325 ILE A N 1
ATOM 2583 C CA . ILE A 1 325 ? -6.015 -4.158 -11.825 1.00 73.75 325 ILE A CA 1
ATOM 2584 C C . ILE A 1 325 ? -6.820 -5.420 -12.196 1.00 73.75 325 ILE A C 1
ATOM 2586 O O . ILE A 1 325 ? -7.976 -5.326 -12.636 1.00 73.75 325 ILE A O 1
ATOM 2590 N N . PRO A 1 326 ? -6.231 -6.622 -12.054 1.00 55.62 326 PRO A N 1
ATOM 2591 C CA . PRO A 1 326 ? -7.009 -7.845 -12.124 1.00 55.62 326 PRO A CA 1
ATOM 2592 C C . PRO A 1 326 ? -7.987 -7.853 -10.943 1.00 55.62 326 PRO A C 1
ATOM 2594 O O . PRO A 1 326 ? -7.672 -7.390 -9.852 1.00 55.62 326 PRO A O 1
ATOM 2597 N N . ASN A 1 327 ? -9.202 -8.353 -11.153 1.00 58.03 327 ASN A N 1
ATOM 2598 C CA . ASN A 1 327 ? -10.274 -8.299 -10.153 1.00 58.03 327 ASN A CA 1
ATOM 2599 C C . ASN A 1 327 ? -10.711 -6.876 -9.748 1.00 58.03 327 ASN A C 1
ATOM 2601 O O . ASN A 1 327 ? -11.123 -6.656 -8.613 1.00 58.03 327 ASN A O 1
ATOM 2605 N N . ALA A 1 328 ? -10.791 -5.929 -10.691 1.00 59.00 328 ALA A N 1
ATOM 2606 C CA . ALA A 1 328 ? -11.512 -4.662 -10.485 1.00 59.00 328 ALA A CA 1
ATOM 2607 C C . ALA A 1 328 ? -12.911 -4.830 -9.827 1.00 59.00 328 ALA A C 1
ATOM 2609 O O . ALA A 1 328 ? -13.386 -3.926 -9.157 1.00 59.00 328 ALA A O 1
ATOM 2610 N N . ALA A 1 329 ? -13.550 -6.001 -9.952 1.00 57.88 329 ALA A N 1
ATOM 2611 C CA . ALA A 1 329 ? -14.810 -6.344 -9.288 1.00 57.88 329 ALA A CA 1
ATOM 2612 C C . ALA A 1 329 ? -14.766 -6.447 -7.743 1.00 57.88 329 ALA A C 1
ATOM 2614 O O . ALA A 1 329 ? -15.834 -6.405 -7.135 1.00 57.88 329 ALA A O 1
ATOM 2615 N N . VAL A 1 330 ? -13.594 -6.598 -7.101 1.00 63.50 330 VAL A N 1
ATOM 2616 C CA . VAL A 1 330 ? -13.473 -6.545 -5.623 1.00 63.50 330 VAL A CA 1
ATOM 2617 C C . VAL A 1 330 ? -13.137 -5.150 -5.091 1.00 63.50 330 VAL A C 1
ATOM 2619 O O . VAL A 1 330 ? -13.234 -4.923 -3.888 1.00 63.50 330 VAL A O 1
ATOM 2622 N N . HIS A 1 331 ? -12.792 -4.211 -5.973 1.00 69.31 331 HIS A N 1
ATOM 2623 C CA . HIS A 1 331 ? -12.516 -2.821 -5.624 1.00 69.31 331 HIS A CA 1
ATOM 2624 C C . HIS A 1 331 ? -13.737 -1.937 -5.888 1.00 69.31 331 HIS A C 1
ATOM 2626 O O . HIS A 1 331 ? -14.500 -2.138 -6.834 1.00 69.31 331 HIS A O 1
ATOM 2632 N N . THR A 1 332 ? -13.912 -0.904 -5.072 1.00 77.56 332 THR A N 1
ATOM 2633 C CA . THR A 1 332 ? -14.879 0.159 -5.349 1.00 77.56 332 THR A CA 1
ATOM 2634 C C . THR A 1 332 ? -14.421 1.020 -6.530 1.00 77.56 332 THR A C 1
ATOM 2636 O O . THR A 1 332 ? -13.229 1.171 -6.801 1.00 77.56 332 THR A O 1
ATOM 2639 N N . GLU A 1 333 ? -15.369 1.671 -7.208 1.00 79.50 333 GLU A N 1
ATOM 2640 C CA . GLU A 1 333 ? -15.081 2.610 -8.305 1.00 79.50 333 GLU A CA 1
ATOM 2641 C C . GLU A 1 333 ? -14.117 3.739 -7.878 1.00 79.50 333 GLU A C 1
ATOM 2643 O O . GLU A 1 333 ? -13.265 4.171 -8.656 1.00 79.50 333 GLU A O 1
ATOM 2648 N N . ALA A 1 334 ? -14.188 4.160 -6.609 1.00 78.75 334 ALA A N 1
ATOM 2649 C CA . ALA A 1 334 ? -13.275 5.138 -6.023 1.00 78.75 334 ALA A CA 1
ATOM 2650 C C . ALA A 1 334 ? -11.837 4.602 -5.888 1.00 78.75 334 ALA A C 1
ATOM 2652 O O . ALA A 1 334 ? -10.892 5.304 -6.248 1.00 78.75 334 ALA A O 1
ATOM 2653 N N . GLU A 1 335 ? -11.659 3.366 -5.414 1.00 75.81 335 GLU A N 1
ATOM 2654 C CA . GLU A 1 335 ? -10.341 2.724 -5.292 1.00 75.81 335 GLU A CA 1
ATOM 2655 C C . GLU A 1 335 ? -9.707 2.482 -6.665 1.00 75.81 335 GLU A C 1
ATOM 2657 O O . GLU A 1 335 ? -8.536 2.807 -6.856 1.00 75.81 335 GLU A O 1
ATOM 2662 N N . ILE A 1 336 ? -10.488 2.021 -7.650 1.00 79.06 336 ILE A N 1
ATOM 2663 C CA . ILE A 1 336 ? -10.034 1.888 -9.045 1.00 79.06 336 ILE A CA 1
ATOM 2664 C C . ILE A 1 336 ? -9.580 3.251 -9.583 1.00 79.06 336 ILE A C 1
ATOM 2666 O O . ILE A 1 336 ? -8.487 3.365 -10.139 1.00 79.06 336 ILE A O 1
ATOM 2670 N N . GLY A 1 337 ? -10.376 4.309 -9.385 1.00 82.81 337 GLY A N 1
ATOM 2671 C CA . GLY A 1 337 ? -10.025 5.666 -9.812 1.00 82.81 337 GLY A CA 1
ATOM 2672 C C . GLY A 1 337 ? -8.726 6.186 -9.180 1.00 82.81 337 GLY A C 1
ATOM 2673 O O . GLY A 1 337 ? -7.930 6.848 -9.851 1.00 82.81 337 GLY A O 1
ATOM 2674 N N . ILE A 1 338 ? -8.474 5.847 -7.913 1.00 80.94 338 ILE A N 1
ATOM 2675 C CA . ILE A 1 338 ? -7.230 6.165 -7.198 1.00 80.94 338 ILE A CA 1
ATOM 2676 C C . ILE A 1 338 ? -6.047 5.360 -7.765 1.00 80.94 338 ILE A C 1
ATOM 2678 O O . ILE A 1 338 ? -5.022 5.957 -8.105 1.00 80.94 338 ILE A O 1
ATOM 2682 N N . GLY A 1 339 ? -6.194 4.043 -7.946 1.00 81.19 339 GLY A N 1
ATOM 2683 C CA . GLY A 1 339 ? -5.162 3.174 -8.522 1.00 81.19 339 GLY A CA 1
ATOM 2684 C C . GLY A 1 339 ? -4.754 3.603 -9.936 1.00 81.19 339 GLY A C 1
ATOM 2685 O O . GLY A 1 339 ? -3.568 3.796 -10.210 1.00 81.19 339 GLY A O 1
ATOM 2686 N N . VAL A 1 340 ? -5.731 3.872 -10.813 1.00 86.50 340 VAL A N 1
ATOM 2687 C CA . VAL A 1 340 ? -5.500 4.402 -12.172 1.00 86.50 340 VAL A CA 1
ATOM 2688 C C . VAL A 1 340 ? -4.754 5.738 -12.120 1.00 86.50 340 VAL A C 1
ATOM 2690 O O . VAL A 1 340 ? -3.748 5.908 -12.812 1.00 86.50 340 VAL A O 1
ATOM 2693 N N . LYS A 1 341 ? -5.195 6.682 -11.274 1.00 87.56 341 LYS A N 1
ATOM 2694 C CA . LYS A 1 341 ? -4.533 7.986 -11.095 1.00 87.56 341 LYS A CA 1
ATOM 2695 C C . LYS A 1 341 ? -3.062 7.819 -10.715 1.00 87.56 341 LYS A C 1
ATOM 2697 O O . LYS A 1 341 ? -2.210 8.509 -11.274 1.00 87.56 341 LYS A O 1
ATOM 2702 N N . TYR A 1 342 ? -2.748 6.924 -9.782 1.00 86.94 342 TYR A N 1
ATOM 2703 C CA . TYR A 1 342 ? -1.372 6.681 -9.359 1.00 86.94 342 TYR A CA 1
ATOM 2704 C C . TYR A 1 342 ? -0.523 6.021 -10.458 1.00 86.94 342 TYR A C 1
ATOM 2706 O O . TYR A 1 342 ? 0.595 6.479 -10.701 1.00 86.94 342 TYR A O 1
ATOM 2714 N N . CYS A 1 343 ? -1.066 5.050 -11.202 1.00 89.19 343 CYS A N 1
ATOM 2715 C CA . CYS A 1 343 ? -0.381 4.454 -12.356 1.00 89.19 343 CYS A CA 1
ATOM 2716 C C . CYS A 1 343 ? -0.021 5.506 -13.415 1.00 89.19 343 CYS A C 1
ATOM 2718 O O . CYS A 1 343 ? 1.118 5.560 -13.870 1.00 89.19 343 CYS A O 1
ATOM 2720 N N . ILE A 1 344 ? -0.958 6.395 -13.762 1.00 91.56 344 ILE A N 1
ATOM 2721 C CA . ILE A 1 344 ? -0.718 7.465 -14.742 1.00 91.56 344 ILE A CA 1
ATOM 2722 C C . ILE A 1 344 ? 0.324 8.478 -14.237 1.00 91.56 344 ILE A C 1
ATOM 2724 O O . ILE A 1 344 ? 1.182 8.899 -15.009 1.00 91.56 344 ILE A O 1
ATOM 2728 N N . LYS A 1 345 ? 0.325 8.837 -12.943 1.00 91.25 345 LYS A N 1
ATOM 2729 C CA . LYS A 1 345 ? 1.364 9.722 -12.376 1.00 91.25 345 LYS A CA 1
ATOM 2730 C C . LYS A 1 345 ? 2.764 9.105 -12.455 1.00 91.25 345 LYS A C 1
ATOM 2732 O O . LYS A 1 345 ? 3.714 9.816 -12.775 1.00 91.25 345 LYS A O 1
ATOM 2737 N N . LEU A 1 346 ? 2.898 7.806 -12.175 1.00 90.44 346 LEU A N 1
ATOM 2738 C CA . LEU A 1 346 ? 4.185 7.111 -12.253 1.00 90.44 346 LEU A CA 1
ATOM 2739 C C . LEU A 1 346 ? 4.644 6.921 -13.712 1.00 90.44 346 LEU A C 1
ATOM 2741 O O . LEU A 1 346 ? 5.818 7.135 -14.008 1.00 90.44 346 LEU A O 1
ATOM 2745 N N . LEU A 1 347 ? 3.717 6.627 -14.633 1.00 94.75 347 LEU A N 1
ATOM 2746 C CA . LEU A 1 347 ? 3.988 6.552 -16.073 1.00 94.75 347 LEU A CA 1
ATOM 2747 C C . LEU A 1 347 ? 4.496 7.885 -16.631 1.00 94.75 347 LEU A C 1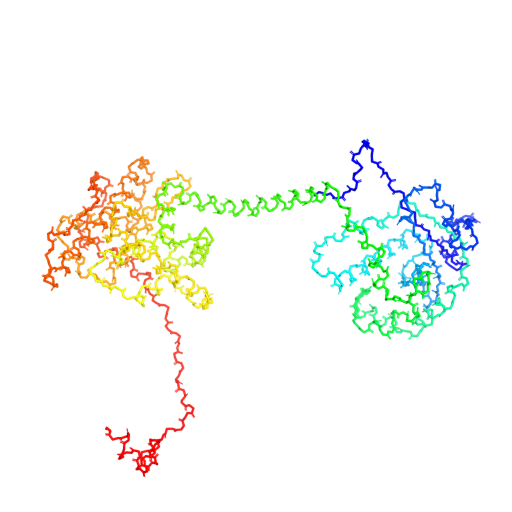
ATOM 2749 O O . LEU A 1 347 ? 5.512 7.907 -17.322 1.00 94.75 347 LEU A O 1
ATOM 2753 N N . ASN A 1 348 ? 3.824 8.990 -16.298 1.00 94.25 348 ASN A N 1
ATOM 2754 C CA . ASN A 1 348 ? 4.238 10.325 -16.726 1.00 94.25 348 ASN A CA 1
ATOM 2755 C C . ASN A 1 348 ? 5.623 10.674 -16.162 1.00 94.25 348 ASN A C 1
ATOM 2757 O O . ASN A 1 348 ? 6.488 11.085 -16.920 1.00 94.25 348 ASN A O 1
ATOM 2761 N N . CYS A 1 349 ? 5.888 10.397 -14.879 1.00 93.69 349 CYS A N 1
ATOM 2762 C CA . CYS A 1 349 ? 7.217 10.601 -14.291 1.00 93.69 349 CYS A CA 1
ATOM 2763 C C . CYS A 1 349 ? 8.314 9.794 -15.013 1.00 93.69 349 CYS A C 1
ATOM 2765 O O . CYS A 1 349 ? 9.400 10.317 -15.261 1.00 93.69 349 CYS A O 1
ATOM 2767 N N . ASN A 1 350 ? 8.030 8.544 -15.405 1.00 94.81 350 ASN A N 1
ATOM 2768 C CA . ASN A 1 350 ? 8.945 7.745 -16.225 1.00 94.81 350 ASN A CA 1
ATOM 2769 C C . ASN A 1 350 ? 9.170 8.373 -17.607 1.00 94.81 350 ASN A C 1
ATOM 2771 O O . ASN A 1 350 ? 10.318 8.485 -18.034 1.00 94.81 350 ASN A O 1
ATOM 2775 N N . ALA A 1 351 ? 8.112 8.823 -18.285 1.00 94.12 351 ALA A N 1
ATOM 2776 C CA . ALA A 1 351 ? 8.222 9.499 -19.575 1.00 94.12 351 ALA A CA 1
ATOM 2777 C C . ALA A 1 351 ? 9.036 10.804 -19.475 1.00 94.12 351 ALA A C 1
ATOM 2779 O O . ALA A 1 351 ? 9.989 10.975 -20.233 1.00 94.12 351 ALA A O 1
ATOM 2780 N N . ASP A 1 352 ? 8.730 11.670 -18.508 1.00 93.69 352 ASP A N 1
ATOM 2781 C CA . ASP A 1 352 ? 9.401 12.955 -18.285 1.00 93.69 352 ASP A CA 1
ATOM 2782 C C . ASP A 1 352 ? 10.892 12.756 -17.962 1.00 93.69 352 ASP A C 1
ATOM 2784 O O . ASP A 1 352 ? 11.761 13.378 -18.575 1.00 93.69 352 ASP A O 1
ATOM 2788 N N . LEU A 1 353 ? 11.224 11.824 -17.058 1.00 92.69 353 LEU A N 1
ATOM 2789 C CA . LEU A 1 353 ? 12.615 11.491 -16.729 1.00 92.69 353 LEU A CA 1
ATOM 2790 C C . LEU A 1 353 ? 13.373 10.925 -17.934 1.00 92.69 353 LEU A C 1
ATOM 2792 O O . LEU A 1 353 ? 14.509 11.323 -18.180 1.00 92.69 353 LEU A O 1
ATOM 2796 N N . LEU A 1 354 ? 12.765 10.028 -18.711 1.00 93.62 354 LEU A N 1
ATOM 2797 C CA . LEU A 1 354 ? 13.408 9.459 -19.897 1.00 93.62 354 LEU A CA 1
ATOM 2798 C C . LEU A 1 354 ? 13.563 10.488 -21.035 1.00 93.62 354 LEU A C 1
ATOM 2800 O O . LEU A 1 354 ? 14.500 10.384 -21.828 1.00 93.62 354 LEU A O 1
ATOM 2804 N N . MET A 1 355 ? 12.676 11.480 -21.135 1.00 89.50 355 MET A N 1
ATOM 2805 C CA . MET A 1 355 ? 12.718 12.523 -22.169 1.00 89.50 355 MET A CA 1
ATOM 2806 C C . MET A 1 355 ? 13.659 13.681 -21.814 1.00 89.50 355 MET A C 1
ATOM 2808 O O . MET A 1 355 ? 14.410 14.132 -22.677 1.00 89.50 355 MET A O 1
ATOM 2812 N N . GLU A 1 356 ? 13.639 14.155 -20.566 1.00 87.25 356 GLU A N 1
ATOM 2813 C CA . GLU A 1 356 ? 14.299 15.406 -20.166 1.00 87.25 356 GLU A CA 1
ATOM 2814 C C . GLU A 1 356 ? 15.509 15.201 -19.238 1.00 87.25 356 GLU A C 1
ATOM 2816 O O . GLU A 1 356 ? 16.434 16.018 -19.236 1.00 87.25 356 GLU A O 1
ATOM 2821 N N . ASN A 1 357 ? 15.554 14.120 -18.447 1.00 87.44 357 ASN A N 1
ATOM 2822 C CA . ASN A 1 357 ? 16.567 13.943 -17.400 1.00 87.44 357 ASN A CA 1
ATOM 2823 C C . ASN A 1 357 ? 16.953 12.470 -17.149 1.00 87.44 357 ASN A C 1
ATOM 2825 O O . ASN A 1 357 ? 16.773 11.930 -16.053 1.00 87.44 357 ASN A O 1
ATOM 2829 N N . GLN A 1 358 ? 17.537 11.818 -18.160 1.00 89.50 358 GLN A N 1
ATOM 2830 C CA . GLN A 1 358 ? 17.932 10.401 -18.099 1.00 89.50 358 GLN A CA 1
ATOM 2831 C C . GLN A 1 358 ? 19.002 10.117 -17.030 1.00 89.50 358 GLN A C 1
ATOM 2833 O O . GLN A 1 358 ? 19.123 8.987 -16.550 1.00 89.50 358 GLN A O 1
ATOM 2838 N N . GLN A 1 359 ? 19.763 11.136 -16.619 1.00 88.50 359 GLN A N 1
ATOM 2839 C CA . GLN A 1 359 ? 20.683 11.056 -15.484 1.00 88.50 359 GLN A CA 1
ATOM 2840 C C . GLN A 1 359 ? 19.954 10.872 -14.137 1.00 88.50 359 GLN A C 1
ATOM 2842 O O . GLN A 1 359 ? 20.486 10.185 -13.266 1.00 88.50 359 GLN A O 1
ATOM 2847 N N . ALA A 1 360 ? 18.761 11.453 -13.964 1.00 87.81 360 ALA A N 1
ATOM 2848 C CA . ALA A 1 360 ? 17.924 11.287 -12.770 1.00 87.81 360 ALA A CA 1
ATOM 2849 C C . ALA A 1 360 ? 16.926 10.116 -12.871 1.00 87.81 360 ALA A C 1
ATOM 2851 O O . ALA A 1 360 ? 16.288 9.768 -11.876 1.00 87.81 360 ALA A O 1
ATOM 2852 N N . TYR A 1 361 ? 16.783 9.499 -14.049 1.00 92.62 361 TYR A N 1
ATOM 2853 C CA . TYR A 1 361 ? 15.987 8.283 -14.204 1.00 92.62 361 TYR A CA 1
ATOM 2854 C C . TYR A 1 361 ? 16.533 7.153 -13.316 1.00 92.62 361 TYR A C 1
ATOM 2856 O O . TYR A 1 361 ? 17.736 6.887 -13.286 1.00 92.62 361 TYR A O 1
ATOM 2864 N N . CYS A 1 362 ? 15.641 6.464 -12.615 1.00 90.94 362 CYS A N 1
ATOM 2865 C CA . CYS A 1 362 ? 15.950 5.302 -11.786 1.00 90.94 362 CYS A CA 1
ATOM 2866 C C . CYS A 1 362 ? 14.791 4.304 -11.844 1.00 90.94 362 CYS A C 1
ATOM 2868 O O . CYS A 1 362 ? 13.648 4.700 -12.080 1.00 90.94 362 CYS A O 1
ATOM 2870 N N . GLY A 1 363 ? 15.079 3.022 -11.640 1.00 90.38 363 GLY A N 1
ATOM 2871 C CA . GLY A 1 363 ? 14.062 1.986 -11.462 1.00 90.38 363 GLY A CA 1
ATOM 2872 C C . GLY A 1 363 ? 13.647 1.894 -9.996 1.00 90.38 363 GLY A C 1
ATOM 2873 O O . GLY A 1 363 ? 14.427 2.226 -9.101 1.00 90.38 363 GLY A O 1
ATOM 2874 N N . LEU A 1 364 ? 12.424 1.444 -9.730 1.00 88.81 364 LEU A N 1
ATOM 2875 C CA . LEU A 1 364 ? 12.009 1.078 -8.381 1.00 88.81 364 LEU A CA 1
ATOM 2876 C C . LEU A 1 364 ? 12.526 -0.328 -8.074 1.00 88.81 364 LEU A C 1
ATOM 2878 O O . LEU A 1 364 ? 12.007 -1.324 -8.570 1.00 88.81 364 LEU A O 1
ATOM 2882 N N . TRP A 1 365 ? 13.549 -0.396 -7.226 1.00 87.19 365 TRP A N 1
ATOM 2883 C CA . TRP A 1 365 ? 14.176 -1.647 -6.801 1.00 87.19 365 TRP A CA 1
ATOM 2884 C C . TRP A 1 365 ? 13.781 -1.974 -5.358 1.00 87.19 365 TRP A C 1
ATOM 2886 O O . TRP A 1 365 ? 14.085 -1.191 -4.452 1.00 87.19 365 TRP A O 1
ATOM 2896 N N . LEU A 1 366 ? 13.102 -3.106 -5.145 1.00 81.50 366 LEU A N 1
ATOM 2897 C CA . LEU A 1 366 ? 12.767 -3.619 -3.810 1.00 81.50 366 LEU A CA 1
ATOM 2898 C C . LEU A 1 366 ? 13.949 -4.387 -3.209 1.00 81.50 366 LEU A C 1
ATOM 2900 O O . LEU A 1 366 ? 14.894 -4.753 -3.914 1.00 81.50 366 LEU A O 1
ATOM 2904 N N . ARG A 1 367 ? 13.900 -4.640 -1.895 1.00 78.75 367 ARG A N 1
ATOM 2905 C CA . ARG A 1 367 ? 14.921 -5.422 -1.187 1.00 78.75 367 ARG A CA 1
ATOM 2906 C C . ARG A 1 367 ? 14.343 -6.460 -0.242 1.00 78.75 367 ARG A C 1
ATOM 2908 O O . ARG A 1 367 ? 13.300 -6.242 0.371 1.00 78.75 367 ARG A O 1
ATOM 2915 N N . ASP A 1 368 ? 15.062 -7.571 -0.112 1.00 73.94 368 ASP A N 1
ATOM 2916 C CA . ASP A 1 368 ? 14.760 -8.623 0.857 1.00 73.94 368 ASP A CA 1
ATOM 2917 C C . ASP A 1 368 ? 15.189 -8.238 2.291 1.00 73.94 368 ASP A C 1
ATOM 2919 O O . ASP A 1 368 ? 15.791 -7.189 2.552 1.00 73.94 368 ASP A O 1
ATOM 2923 N N . LYS A 1 369 ? 14.907 -9.121 3.257 1.00 70.00 369 LYS A N 1
ATOM 2924 C CA . LYS A 1 369 ? 15.266 -8.924 4.676 1.00 70.00 369 LYS A CA 1
ATOM 2925 C C . LYS A 1 369 ? 16.783 -8.921 4.923 1.00 70.00 369 LYS A C 1
ATOM 2927 O O . LYS A 1 369 ? 17.228 -8.474 5.979 1.00 70.00 369 LYS A O 1
ATOM 2932 N N . GLN A 1 370 ? 17.566 -9.408 3.966 1.00 73.94 370 GLN A N 1
ATOM 2933 C CA . GLN A 1 370 ? 19.024 -9.460 3.952 1.00 73.94 370 GLN A CA 1
ATOM 2934 C C . GLN A 1 370 ? 19.638 -8.254 3.205 1.00 73.94 370 GLN A C 1
ATOM 2936 O O . GLN A 1 370 ? 20.860 -8.107 3.193 1.00 73.94 370 GLN A O 1
ATOM 2941 N N . ARG A 1 371 ? 18.798 -7.340 2.686 1.00 75.25 371 ARG A N 1
ATOM 2942 C CA . ARG A 1 371 ? 19.121 -6.154 1.868 1.00 75.25 371 ARG A CA 1
ATOM 2943 C C . ARG A 1 371 ? 19.611 -6.451 0.446 1.00 75.25 371 ARG A C 1
ATOM 2945 O O . ARG A 1 371 ? 20.098 -5.525 -0.218 1.00 75.25 371 ARG A O 1
ATOM 2952 N N . ASN A 1 372 ? 19.456 -7.682 -0.038 1.00 82.06 372 ASN A N 1
ATOM 2953 C CA . ASN A 1 372 ? 19.661 -7.982 -1.452 1.00 82.06 372 ASN A CA 1
ATOM 2954 C C . ASN A 1 372 ? 18.564 -7.331 -2.286 1.00 82.06 372 ASN A C 1
ATOM 2956 O O . ASN A 1 372 ? 17.439 -7.167 -1.816 1.00 82.06 372 ASN A O 1
ATOM 2960 N N . ILE A 1 373 ? 18.892 -6.972 -3.520 1.00 86.31 373 ILE A N 1
ATOM 2961 C CA . ILE A 1 373 ? 17.956 -6.367 -4.462 1.00 86.31 373 ILE A CA 1
ATOM 2962 C C . ILE A 1 373 ? 17.104 -7.448 -5.126 1.00 86.31 373 ILE A C 1
ATOM 2964 O O . ILE A 1 373 ? 17.631 -8.407 -5.691 1.00 86.31 373 ILE A O 1
ATOM 2968 N N . ASP A 1 374 ? 15.787 -7.254 -5.105 1.00 85.88 374 ASP A N 1
ATOM 2969 C CA . ASP A 1 374 ? 14.877 -7.988 -5.977 1.00 85.88 374 ASP A CA 1
ATOM 2970 C C . ASP A 1 374 ? 14.926 -7.376 -7.383 1.00 85.88 374 ASP A C 1
ATOM 2972 O O . ASP A 1 374 ? 14.288 -6.365 -7.684 1.00 85.88 374 ASP A O 1
ATOM 2976 N N . PHE A 1 375 ? 15.725 -7.998 -8.249 1.00 90.56 375 PHE A N 1
ATOM 2977 C CA . PHE A 1 375 ? 15.780 -7.656 -9.667 1.00 90.56 375 PHE A CA 1
ATOM 2978 C C . PHE A 1 375 ? 14.594 -8.222 -10.461 1.00 90.56 375 PHE A C 1
ATOM 2980 O O . PHE A 1 375 ? 14.295 -7.710 -11.542 1.00 90.56 375 PHE A O 1
ATOM 2987 N N . VAL A 1 376 ? 13.930 -9.271 -9.955 1.00 89.44 376 VAL A N 1
ATOM 2988 C CA . VAL A 1 376 ? 12.893 -10.015 -10.682 1.00 89.44 376 VAL A CA 1
ATOM 2989 C C . VAL A 1 376 ? 11.681 -9.143 -10.920 1.00 89.44 376 VAL A C 1
ATOM 2991 O O . VAL A 1 376 ? 11.225 -9.080 -12.058 1.00 89.44 376 VAL A O 1
ATOM 2994 N N . ALA A 1 377 ? 11.192 -8.453 -9.888 1.00 87.50 377 ALA A N 1
ATOM 2995 C CA . ALA A 1 377 ? 9.993 -7.628 -9.992 1.00 87.50 377 ALA A CA 1
ATOM 2996 C C . ALA A 1 377 ? 10.080 -6.630 -11.162 1.00 87.50 377 ALA A C 1
ATOM 2998 O O . ALA A 1 377 ? 9.309 -6.731 -12.117 1.00 87.50 377 ALA A O 1
ATOM 2999 N N . PHE A 1 378 ? 11.070 -5.731 -11.153 1.00 93.62 378 PHE A N 1
ATOM 3000 C CA . PHE A 1 378 ? 11.233 -4.730 -12.214 1.00 93.62 378 PHE A CA 1
ATOM 3001 C C . PHE A 1 378 ? 11.474 -5.362 -13.594 1.00 93.62 378 PHE A C 1
ATOM 3003 O O . PHE A 1 378 ? 10.838 -4.967 -14.571 1.00 93.62 378 PHE A O 1
ATOM 3010 N N . CYS A 1 379 ? 12.359 -6.359 -13.698 1.00 94.56 379 CYS A N 1
ATOM 3011 C CA . CYS A 1 379 ? 12.698 -6.950 -14.996 1.00 94.56 379 CYS A CA 1
ATOM 3012 C C . CYS A 1 379 ? 11.526 -7.728 -15.613 1.00 94.56 379 CYS A C 1
ATOM 3014 O O . CYS A 1 379 ? 11.300 -7.658 -16.823 1.00 94.56 379 CYS A O 1
ATOM 3016 N N . TYR A 1 380 ? 10.740 -8.422 -14.787 1.00 91.25 380 TYR A N 1
ATOM 3017 C CA . TYR A 1 380 ? 9.523 -9.105 -15.217 1.00 91.25 380 TYR A CA 1
ATOM 3018 C C . TYR A 1 380 ? 8.458 -8.106 -15.682 1.00 91.25 380 TYR A C 1
ATOM 3020 O O . TYR A 1 380 ? 7.904 -8.275 -16.766 1.00 91.25 380 TYR A O 1
ATOM 3028 N N . GLY A 1 381 ? 8.231 -7.027 -14.925 1.00 91.81 381 GLY A N 1
ATOM 3029 C CA . GLY A 1 381 ? 7.328 -5.945 -15.326 1.00 91.81 381 GLY A CA 1
ATOM 3030 C C . GLY A 1 381 ? 7.724 -5.306 -16.659 1.00 91.81 381 GLY A C 1
ATOM 3031 O O . GLY A 1 381 ? 6.891 -5.145 -17.548 1.00 91.81 381 GLY A O 1
ATOM 3032 N N . PHE A 1 382 ? 9.014 -5.008 -16.840 1.00 95.75 382 PHE A N 1
ATOM 3033 C CA . PHE A 1 382 ? 9.533 -4.468 -18.099 1.00 95.75 382 PHE A CA 1
ATOM 3034 C C . PHE A 1 382 ? 9.291 -5.425 -19.271 1.00 95.75 382 PHE A C 1
ATOM 3036 O O . PHE A 1 382 ? 8.838 -5.008 -20.335 1.00 95.75 382 PHE A O 1
ATOM 3043 N N . THR A 1 383 ? 9.527 -6.720 -19.063 1.00 94.00 383 THR A N 1
ATOM 3044 C CA . THR A 1 383 ? 9.320 -7.738 -20.102 1.00 94.00 383 THR A CA 1
ATOM 3045 C C . THR A 1 383 ? 7.837 -7.929 -20.434 1.00 94.00 383 THR A C 1
ATOM 3047 O O . THR A 1 383 ? 7.479 -8.075 -21.600 1.00 94.00 383 THR A O 1
ATOM 3050 N N . LEU A 1 384 ? 6.951 -7.823 -19.439 1.00 90.94 384 LEU A N 1
ATOM 3051 C CA . LEU A 1 384 ? 5.502 -7.799 -19.641 1.00 90.94 384 LEU A CA 1
ATOM 3052 C C . LEU A 1 384 ? 5.075 -6.634 -20.552 1.00 90.94 384 LEU A C 1
ATOM 3054 O O . LEU A 1 384 ? 4.254 -6.836 -21.443 1.00 90.94 384 LEU A O 1
ATOM 3058 N N . ALA A 1 385 ? 5.662 -5.443 -20.398 1.00 93.12 385 ALA A N 1
ATOM 3059 C CA . ALA A 1 385 ? 5.357 -4.299 -21.264 1.00 93.12 385 ALA A CA 1
ATOM 3060 C C . ALA A 1 385 ? 5.692 -4.552 -22.741 1.00 93.12 385 ALA A C 1
ATOM 3062 O O . ALA A 1 385 ? 4.959 -4.109 -23.626 1.00 93.12 385 ALA A O 1
ATOM 3063 N N . MET A 1 386 ? 6.777 -5.284 -23.008 1.00 93.06 386 MET A N 1
ATOM 3064 C CA . MET A 1 386 ? 7.199 -5.634 -24.366 1.00 93.06 386 MET A CA 1
ATOM 3065 C C . MET A 1 386 ? 6.174 -6.537 -25.074 1.00 93.06 386 MET A C 1
ATOM 3067 O O . MET A 1 386 ? 6.046 -6.468 -26.293 1.00 93.06 386 MET A O 1
ATOM 3071 N N . THR A 1 387 ? 5.393 -7.331 -24.329 1.00 90.50 387 THR A N 1
ATOM 3072 C CA . THR A 1 387 ? 4.389 -8.249 -24.907 1.00 90.50 387 THR A CA 1
ATOM 3073 C C . THR A 1 387 ? 3.199 -7.551 -25.567 1.00 90.50 387 THR A C 1
ATOM 3075 O O . THR A 1 387 ? 2.524 -8.161 -26.395 1.00 90.50 387 THR A O 1
ATOM 3078 N N . PHE A 1 388 ? 2.935 -6.281 -25.233 1.00 89.25 388 PHE A N 1
ATOM 3079 C CA . PHE A 1 388 ? 1.833 -5.515 -25.828 1.00 89.25 388 PHE A CA 1
ATOM 3080 C C . PHE A 1 388 ? 2.114 -5.062 -27.268 1.00 89.25 388 PHE A C 1
ATOM 3082 O O . PHE A 1 388 ? 1.170 -4.779 -28.002 1.00 89.25 388 PHE A O 1
ATOM 3089 N N . ASP A 1 389 ? 3.387 -4.981 -27.661 1.00 89.88 389 ASP A N 1
ATOM 3090 C CA . ASP A 1 389 ? 3.833 -4.632 -29.015 1.00 89.88 389 ASP A CA 1
ATOM 3091 C C . ASP A 1 389 ? 5.179 -5.332 -29.292 1.00 89.88 389 ASP A C 1
ATOM 3093 O O . ASP A 1 389 ? 6.225 -4.697 -29.162 1.00 89.88 389 ASP A O 1
ATOM 3097 N N . PRO A 1 390 ? 5.183 -6.657 -29.558 1.00 89.88 390 PRO A N 1
ATOM 3098 C CA . PRO A 1 390 ? 6.391 -7.490 -29.517 1.00 89.88 390 PRO A CA 1
ATOM 3099 C C . PRO A 1 390 ? 7.313 -7.341 -30.739 1.00 89.88 390 PRO A C 1
ATOM 3101 O O . PRO A 1 390 ? 8.535 -7.400 -30.597 1.00 89.88 390 PRO A O 1
ATOM 3104 N N . GLU A 1 391 ? 6.745 -7.126 -31.930 1.00 90.00 391 GLU A N 1
ATOM 3105 C CA . GLU A 1 391 ? 7.462 -7.113 -33.218 1.00 90.00 391 GLU A CA 1
ATOM 3106 C C . GLU A 1 391 ? 8.652 -6.130 -33.262 1.00 90.00 391 GLU A C 1
ATOM 3108 O O . GLU A 1 391 ? 9.747 -6.531 -33.672 1.00 90.00 391 GLU A O 1
ATOM 3113 N N . PRO A 1 392 ? 8.540 -4.867 -32.794 1.00 92.25 392 PRO A N 1
ATOM 3114 C CA . PRO A 1 392 ? 9.675 -3.952 -32.842 1.00 92.25 392 PRO A CA 1
ATOM 3115 C C . PRO A 1 392 ? 10.841 -4.400 -31.947 1.00 92.25 392 PRO A C 1
ATOM 3117 O O . PRO A 1 392 ? 11.996 -4.159 -32.299 1.00 92.25 392 PRO A O 1
ATOM 3120 N N . TRP A 1 393 ? 10.590 -5.087 -30.827 1.00 92.44 393 TRP A N 1
ATOM 3121 C CA . TRP A 1 393 ? 11.655 -5.536 -29.917 1.00 92.44 393 TRP A CA 1
ATOM 3122 C C . TRP A 1 393 ? 12.544 -6.616 -30.535 1.00 92.44 393 TRP A C 1
ATOM 3124 O O . TRP A 1 393 ? 13.756 -6.590 -30.325 1.00 92.44 393 TRP A O 1
ATOM 3134 N N . LEU A 1 394 ? 11.968 -7.503 -31.354 1.00 88.81 394 LEU A N 1
ATOM 3135 C CA . LEU A 1 394 ? 12.720 -8.470 -32.160 1.00 88.81 394 LEU A CA 1
ATOM 3136 C C . LEU A 1 394 ? 13.656 -7.763 -33.155 1.00 88.81 394 LEU A C 1
ATOM 3138 O O . LEU A 1 394 ? 14.790 -8.191 -33.353 1.00 88.81 394 LEU A O 1
ATOM 3142 N N . SER A 1 395 ? 13.222 -6.631 -33.721 1.00 90.19 395 SER A N 1
ATOM 3143 C CA . SER A 1 395 ? 13.982 -5.851 -34.715 1.00 90.19 395 SER A CA 1
ATOM 3144 C C . SER A 1 395 ? 15.129 -4.986 -34.154 1.00 90.19 395 SER A C 1
ATOM 3146 O O . SER A 1 395 ? 15.762 -4.234 -34.905 1.00 90.19 395 SER A O 1
ATOM 3148 N N . LEU A 1 396 ? 15.412 -5.056 -32.846 1.00 94.44 396 LEU A N 1
ATOM 3149 C CA . LEU A 1 396 ? 16.492 -4.284 -32.227 1.00 94.44 396 LEU A CA 1
ATOM 3150 C C . LEU A 1 396 ? 17.873 -4.638 -32.824 1.00 94.44 396 LEU A C 1
ATOM 3152 O O . LEU A 1 396 ? 18.150 -5.801 -33.107 1.00 94.44 396 LEU A O 1
ATOM 3156 N N . PRO A 1 397 ? 18.800 -3.668 -32.964 1.00 95.94 397 PRO A N 1
ATOM 3157 C CA . PRO A 1 397 ? 20.184 -3.955 -33.333 1.00 95.94 397 PRO A CA 1
ATOM 3158 C C . PRO A 1 397 ? 20.855 -4.877 -32.310 1.00 95.94 397 PRO A C 1
ATOM 3160 O O . PRO A 1 397 ? 20.642 -4.711 -31.109 1.00 95.94 397 PRO A O 1
ATOM 3163 N N . ALA A 1 398 ? 21.748 -5.759 -32.767 1.00 93.94 398 ALA A N 1
ATOM 3164 C CA . ALA A 1 398 ? 22.428 -6.753 -31.928 1.00 93.94 398 ALA A CA 1
ATOM 3165 C C . ALA A 1 398 ? 23.105 -6.180 -30.663 1.00 93.94 398 ALA A C 1
ATOM 3167 O O . ALA A 1 398 ? 23.104 -6.821 -29.613 1.00 93.94 398 ALA A O 1
ATOM 3168 N N . GLU A 1 399 ? 23.648 -4.958 -30.727 1.00 92.44 399 GLU A N 1
ATOM 3169 C CA . GLU A 1 399 ? 24.205 -4.252 -29.561 1.00 92.44 399 GLU A CA 1
ATOM 3170 C C . GLU A 1 399 ? 23.141 -3.983 -28.480 1.00 92.44 399 GLU A C 1
ATOM 3172 O O . GLU A 1 399 ? 23.393 -4.206 -27.298 1.00 92.44 399 GLU A O 1
ATOM 3177 N N . LEU A 1 400 ? 21.935 -3.555 -28.873 1.00 94.38 400 LEU A N 1
ATOM 3178 C CA . LEU A 1 400 ? 20.823 -3.307 -27.951 1.00 94.38 400 LEU A CA 1
ATOM 3179 C C . LEU A 1 400 ? 20.127 -4.599 -27.521 1.00 94.38 400 LEU A C 1
ATOM 3181 O O . LEU A 1 400 ? 19.735 -4.685 -26.361 1.00 94.38 400 LEU A O 1
ATOM 3185 N N . GLN A 1 401 ? 20.040 -5.613 -28.389 1.00 94.69 401 GLN A N 1
ATOM 3186 C CA . GLN A 1 401 ? 19.594 -6.959 -28.004 1.00 94.69 401 GLN A CA 1
ATOM 3187 C C . GLN A 1 401 ? 20.491 -7.520 -26.892 1.00 94.69 401 GLN A C 1
ATOM 3189 O O . GLN A 1 401 ? 20.000 -7.818 -25.807 1.00 94.69 401 GLN A O 1
ATOM 3194 N N . SER A 1 402 ? 21.814 -7.545 -27.103 1.00 92.25 402 SER A N 1
ATOM 3195 C CA . SER A 1 402 ? 22.809 -8.010 -26.113 1.00 92.25 402 SER A CA 1
ATOM 3196 C C . SER A 1 402 ? 22.738 -7.230 -24.796 1.00 92.25 402 SER A C 1
ATOM 3198 O O . SER A 1 402 ? 23.052 -7.750 -23.728 1.00 92.25 402 SER A O 1
ATOM 3200 N N . ARG A 1 403 ? 22.333 -5.957 -24.868 1.00 93.31 403 ARG A N 1
ATOM 3201 C CA . ARG A 1 403 ? 22.190 -5.073 -23.713 1.00 93.31 403 ARG A CA 1
ATOM 3202 C C . ARG A 1 403 ? 20.875 -5.273 -22.947 1.00 93.31 403 ARG A C 1
ATOM 3204 O O . ARG A 1 403 ? 20.837 -5.104 -21.729 1.00 93.31 403 ARG A O 1
ATOM 3211 N N . LEU A 1 404 ? 19.804 -5.613 -23.659 1.00 94.56 404 LEU A N 1
ATOM 3212 C CA . LEU A 1 404 ? 18.478 -5.900 -23.113 1.00 94.56 404 LEU A CA 1
ATOM 3213 C C . LEU A 1 404 ? 18.373 -7.336 -22.577 1.00 94.56 404 LEU A C 1
ATOM 3215 O O . LEU A 1 404 ? 17.650 -7.578 -21.614 1.00 94.56 404 LEU A O 1
ATOM 3219 N N . GLN A 1 405 ? 19.143 -8.264 -23.146 1.00 93.62 405 GLN A N 1
ATOM 3220 C CA . GLN A 1 405 ? 19.161 -9.688 -22.811 1.00 93.62 405 GLN A CA 1
ATOM 3221 C C . GLN A 1 405 ? 19.243 -9.971 -21.291 1.00 93.62 405 GLN A C 1
ATOM 3223 O O . GLN A 1 405 ? 18.409 -10.738 -20.810 1.00 93.62 405 GLN A O 1
ATOM 3228 N N . PRO A 1 406 ? 20.104 -9.306 -20.484 1.00 94.25 406 PRO A N 1
ATOM 3229 C CA . PRO A 1 406 ? 20.102 -9.445 -19.024 1.00 94.25 406 PRO A CA 1
ATOM 3230 C C . PRO A 1 406 ? 18.751 -9.211 -18.325 1.00 94.25 406 PRO A C 1
ATOM 3232 O O . PRO A 1 406 ? 18.463 -9.891 -17.343 1.00 94.25 406 PRO A O 1
ATOM 3235 N N . ILE A 1 407 ? 17.913 -8.285 -18.813 1.00 95.06 407 ILE A N 1
ATOM 3236 C CA . ILE A 1 407 ? 16.574 -8.021 -18.247 1.00 95.06 407 ILE A CA 1
ATOM 3237 C C . ILE A 1 407 ? 15.654 -9.223 -18.502 1.00 95.06 407 ILE A C 1
ATOM 3239 O O . ILE A 1 407 ? 14.998 -9.699 -17.575 1.00 95.06 407 ILE A O 1
ATOM 3243 N N . LEU A 1 408 ? 15.669 -9.769 -19.722 1.00 93.38 408 LEU A N 1
ATOM 3244 C CA . LEU A 1 408 ? 14.891 -10.962 -20.083 1.00 93.38 408 LEU A CA 1
ATOM 3245 C C . LEU A 1 408 ? 15.318 -12.177 -19.245 1.00 93.38 408 LEU A C 1
ATOM 3247 O O . LEU A 1 408 ? 14.478 -12.874 -18.684 1.00 93.38 408 LEU A O 1
ATOM 3251 N N . MET A 1 409 ? 16.628 -12.385 -19.082 1.00 91.69 409 MET A N 1
ATOM 3252 C CA . MET A 1 409 ? 17.193 -13.490 -18.294 1.00 91.69 409 MET A CA 1
ATOM 3253 C C . MET A 1 409 ? 16.775 -13.433 -16.818 1.00 91.69 409 MET A C 1
ATOM 3255 O O . MET A 1 409 ? 16.472 -14.465 -16.222 1.00 91.69 409 MET A O 1
ATOM 3259 N N . VAL A 1 410 ? 16.717 -12.235 -16.225 1.00 91.31 410 VAL A N 1
ATOM 3260 C CA . VAL A 1 410 ? 16.203 -12.042 -14.858 1.00 91.31 410 VAL A CA 1
ATOM 3261 C C . VAL A 1 410 ? 14.696 -12.323 -14.791 1.00 91.31 410 VAL A C 1
ATOM 3263 O O . VAL A 1 410 ? 14.230 -12.937 -13.828 1.00 91.31 410 VAL A O 1
ATOM 3266 N N . ALA A 1 411 ? 13.932 -11.918 -15.811 1.00 89.62 411 ALA A N 1
ATOM 3267 C CA . ALA A 1 411 ? 12.486 -12.131 -15.874 1.00 89.62 411 ALA A CA 1
ATOM 3268 C C . ALA A 1 411 ? 12.081 -13.620 -15.912 1.00 89.62 411 ALA A C 1
ATOM 3270 O O . ALA A 1 411 ? 10.988 -13.943 -15.444 1.00 89.62 411 ALA A O 1
ATOM 3271 N N . LEU A 1 412 ? 12.960 -14.522 -16.379 1.00 85.25 412 LEU A N 1
ATOM 3272 C CA . LEU A 1 412 ? 12.732 -15.978 -16.366 1.00 85.25 412 LEU A CA 1
ATOM 3273 C C . LEU A 1 412 ? 12.664 -16.593 -14.957 1.00 85.25 412 LEU A C 1
ATOM 3275 O O . LEU A 1 412 ? 12.108 -17.675 -14.790 1.00 85.25 412 LEU A O 1
ATOM 3279 N N . ARG A 1 413 ? 13.190 -15.908 -13.929 1.00 84.69 413 ARG A N 1
ATOM 3280 C CA . ARG A 1 413 ? 13.207 -16.367 -12.521 1.00 84.69 413 ARG A CA 1
ATOM 3281 C C . ARG A 1 413 ? 14.012 -17.658 -12.276 1.00 84.69 413 ARG A C 1
ATOM 3283 O O . ARG A 1 413 ? 13.763 -18.361 -11.298 1.00 84.69 413 ARG A O 1
ATOM 3290 N N . GLU A 1 414 ? 15.000 -17.944 -13.126 1.00 83.12 414 GLU A N 1
ATOM 3291 C CA . GLU A 1 414 ? 15.823 -19.160 -13.053 1.00 83.12 414 GLU A CA 1
ATOM 3292 C C . GLU A 1 414 ? 16.524 -19.333 -11.687 1.00 83.12 414 GLU A C 1
ATOM 3294 O O . GLU A 1 414 ? 17.337 -18.479 -11.306 1.00 83.12 414 GLU A O 1
ATOM 3299 N N . PRO A 1 415 ? 16.273 -20.428 -10.933 1.00 82.00 415 PRO A N 1
ATOM 3300 C CA . PRO A 1 415 ? 16.679 -20.534 -9.529 1.00 82.00 415 PRO A CA 1
ATOM 3301 C C . PRO A 1 415 ? 18.178 -20.348 -9.263 1.00 82.00 415 PRO A C 1
ATOM 3303 O O . PRO A 1 415 ? 18.551 -19.786 -8.233 1.00 82.00 415 PRO A O 1
ATOM 3306 N N . ASP A 1 416 ? 19.051 -20.802 -10.163 1.00 81.75 416 ASP A N 1
ATOM 3307 C CA . ASP A 1 416 ? 20.506 -20.690 -9.991 1.00 81.75 416 ASP A CA 1
ATOM 3308 C C . ASP A 1 416 ? 21.043 -19.288 -10.322 1.00 81.75 416 ASP A C 1
ATOM 3310 O O . ASP A 1 416 ? 21.993 -18.818 -9.685 1.00 81.75 416 ASP A O 1
ATOM 3314 N N . LEU A 1 417 ? 20.391 -18.567 -11.239 1.00 81.81 417 LEU A N 1
ATOM 3315 C CA . LEU A 1 417 ? 20.672 -17.150 -11.474 1.00 81.81 417 LEU A CA 1
ATOM 3316 C C . LEU A 1 417 ? 20.247 -16.309 -10.257 1.00 81.81 417 LEU A C 1
ATOM 3318 O O . LEU A 1 417 ? 21.015 -15.466 -9.793 1.00 81.81 417 LEU A O 1
ATOM 3322 N N . LEU A 1 418 ? 19.080 -16.595 -9.666 1.00 82.62 418 LEU A N 1
ATOM 3323 C CA . LEU A 1 418 ? 18.617 -15.913 -8.449 1.00 82.62 418 LEU A CA 1
ATOM 3324 C C . LEU A 1 418 ? 19.550 -16.156 -7.249 1.00 82.62 418 LEU A C 1
ATOM 3326 O O . LEU A 1 418 ? 19.879 -15.211 -6.529 1.00 82.62 418 LEU A O 1
ATOM 3330 N N . LYS A 1 419 ? 20.056 -17.387 -7.069 1.00 84.88 419 LYS A N 1
ATOM 3331 C CA . LYS A 1 419 ? 21.103 -17.686 -6.067 1.00 84.88 419 LYS A CA 1
ATOM 3332 C C . LYS A 1 419 ? 22.383 -16.894 -6.328 1.00 84.88 419 LYS A C 1
ATO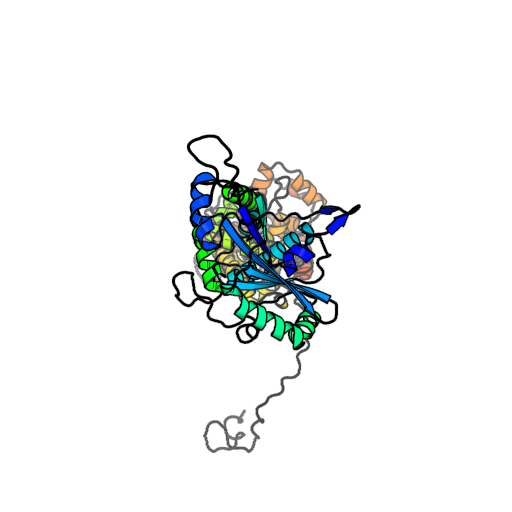M 3334 O O . LYS A 1 419 ? 22.996 -16.407 -5.380 1.00 84.88 419 LYS A O 1
ATOM 3339 N N . THR A 1 420 ? 22.775 -16.748 -7.595 1.00 86.62 420 THR A N 1
ATOM 3340 C CA . THR A 1 420 ? 23.956 -15.968 -7.982 1.00 86.62 420 THR A CA 1
ATOM 3341 C C . THR A 1 420 ? 23.776 -14.502 -7.593 1.00 86.62 420 THR A C 1
ATOM 3343 O O . THR A 1 420 ? 24.648 -13.959 -6.920 1.00 86.62 420 THR A O 1
ATOM 3346 N N . PHE A 1 421 ? 22.634 -13.878 -7.909 1.00 86.50 421 PHE A N 1
ATOM 3347 C CA . PHE A 1 421 ? 22.343 -12.495 -7.510 1.00 86.50 421 PHE A CA 1
ATOM 3348 C C . PHE A 1 421 ? 22.342 -12.293 -5.991 1.00 86.50 421 PHE A C 1
ATOM 3350 O O . PHE A 1 421 ? 22.972 -11.349 -5.514 1.00 86.50 421 PHE A O 1
ATOM 3357 N N . ALA A 1 422 ? 21.720 -13.197 -5.227 1.00 83.62 422 ALA A N 1
ATOM 3358 C CA . ALA A 1 422 ? 21.716 -13.141 -3.762 1.00 83.62 422 ALA A CA 1
ATOM 3359 C C . ALA A 1 422 ? 23.119 -13.309 -3.136 1.00 83.62 422 ALA A C 1
ATOM 3361 O O . ALA A 1 422 ? 23.348 -12.876 -2.008 1.00 83.62 422 ALA A O 1
ATOM 3362 N N . ALA A 1 423 ? 24.068 -13.912 -3.860 1.00 88.19 423 ALA A N 1
ATOM 3363 C CA . ALA A 1 423 ? 25.466 -14.042 -3.449 1.00 88.19 423 ALA A CA 1
ATOM 3364 C C . ALA A 1 423 ? 26.367 -12.876 -3.915 1.00 88.19 423 ALA A C 1
ATOM 3366 O O . ALA A 1 423 ? 27.529 -12.801 -3.504 1.00 88.19 423 ALA A O 1
ATOM 3367 N N . LEU A 1 424 ? 25.877 -11.961 -4.765 1.00 90.50 424 LEU A N 1
ATOM 3368 C CA . LEU A 1 424 ? 26.679 -10.833 -5.246 1.00 90.50 424 LEU A CA 1
ATOM 3369 C C . LEU A 1 424 ? 26.931 -9.801 -4.134 1.00 90.50 424 LEU A C 1
ATOM 3371 O O . LEU A 1 424 ? 26.003 -9.449 -3.403 1.00 90.50 424 LEU A O 1
ATOM 3375 N N . PRO A 1 425 ? 28.138 -9.205 -4.054 1.00 91.12 425 PRO A N 1
ATOM 3376 C CA . PRO A 1 425 ? 28.388 -8.064 -3.180 1.00 91.12 425 PRO A CA 1
ATOM 3377 C C . PRO A 1 425 ? 27.419 -6.913 -3.472 1.00 91.12 425 PRO A C 1
ATOM 3379 O O . PRO A 1 425 ? 27.169 -6.602 -4.637 1.00 91.12 425 PRO A O 1
ATOM 3382 N N . ALA A 1 426 ? 26.958 -6.207 -2.434 1.00 86.12 426 ALA A N 1
ATOM 3383 C CA . ALA A 1 426 ? 25.993 -5.109 -2.572 1.00 86.12 426 ALA A CA 1
ATOM 3384 C C . ALA A 1 426 ? 26.394 -4.075 -3.645 1.00 86.12 426 ALA A C 1
ATOM 3386 O O . ALA A 1 426 ? 25.568 -3.682 -4.458 1.00 86.12 426 ALA A O 1
ATOM 3387 N N . ARG A 1 427 ? 27.682 -3.707 -3.741 1.00 88.12 427 ARG A N 1
ATOM 3388 C CA . ARG A 1 427 ? 28.195 -2.794 -4.785 1.00 88.12 427 ARG A CA 1
ATOM 3389 C C . ARG A 1 427 ? 27.973 -3.311 -6.216 1.00 88.12 427 ARG A C 1
ATOM 3391 O O . ARG A 1 427 ? 27.768 -2.507 -7.120 1.00 88.12 427 ARG A O 1
ATOM 3398 N N . THR A 1 428 ? 28.037 -4.623 -6.429 1.00 90.94 428 THR A N 1
ATOM 3399 C CA . THR A 1 428 ? 27.749 -5.253 -7.725 1.00 90.94 428 THR A CA 1
ATOM 3400 C C . THR A 1 428 ? 26.246 -5.273 -7.992 1.00 90.94 428 THR A C 1
ATOM 3402 O O . THR A 1 428 ? 25.836 -5.046 -9.125 1.00 90.94 428 THR A O 1
ATOM 3405 N N . GLN A 1 429 ? 25.426 -5.452 -6.951 1.00 91.31 429 GLN A N 1
ATOM 3406 C CA . GLN A 1 429 ? 23.971 -5.333 -7.063 1.00 91.31 429 GLN A CA 1
ATOM 3407 C C . GLN A 1 429 ? 23.550 -3.901 -7.471 1.00 91.31 429 GLN A C 1
ATOM 3409 O O . GLN A 1 429 ? 22.795 -3.743 -8.426 1.00 91.31 429 GLN A O 1
ATOM 3414 N N . GLU A 1 430 ? 24.126 -2.853 -6.860 1.00 90.81 430 GLU A N 1
ATOM 3415 C CA . GLU A 1 430 ? 23.914 -1.451 -7.290 1.00 90.81 430 GLU A CA 1
ATOM 3416 C C . GLU A 1 430 ? 24.329 -1.211 -8.753 1.00 90.81 430 GLU A C 1
ATOM 3418 O O . GLU A 1 430 ? 23.692 -0.449 -9.483 1.00 90.81 430 GLU A O 1
ATOM 3423 N N . LEU A 1 431 ? 25.428 -1.836 -9.194 1.00 92.38 431 LEU A N 1
ATOM 3424 C CA . LEU A 1 431 ? 25.917 -1.700 -10.566 1.00 92.38 431 LEU A CA 1
ATOM 3425 C C . LEU A 1 431 ? 24.940 -2.326 -11.573 1.00 92.38 431 LEU A C 1
ATOM 3427 O O . LEU A 1 431 ? 24.723 -1.741 -12.632 1.00 92.38 431 LEU A O 1
ATOM 3431 N N . LEU A 1 432 ? 24.319 -3.460 -11.224 1.00 94.00 432 LEU A N 1
ATOM 3432 C CA . LEU A 1 432 ? 23.269 -4.094 -12.027 1.00 94.00 432 LEU A CA 1
ATOM 3433 C C . LEU A 1 432 ? 22.027 -3.201 -12.143 1.00 94.00 432 LEU A C 1
ATOM 3435 O O . LEU A 1 432 ? 21.574 -2.972 -13.261 1.00 94.00 432 LEU A O 1
ATOM 3439 N N . CYS A 1 433 ? 21.541 -2.599 -11.048 1.00 93.31 433 CYS A N 1
ATOM 3440 C CA . CYS A 1 433 ? 20.455 -1.605 -11.109 1.00 93.31 433 CYS A CA 1
ATOM 3441 C C . CYS A 1 433 ? 20.771 -0.477 -12.095 1.00 93.31 433 CYS A C 1
ATOM 3443 O O . CYS A 1 433 ? 20.004 -0.212 -13.020 1.00 93.31 433 CYS A O 1
ATOM 3445 N N . ARG A 1 434 ? 21.947 0.147 -11.949 1.00 92.94 434 ARG A N 1
ATOM 3446 C CA . ARG A 1 434 ? 22.370 1.252 -12.820 1.00 92.94 434 ARG A CA 1
ATOM 3447 C C . ARG A 1 434 ? 22.532 0.834 -14.281 1.00 92.94 434 ARG A C 1
ATOM 3449 O O . ARG A 1 434 ? 22.297 1.667 -15.158 1.00 92.94 434 ARG A O 1
ATOM 3456 N N . TYR A 1 435 ? 22.929 -0.416 -14.529 1.00 95.75 435 TYR A N 1
ATOM 3457 C CA . TYR A 1 435 ? 23.013 -1.012 -15.860 1.00 95.75 435 TYR A CA 1
ATOM 3458 C C . TYR A 1 435 ? 21.632 -1.201 -16.485 1.00 95.75 435 TYR A C 1
ATOM 3460 O O . TYR A 1 435 ? 21.429 -0.737 -17.604 1.00 95.75 435 TYR A O 1
ATOM 3468 N N . PHE A 1 436 ? 20.681 -1.806 -15.765 1.00 96.25 436 PHE A N 1
ATOM 3469 C CA . PHE A 1 436 ? 19.309 -1.990 -16.242 1.00 96.25 436 PHE A CA 1
ATOM 3470 C C . PHE A 1 436 ? 18.643 -0.647 -16.551 1.00 96.25 436 PHE A C 1
ATOM 3472 O O . PHE A 1 436 ? 18.080 -0.465 -17.625 1.00 96.25 436 PHE A O 1
ATOM 3479 N N . GLU A 1 437 ? 18.784 0.333 -15.661 1.00 95.50 437 GLU A N 1
ATOM 3480 C CA . GLU A 1 437 ? 18.275 1.689 -15.874 1.00 95.50 437 GLU A CA 1
ATOM 3481 C C . GLU A 1 437 ? 18.890 2.383 -17.096 1.00 95.50 437 GLU A C 1
ATOM 3483 O O . GLU A 1 437 ? 18.175 3.010 -17.872 1.00 95.50 437 GLU A O 1
ATOM 3488 N N . ASP A 1 438 ? 20.209 2.265 -17.291 1.00 95.44 438 ASP A N 1
ATOM 3489 C CA . ASP A 1 438 ? 20.874 2.796 -18.484 1.00 95.44 438 ASP A CA 1
ATOM 3490 C C . ASP A 1 438 ? 20.411 2.067 -19.751 1.00 95.44 438 ASP A C 1
ATOM 3492 O O . ASP A 1 438 ? 20.183 2.703 -20.774 1.00 95.44 438 ASP A O 1
ATOM 3496 N N . THR A 1 439 ? 20.164 0.758 -19.682 1.00 96.38 439 THR A N 1
ATOM 3497 C CA . THR A 1 439 ? 19.561 -0.008 -20.780 1.00 96.38 439 THR A CA 1
ATOM 3498 C C . THR A 1 439 ? 18.180 0.524 -21.164 1.00 96.38 439 THR A C 1
ATOM 3500 O O . THR A 1 439 ? 17.945 0.715 -22.357 1.00 96.38 439 THR A O 1
ATOM 3503 N N . VAL A 1 440 ? 17.313 0.868 -20.201 1.00 96.94 440 VAL A N 1
ATOM 3504 C CA . VAL A 1 440 ? 16.030 1.540 -20.493 1.00 96.94 440 VAL A CA 1
ATOM 3505 C C . VAL A 1 440 ? 16.259 2.868 -21.228 1.00 96.94 440 VAL A C 1
ATOM 3507 O O . VAL A 1 440 ? 15.601 3.132 -22.234 1.00 96.94 440 VAL A O 1
ATOM 3510 N N . CYS A 1 441 ? 17.226 3.684 -20.792 1.00 96.06 441 CYS A N 1
ATOM 3511 C CA . CYS A 1 441 ? 17.558 4.947 -21.461 1.00 96.06 441 CYS A CA 1
ATOM 3512 C C . CYS A 1 441 ? 18.113 4.753 -22.886 1.00 96.06 441 CYS A C 1
ATOM 3514 O O . CYS A 1 441 ? 17.718 5.486 -23.791 1.00 96.06 441 CYS A O 1
ATOM 3516 N N . GLN A 1 442 ? 18.992 3.769 -23.123 1.00 95.19 442 GLN A N 1
ATOM 3517 C CA . GLN A 1 442 ? 19.544 3.508 -24.462 1.00 95.19 442 GLN A CA 1
ATOM 3518 C C . GLN A 1 442 ? 18.478 2.982 -25.437 1.00 95.19 442 GLN A C 1
ATOM 3520 O O . GLN A 1 442 ? 18.429 3.415 -26.590 1.00 95.19 442 GLN A O 1
ATOM 3525 N N . VAL A 1 443 ? 17.592 2.097 -24.969 1.00 95.19 443 VAL A N 1
ATOM 3526 C CA . VAL A 1 443 ? 16.430 1.603 -25.728 1.00 95.19 443 VAL A CA 1
ATOM 3527 C C . VAL A 1 443 ? 15.481 2.753 -26.078 1.00 95.19 443 VAL A C 1
ATOM 3529 O O . VAL A 1 443 ? 15.125 2.930 -27.243 1.00 95.19 443 VAL A O 1
ATOM 3532 N N . GLN A 1 444 ? 15.128 3.588 -25.098 1.00 95.50 444 GLN A N 1
ATOM 3533 C CA . GLN A 1 444 ? 14.253 4.742 -25.307 1.00 95.50 444 GLN A CA 1
ATOM 3534 C C . GLN A 1 444 ? 14.858 5.749 -26.298 1.00 95.50 444 GLN A C 1
ATOM 3536 O O . GLN A 1 444 ? 14.163 6.223 -27.201 1.00 95.50 444 GLN A O 1
ATOM 3541 N N . LEU A 1 445 ? 16.165 6.017 -26.202 1.00 94.38 445 LEU A N 1
ATOM 3542 C CA . LEU A 1 445 ? 16.885 6.876 -27.141 1.00 94.38 445 LEU A CA 1
ATOM 3543 C C . LEU A 1 445 ? 16.887 6.305 -28.567 1.00 94.38 445 LEU A C 1
ATOM 3545 O O . LEU A 1 445 ? 16.759 7.062 -29.532 1.00 94.38 445 LEU A O 1
ATOM 3549 N N . TYR A 1 446 ? 17.032 4.987 -28.718 1.00 95.44 446 TYR A N 1
ATOM 3550 C CA . TYR A 1 446 ? 16.932 4.323 -30.015 1.00 95.44 446 TYR A CA 1
ATOM 3551 C C . TYR A 1 446 ? 15.540 4.515 -30.626 1.00 95.44 446 TYR A C 1
ATOM 3553 O O . TYR A 1 446 ? 15.436 5.014 -31.749 1.00 95.44 446 TYR A O 1
ATOM 3561 N N . TRP A 1 447 ? 14.470 4.234 -29.878 1.00 94.81 447 TRP A N 1
ATOM 3562 C CA . TRP A 1 447 ? 13.101 4.401 -30.374 1.00 94.81 447 TRP A CA 1
ATOM 3563 C C . TRP A 1 447 ? 12.744 5.862 -30.672 1.00 94.81 447 TRP A C 1
ATOM 3565 O O . TRP A 1 447 ? 12.126 6.146 -31.699 1.00 94.81 447 TRP A O 1
ATOM 3575 N N . LEU A 1 448 ? 13.219 6.818 -29.865 1.00 92.12 448 LEU A N 1
ATOM 3576 C CA . LEU A 1 448 ? 13.114 8.246 -30.184 1.00 92.12 448 LEU A CA 1
ATOM 3577 C C . LEU A 1 448 ? 13.803 8.605 -31.505 1.00 92.12 448 LEU A C 1
ATOM 3579 O O . LEU A 1 448 ? 13.251 9.381 -32.285 1.00 92.12 448 LEU A O 1
ATOM 3583 N N . LYS A 1 449 ? 14.980 8.036 -31.788 1.00 93.25 449 LYS A N 1
ATOM 3584 C CA . LYS A 1 449 ? 15.693 8.254 -33.055 1.00 93.25 449 LYS A CA 1
ATOM 3585 C C . LYS A 1 449 ? 14.972 7.642 -34.251 1.00 93.25 449 LYS A C 1
ATOM 3587 O O . LYS A 1 449 ? 15.038 8.237 -35.324 1.00 93.25 449 LYS A O 1
ATOM 3592 N N . GLN A 1 450 ? 14.294 6.504 -34.096 1.00 92.75 450 GLN A N 1
ATOM 3593 C CA . GLN A 1 450 ? 13.485 5.925 -35.175 1.00 92.75 450 GLN A CA 1
ATOM 3594 C C . GLN A 1 450 ? 12.258 6.800 -35.467 1.00 92.75 450 GLN A C 1
ATOM 3596 O O . GLN A 1 450 ? 12.133 7.299 -36.586 1.00 92.75 450 GLN A O 1
ATOM 3601 N N . ARG A 1 451 ? 11.469 7.149 -34.440 1.00 90.50 451 ARG A N 1
ATOM 3602 C CA . ARG A 1 451 ? 10.334 8.084 -34.575 1.00 90.50 451 ARG A CA 1
ATOM 3603 C C . ARG A 1 451 ? 10.757 9.436 -35.161 1.00 90.50 451 ARG A C 1
ATOM 3605 O O . ARG A 1 451 ? 10.068 9.999 -36.005 1.00 90.50 451 ARG A O 1
ATOM 3612 N N . ALA A 1 452 ? 11.914 9.971 -34.763 1.00 89.31 452 ALA A N 1
ATOM 3613 C CA . ALA A 1 452 ? 12.435 11.214 -35.333 1.00 89.31 452 ALA A CA 1
ATOM 3614 C C . ALA A 1 452 ? 12.656 11.115 -36.853 1.00 89.31 452 ALA A C 1
ATOM 3616 O O . ALA A 1 452 ? 12.245 12.027 -37.568 1.00 89.31 452 ALA A O 1
ATOM 3617 N N . LYS A 1 453 ? 13.234 10.009 -37.350 1.00 89.00 453 LYS A N 1
ATOM 3618 C CA . LYS A 1 453 ? 13.420 9.774 -38.795 1.00 89.00 453 LYS A CA 1
ATOM 3619 C C . LYS A 1 453 ? 12.085 9.672 -39.533 1.00 89.00 453 LYS A C 1
ATOM 3621 O O . LYS A 1 453 ? 11.944 10.288 -40.584 1.00 89.00 453 LYS A O 1
ATOM 3626 N N . GLU A 1 454 ? 11.119 8.939 -38.979 1.00 87.00 454 GLU A N 1
ATOM 3627 C CA . GLU A 1 454 ? 9.774 8.771 -39.557 1.00 87.00 454 GLU A CA 1
ATOM 3628 C C . GLU A 1 454 ? 9.065 10.119 -39.756 1.00 87.00 454 GLU A C 1
ATOM 3630 O O . GLU A 1 454 ? 8.474 10.365 -40.805 1.00 87.00 454 GLU A O 1
ATOM 3635 N N . PHE A 1 455 ? 9.199 11.036 -38.793 1.00 86.94 455 PHE A N 1
ATOM 3636 C CA . PHE A 1 455 ? 8.664 12.400 -38.876 1.00 86.94 455 PHE A CA 1
ATOM 3637 C C . PHE A 1 455 ? 9.611 13.418 -39.546 1.00 86.94 455 PHE A C 1
ATOM 3639 O O . PHE A 1 455 ? 9.405 14.626 -39.410 1.00 86.94 455 PHE A O 1
ATOM 3646 N N . GLY A 1 456 ? 10.663 12.973 -40.245 1.00 82.81 456 GLY A N 1
ATOM 3647 C CA . GLY A 1 456 ? 11.590 13.846 -40.981 1.00 82.81 456 GLY A CA 1
ATOM 3648 C C . GLY A 1 456 ? 12.436 14.790 -40.113 1.00 82.81 456 GLY A C 1
ATOM 3649 O O . GLY A 1 456 ? 12.998 15.761 -40.620 1.00 82.81 456 GLY A O 1
ATOM 3650 N N . LYS A 1 457 ? 12.533 14.535 -38.803 1.00 85.56 457 LYS A N 1
ATOM 3651 C CA . LYS A 1 457 ? 13.367 15.290 -37.855 1.00 85.56 457 LYS A CA 1
ATOM 3652 C C . LYS A 1 457 ? 14.782 14.715 -37.818 1.00 85.56 457 LYS A C 1
ATOM 3654 O O . LYS A 1 457 ? 14.989 13.525 -38.030 1.00 85.56 457 LYS A O 1
ATOM 3659 N N . ASN A 1 458 ? 15.770 15.550 -37.499 1.00 83.44 458 ASN A N 1
ATOM 3660 C CA . ASN A 1 458 ? 17.166 15.120 -37.449 1.00 83.44 458 ASN A CA 1
ATOM 3661 C C . ASN A 1 458 ? 17.472 14.304 -36.166 1.00 83.44 458 ASN A C 1
ATOM 3663 O O . ASN A 1 458 ? 17.492 14.885 -35.079 1.00 83.44 458 ASN A O 1
ATOM 3667 N N . PRO A 1 459 ? 17.769 12.991 -36.254 1.00 83.81 459 PRO A N 1
ATOM 3668 C CA . PRO A 1 459 ? 18.001 12.150 -35.081 1.00 83.81 459 PRO A CA 1
ATOM 3669 C C . PRO A 1 459 ? 19.373 12.368 -34.420 1.00 83.81 459 PRO A C 1
ATOM 3671 O O . PRO A 1 459 ? 19.589 11.865 -33.319 1.00 83.81 459 PRO A O 1
ATOM 3674 N N . THR A 1 460 ? 20.319 13.080 -35.052 1.00 78.50 460 THR A N 1
ATOM 3675 C CA . THR A 1 460 ? 21.671 13.269 -34.482 1.00 78.50 460 THR A CA 1
ATOM 3676 C C . THR A 1 460 ? 21.711 14.260 -33.321 1.00 78.50 460 THR A C 1
ATOM 3678 O O . THR A 1 460 ? 22.656 14.235 -32.540 1.00 78.50 460 THR A O 1
ATOM 3681 N N . GLN A 1 461 ? 20.673 15.087 -33.168 1.00 79.56 461 GLN A N 1
ATOM 3682 C CA . GLN A 1 461 ? 20.500 15.985 -32.020 1.00 79.56 461 GLN A CA 1
ATOM 3683 C C . GLN A 1 461 ? 19.964 15.264 -30.771 1.00 79.56 461 GLN A C 1
ATOM 3685 O O . GLN A 1 461 ? 19.980 15.837 -29.687 1.00 79.56 461 GLN A O 1
ATOM 3690 N N . LEU A 1 462 ? 19.505 14.014 -30.905 1.00 84.50 462 LEU A N 1
ATOM 3691 C CA . LEU A 1 462 ? 19.057 13.194 -29.783 1.00 84.50 462 LEU A CA 1
ATOM 3692 C C . LEU A 1 462 ? 20.253 12.430 -29.200 1.00 84.50 462 LEU A C 1
ATOM 3694 O O . LEU A 1 462 ? 20.792 11.504 -29.818 1.00 84.50 462 LEU A O 1
ATOM 3698 N N . THR A 1 463 ? 20.659 12.789 -27.990 1.00 85.38 463 THR A N 1
ATOM 3699 C CA . THR A 1 463 ? 21.743 12.141 -27.242 1.00 85.38 463 THR A CA 1
ATOM 3700 C C . THR A 1 463 ? 21.285 11.819 -25.824 1.00 85.38 463 THR A C 1
ATOM 3702 O O . THR A 1 463 ? 20.445 12.517 -25.262 1.00 85.38 463 THR A O 1
ATOM 3705 N N . SER A 1 464 ? 21.835 10.755 -25.236 1.00 85.12 464 SER A N 1
ATOM 3706 C CA . SER A 1 464 ? 21.646 10.503 -23.808 1.00 85.12 464 SER A CA 1
ATOM 3707 C C . SER A 1 464 ? 22.505 11.476 -23.003 1.00 85.12 464 SER A C 1
ATOM 3709 O O . SER A 1 464 ? 23.667 11.696 -23.348 1.00 85.12 464 SER A O 1
ATOM 3711 N N . ASN A 1 465 ? 21.958 12.020 -21.913 1.00 86.81 465 ASN A N 1
ATOM 3712 C CA . ASN A 1 465 ? 22.739 12.706 -20.877 1.00 86.81 465 ASN A CA 1
ATOM 3713 C C . ASN A 1 465 ? 23.158 11.763 -19.729 1.00 86.81 465 ASN A C 1
ATOM 3715 O O . ASN A 1 465 ? 23.784 12.200 -18.763 1.00 86.81 465 ASN A O 1
ATOM 3719 N N . ARG A 1 466 ? 22.851 10.463 -19.839 1.00 89.31 466 ARG A N 1
ATOM 3720 C CA . ARG A 1 466 ? 23.254 9.424 -18.891 1.00 89.31 466 ARG A CA 1
ATOM 3721 C C . ARG A 1 466 ? 24.617 8.847 -19.281 1.00 89.31 466 ARG A C 1
ATOM 3723 O O . ARG A 1 466 ? 24.894 8.598 -20.451 1.00 89.31 466 ARG A O 1
ATOM 3730 N N . ALA A 1 467 ? 25.475 8.622 -18.288 1.00 87.62 467 ALA A N 1
ATOM 3731 C CA . ALA A 1 467 ? 26.765 7.971 -18.498 1.00 87.62 467 ALA A CA 1
ATOM 3732 C C . ALA A 1 467 ? 26.573 6.457 -18.735 1.00 87.62 467 ALA A C 1
ATOM 3734 O O . ALA A 1 467 ? 25.952 5.818 -17.878 1.00 87.62 467 ALA A O 1
ATOM 3735 N N . PRO A 1 468 ? 27.133 5.877 -19.818 1.00 88.44 468 PRO A N 1
ATOM 3736 C CA . PRO A 1 468 ? 27.015 4.451 -20.089 1.00 88.44 468 PRO A CA 1
ATOM 3737 C C . PRO A 1 468 ? 27.567 3.577 -18.960 1.00 88.44 468 PRO A C 1
ATOM 3739 O O . PRO A 1 468 ? 28.665 3.808 -18.449 1.00 88.44 468 PRO A O 1
ATOM 3742 N N . VAL A 1 469 ? 26.815 2.541 -18.602 1.00 92.88 469 VAL A N 1
ATOM 3743 C CA . VAL A 1 469 ? 27.179 1.534 -17.599 1.00 92.88 469 VAL A CA 1
ATOM 3744 C C . VAL A 1 469 ? 27.424 0.195 -18.290 1.00 92.88 469 VAL A C 1
ATOM 3746 O O . VAL A 1 469 ? 26.667 -0.206 -19.172 1.00 92.88 469 VAL A O 1
ATOM 3749 N N . SER A 1 470 ? 28.467 -0.516 -17.866 1.00 90.56 470 SER A N 1
ATOM 3750 C CA . SER A 1 470 ? 28.783 -1.882 -18.289 1.00 90.56 470 SER A CA 1
ATOM 3751 C C . SER A 1 470 ? 28.915 -2.810 -17.080 1.00 90.56 470 SER A C 1
ATOM 3753 O O . SER A 1 470 ? 29.154 -2.366 -15.954 1.00 90.56 470 SER A O 1
ATOM 3755 N N . ILE A 1 471 ? 28.729 -4.107 -17.319 1.00 90.81 471 ILE A N 1
ATOM 3756 C CA . ILE A 1 471 ? 28.770 -5.175 -16.315 1.00 90.81 471 ILE A CA 1
ATOM 3757 C C . ILE A 1 471 ? 29.625 -6.337 -16.822 1.00 90.81 471 ILE A C 1
ATOM 3759 O O . ILE A 1 471 ? 29.884 -6.451 -18.019 1.00 90.81 471 ILE A O 1
ATOM 3763 N N . ASP A 1 472 ? 30.065 -7.201 -15.910 1.00 88.81 472 ASP A N 1
ATOM 3764 C CA . ASP A 1 472 ? 30.771 -8.430 -16.270 1.00 88.81 472 ASP A CA 1
ATOM 3765 C C . ASP A 1 472 ? 29.770 -9.450 -16.851 1.00 88.81 472 ASP A C 1
ATOM 3767 O O . ASP A 1 472 ? 28.880 -9.895 -16.116 1.00 88.81 472 ASP A O 1
ATOM 3771 N N . PRO A 1 473 ? 29.886 -9.856 -18.132 1.00 84.12 473 PRO A N 1
ATOM 3772 C CA . PRO A 1 473 ? 28.942 -10.791 -18.746 1.00 84.12 473 PRO A CA 1
ATOM 3773 C C . PRO A 1 473 ? 28.947 -12.168 -18.065 1.00 84.12 473 PRO A C 1
ATOM 3775 O O . PRO A 1 473 ? 27.969 -12.905 -18.163 1.00 84.12 473 PRO A O 1
ATOM 3778 N N . ARG A 1 474 ? 30.000 -12.512 -17.306 1.00 86.19 474 ARG A N 1
ATOM 3779 C CA . ARG A 1 474 ? 30.082 -13.779 -16.561 1.00 86.19 474 ARG A CA 1
ATOM 3780 C C . ARG A 1 474 ? 29.027 -13.911 -15.463 1.00 86.19 474 ARG A C 1
ATOM 3782 O O . ARG A 1 474 ? 28.734 -15.034 -15.071 1.00 86.19 474 ARG A O 1
ATOM 3789 N N . ILE A 1 475 ? 28.424 -12.804 -15.010 1.00 85.69 475 ILE A N 1
ATOM 3790 C CA . ILE A 1 475 ? 27.281 -12.815 -14.076 1.00 85.69 475 ILE A CA 1
ATOM 3791 C C . ILE A 1 475 ? 26.100 -13.615 -14.656 1.00 85.69 475 ILE A C 1
ATOM 3793 O O . ILE A 1 475 ? 25.361 -14.247 -13.909 1.00 85.69 475 ILE A O 1
ATOM 3797 N N . PHE A 1 476 ? 25.953 -13.615 -15.983 1.00 85.69 476 PHE A N 1
ATOM 3798 C CA . PHE A 1 476 ? 24.829 -14.203 -16.711 1.00 85.69 476 PHE A CA 1
ATOM 3799 C C . PHE A 1 476 ? 25.187 -15.512 -17.438 1.00 85.69 476 PHE A C 1
ATOM 3801 O O . PHE A 1 476 ? 24.345 -16.091 -18.116 1.00 85.69 476 PHE A O 1
ATOM 3808 N N . ALA A 1 477 ? 26.416 -16.017 -17.279 1.00 78.94 477 ALA A N 1
ATOM 3809 C CA . ALA A 1 477 ? 26.934 -17.163 -18.036 1.00 78.94 477 ALA A CA 1
ATOM 3810 C C . ALA A 1 477 ? 26.230 -18.509 -17.759 1.00 78.94 477 ALA A C 1
ATOM 3812 O O . ALA A 1 477 ? 26.472 -19.474 -18.480 1.00 78.94 477 ALA A O 1
ATOM 3813 N N . SER A 1 478 ? 25.377 -18.592 -16.733 1.00 71.06 478 SER A N 1
ATOM 3814 C CA . SER A 1 478 ? 24.541 -19.766 -16.448 1.00 71.06 478 SER A CA 1
ATOM 3815 C C . SER A 1 478 ? 23.370 -19.941 -17.421 1.00 71.06 478 SER A C 1
ATOM 3817 O O . SER A 1 478 ? 22.826 -21.039 -17.502 1.00 71.06 478 SER A O 1
ATOM 3819 N N . ILE A 1 479 ? 22.994 -18.899 -18.169 1.00 72.44 479 ILE A N 1
ATOM 3820 C CA . ILE A 1 479 ? 21.931 -18.943 -19.177 1.00 72.44 479 ILE A CA 1
ATOM 3821 C C . ILE A 1 479 ? 22.540 -18.525 -20.518 1.00 72.44 479 ILE A C 1
ATOM 3823 O O . ILE A 1 479 ? 22.860 -17.361 -20.738 1.00 72.44 479 ILE A O 1
ATOM 3827 N N . ALA A 1 480 ? 22.710 -19.485 -21.424 1.00 74.69 480 ALA A N 1
ATOM 3828 C CA . ALA A 1 480 ? 23.295 -19.273 -22.747 1.00 74.69 480 ALA A CA 1
ATOM 3829 C C . ALA A 1 480 ? 22.249 -19.547 -23.838 1.00 74.69 480 ALA A C 1
ATOM 3831 O O . ALA A 1 480 ? 22.323 -20.547 -24.546 1.00 74.69 480 ALA A O 1
ATOM 3832 N N . LEU A 1 481 ? 21.256 -18.661 -23.929 1.00 82.44 481 LEU A N 1
ATOM 3833 C CA . LEU A 1 481 ? 20.167 -18.721 -24.906 1.00 82.44 481 LEU A CA 1
ATOM 3834 C C . LEU A 1 481 ? 20.248 -17.521 -25.876 1.00 82.44 481 LEU A C 1
ATOM 3836 O O . LEU A 1 481 ? 20.631 -16.430 -25.434 1.00 82.44 481 LEU A O 1
ATOM 3840 N N . PRO A 1 482 ? 19.898 -17.688 -27.168 1.00 87.75 482 PRO A N 1
ATOM 3841 C CA . PRO A 1 482 ? 19.702 -16.588 -28.118 1.00 87.75 482 PRO A CA 1
ATOM 3842 C C . PRO A 1 482 ? 18.698 -15.540 -27.618 1.00 87.75 482 PRO A C 1
ATOM 3844 O O . PRO A 1 482 ? 17.859 -15.827 -26.763 1.00 87.75 482 PRO A O 1
ATOM 3847 N N . PHE A 1 483 ? 18.764 -14.322 -28.162 1.00 88.56 483 PHE A N 1
ATOM 3848 C CA . PHE A 1 483 ? 17.864 -13.236 -27.758 1.00 88.56 483 PHE A CA 1
ATOM 3849 C C . PHE A 1 483 ? 16.400 -13.568 -28.076 1.00 88.56 483 PHE A C 1
ATOM 3851 O O . PHE A 1 483 ? 15.525 -13.329 -27.251 1.00 88.56 483 PHE A O 1
ATOM 3858 N N . GLU A 1 484 ? 16.158 -14.166 -29.240 1.00 88.75 484 GLU A N 1
ATOM 3859 C CA . GLU A 1 484 ? 14.846 -14.581 -29.728 1.00 88.75 484 GLU A CA 1
ATOM 3860 C C . GLU A 1 484 ? 14.235 -15.655 -28.816 1.00 88.75 484 GLU A C 1
ATOM 3862 O O . GLU A 1 484 ? 13.125 -15.480 -28.323 1.00 88.75 484 GLU A O 1
ATOM 3867 N N . GLU A 1 485 ? 14.995 -16.710 -28.494 1.00 88.31 485 GLU A N 1
ATOM 3868 C CA . GLU A 1 485 ? 14.543 -17.773 -27.584 1.00 88.31 485 GLU A CA 1
ATOM 3869 C C . GLU A 1 485 ? 14.261 -17.235 -26.171 1.00 88.31 485 GLU A C 1
ATOM 3871 O O . GLU A 1 485 ? 13.244 -17.575 -25.568 1.00 88.31 485 GLU A O 1
ATOM 3876 N N . LEU A 1 486 ? 15.125 -16.359 -25.637 1.00 87.38 486 LEU A N 1
ATOM 3877 C CA . LEU A 1 486 ? 14.898 -15.706 -24.340 1.00 87.38 486 LEU A CA 1
ATOM 3878 C C . LEU A 1 486 ? 13.627 -14.861 -24.327 1.00 87.38 486 LEU A C 1
ATOM 3880 O O . LEU A 1 486 ? 12.917 -14.838 -23.319 1.00 87.38 486 LEU A O 1
ATOM 3884 N N . LEU A 1 487 ? 13.363 -14.155 -25.426 1.00 85.62 487 LEU A N 1
ATOM 3885 C CA . LEU A 1 487 ? 12.186 -13.317 -25.563 1.00 85.62 487 LEU A CA 1
ATOM 3886 C C . LEU A 1 487 ? 10.915 -14.171 -25.623 1.00 85.62 487 LEU A C 1
ATOM 3888 O O . LEU A 1 487 ? 9.980 -13.889 -24.879 1.00 85.62 487 LEU A O 1
ATOM 3892 N N . ASP A 1 488 ? 10.914 -15.250 -26.410 1.00 87.50 488 ASP A N 1
ATOM 3893 C CA . ASP A 1 488 ? 9.796 -16.196 -26.496 1.00 87.50 488 ASP A CA 1
ATOM 3894 C C . ASP A 1 488 ? 9.480 -16.838 -25.134 1.00 87.50 488 ASP A C 1
ATOM 3896 O O . ASP A 1 488 ? 8.329 -16.797 -24.689 1.00 87.50 488 ASP A O 1
ATOM 3900 N N . TYR A 1 489 ? 10.491 -17.345 -24.411 1.00 84.25 489 TYR A N 1
ATOM 3901 C CA . TYR A 1 489 ? 10.294 -17.899 -23.063 1.00 84.25 489 TYR A CA 1
ATOM 3902 C C . TYR A 1 489 ? 9.716 -16.864 -22.088 1.00 84.25 489 TYR A C 1
ATOM 3904 O O . TYR A 1 489 ? 8.781 -17.162 -21.339 1.00 84.25 489 TYR A O 1
ATOM 3912 N N . ALA A 1 490 ? 10.235 -15.634 -22.092 1.00 80.50 490 ALA A N 1
ATOM 3913 C CA . ALA A 1 490 ? 9.749 -14.591 -21.195 1.00 80.50 490 ALA A CA 1
ATOM 3914 C C . ALA A 1 490 ? 8.348 -14.073 -21.591 1.00 80.50 490 ALA A C 1
ATOM 3916 O O . ALA A 1 490 ? 7.557 -13.682 -20.724 1.00 80.50 490 ALA A O 1
ATOM 3917 N N . PHE A 1 491 ? 8.000 -14.121 -22.879 1.00 84.38 491 PHE A N 1
ATOM 3918 C CA . PHE A 1 491 ? 6.661 -13.823 -23.387 1.00 84.38 491 PHE A CA 1
ATOM 3919 C C . PHE A 1 491 ? 5.651 -14.911 -23.010 1.00 84.38 491 PHE A C 1
ATOM 3921 O O . PHE A 1 491 ? 4.535 -14.590 -22.603 1.00 84.38 491 PHE A O 1
ATOM 3928 N N . ASP A 1 492 ? 6.018 -16.190 -23.052 1.00 82.19 492 ASP A N 1
ATOM 3929 C CA . ASP A 1 492 ? 5.140 -17.263 -22.575 1.00 82.19 492 ASP A CA 1
ATOM 3930 C C . ASP A 1 492 ? 4.900 -17.179 -21.059 1.00 82.19 492 ASP A C 1
ATOM 3932 O O . ASP A 1 492 ? 3.752 -17.261 -20.616 1.00 82.19 492 ASP A O 1
ATOM 3936 N N . LEU A 1 493 ? 5.933 -16.881 -20.260 1.00 70.31 493 LEU A N 1
ATOM 3937 C CA . LEU A 1 493 ? 5.804 -16.644 -18.811 1.00 70.31 493 LEU A CA 1
ATOM 3938 C C . LEU A 1 493 ? 4.926 -15.434 -18.442 1.00 70.31 493 LEU A C 1
ATOM 3940 O O . LEU A 1 493 ? 4.385 -15.375 -17.334 1.00 70.31 493 LEU A O 1
ATOM 3944 N N . THR A 1 494 ? 4.783 -14.455 -19.335 1.00 69.31 494 THR A N 1
ATOM 3945 C CA . THR A 1 494 ? 3.942 -13.265 -19.119 1.00 69.31 494 THR A CA 1
ATOM 3946 C C . THR A 1 494 ? 2.520 -13.451 -19.654 1.00 69.31 494 THR A C 1
ATOM 3948 O O . THR A 1 494 ? 1.580 -12.991 -19.006 1.00 69.31 494 THR A O 1
ATOM 3951 N N . LYS A 1 495 ? 2.308 -14.237 -20.724 1.00 68.94 495 LYS A N 1
ATOM 3952 C CA . LYS A 1 495 ? 0.965 -14.644 -21.200 1.00 68.94 495 LYS A CA 1
ATOM 3953 C C . LYS A 1 495 ? 0.114 -15.302 -20.106 1.00 68.94 495 LYS A C 1
ATOM 3955 O O . LYS A 1 495 ? -1.093 -15.065 -20.068 1.00 68.94 495 LYS A O 1
ATOM 3960 N N . PHE A 1 496 ? 0.717 -16.057 -19.180 1.00 61.75 496 PHE A N 1
ATOM 3961 C CA . PHE A 1 496 ? 0.004 -16.616 -18.020 1.00 61.75 496 PHE A CA 1
ATOM 3962 C C . PHE A 1 496 ? -0.659 -15.547 -17.132 1.00 61.75 496 PHE A C 1
ATOM 3964 O O . PHE A 1 496 ? -1.726 -15.813 -16.586 1.00 61.75 496 PHE A O 1
ATOM 3971 N N . LYS A 1 497 ? -0.089 -14.337 -17.024 1.00 61.34 497 LYS A N 1
ATOM 3972 C CA . LYS A 1 497 ? -0.661 -13.223 -16.244 1.00 61.34 497 LYS A CA 1
ATOM 3973 C C . LYS A 1 497 ? -1.643 -12.335 -17.016 1.00 61.34 497 LYS A C 1
ATOM 3975 O O . LYS A 1 497 ? -2.401 -11.605 -16.385 1.00 61.34 497 LYS A O 1
ATOM 3980 N N . ILE A 1 498 ? -1.631 -12.363 -18.351 1.00 60.25 498 ILE A N 1
ATOM 3981 C CA . ILE A 1 498 ? -2.444 -11.463 -19.196 1.00 60.25 498 ILE A CA 1
ATOM 3982 C C . ILE A 1 498 ? -3.888 -11.977 -19.373 1.00 60.25 498 ILE A C 1
ATOM 3984 O O . ILE A 1 498 ? -4.717 -11.271 -19.941 1.00 60.25 498 ILE A O 1
ATOM 3988 N N . GLN A 1 499 ? -4.231 -13.178 -18.884 1.00 55.00 499 GLN A N 1
ATOM 3989 C CA . GLN A 1 499 ? -5.583 -13.734 -19.025 1.00 55.00 499 GLN A CA 1
ATOM 3990 C C . GLN A 1 499 ? -6.639 -12.792 -18.410 1.00 55.00 499 GLN A C 1
ATOM 3992 O O . GLN A 1 499 ? -6.690 -12.655 -17.186 1.00 55.00 499 GLN A O 1
ATOM 3997 N N . PRO A 1 500 ? -7.501 -12.139 -19.218 1.00 46.34 500 PRO A N 1
ATOM 3998 C CA . PRO A 1 500 ? -8.547 -11.294 -18.669 1.00 46.34 500 PRO A CA 1
ATOM 3999 C C . PRO A 1 500 ? -9.589 -12.181 -17.973 1.00 46.34 500 PRO A C 1
ATOM 4001 O O . PRO A 1 500 ? -9.847 -13.295 -18.446 1.00 46.34 500 PRO A O 1
ATOM 4004 N N . PRO A 1 501 ? -10.241 -11.706 -16.896 1.00 42.78 501 PRO A N 1
ATOM 4005 C CA . PRO A 1 501 ? -11.344 -12.441 -16.295 1.00 42.78 501 PRO A CA 1
ATOM 4006 C C . PRO A 1 501 ? -12.404 -12.714 -17.365 1.00 42.78 501 PRO A C 1
ATOM 4008 O O . PRO A 1 501 ? -12.845 -11.799 -18.068 1.00 42.78 501 PRO A O 1
ATOM 4011 N N . SER A 1 502 ? -12.796 -13.983 -17.508 1.00 37.34 502 SER A N 1
ATOM 4012 C CA . SER A 1 502 ? -13.786 -14.403 -18.501 1.00 37.34 502 SER A CA 1
ATOM 4013 C C . SER A 1 502 ? -15.056 -13.557 -18.346 1.00 37.34 502 SER A C 1
ATOM 4015 O O . SER A 1 502 ? -15.597 -13.510 -17.235 1.00 37.34 502 SER A O 1
ATOM 4017 N N . PRO A 1 503 ? -15.534 -12.876 -19.406 1.00 38.44 503 PRO A N 1
ATOM 4018 C CA . PRO A 1 503 ? -16.609 -11.905 -19.272 1.00 38.44 503 PRO A CA 1
ATOM 4019 C C . PRO A 1 503 ? -17.873 -12.581 -18.724 1.00 38.44 503 PRO A C 1
ATOM 4021 O O . PRO A 1 503 ? -18.203 -13.690 -19.160 1.00 38.44 503 PRO A O 1
ATOM 4024 N N . PRO A 1 504 ? -18.604 -11.936 -17.794 1.00 40.50 504 PRO A N 1
ATOM 4025 C CA . PRO A 1 504 ? -19.841 -12.499 -17.273 1.00 40.50 504 PRO A CA 1
ATOM 4026 C C . PRO A 1 504 ? -20.821 -12.746 -18.431 1.00 40.50 504 PRO A C 1
ATOM 4028 O O . PRO A 1 504 ? -20.875 -11.934 -19.362 1.00 40.50 504 PRO A O 1
ATOM 4031 N N . PRO A 1 505 ? -21.597 -13.846 -18.403 1.00 36.31 505 PRO A N 1
ATOM 4032 C CA . PRO A 1 505 ? -22.483 -14.208 -19.503 1.00 36.31 505 PRO A CA 1
ATOM 4033 C C . PRO A 1 505 ? -23.481 -13.076 -19.761 1.00 36.31 505 PRO A C 1
ATOM 4035 O O . PRO A 1 505 ? -24.359 -12.804 -18.939 1.00 36.31 505 PRO A O 1
ATOM 4038 N N . GLN A 1 506 ? -23.326 -12.401 -20.903 1.00 39.53 506 GLN A N 1
ATOM 4039 C CA . GLN A 1 506 ? -24.151 -11.252 -21.257 1.00 39.53 506 GLN A CA 1
ATOM 4040 C C . GLN A 1 506 ? -25.610 -11.690 -21.389 1.00 39.53 506 GLN A C 1
ATOM 4042 O O . GLN A 1 506 ? -25.976 -12.423 -22.310 1.00 39.53 506 GLN A O 1
ATOM 4047 N N . GLN A 1 507 ? -26.459 -11.223 -20.473 1.00 39.16 507 GLN A N 1
ATOM 4048 C CA . GLN A 1 507 ? -27.897 -11.386 -20.631 1.00 39.16 507 GLN A CA 1
ATOM 4049 C C . GLN A 1 507 ? -28.356 -10.562 -21.846 1.00 39.16 507 GLN A C 1
ATOM 4051 O O . GLN A 1 507 ? -27.919 -9.419 -22.007 1.00 39.16 507 GLN A O 1
ATOM 4056 N N . PRO A 1 508 ? -29.220 -11.112 -22.718 1.00 45.66 508 PRO A N 1
ATOM 4057 C CA . PRO A 1 508 ? -29.640 -10.419 -23.928 1.00 45.66 508 PRO A CA 1
ATOM 4058 C C . PRO A 1 508 ? -30.381 -9.129 -23.570 1.00 45.66 508 PRO A C 1
ATOM 4060 O O . PRO A 1 508 ? -31.418 -9.165 -22.904 1.00 45.66 508 PRO A O 1
ATOM 4063 N N . VAL A 1 509 ? -29.851 -7.996 -24.043 1.00 55.84 509 VAL A N 1
ATOM 4064 C CA . VAL A 1 509 ? -30.409 -6.660 -23.804 1.00 55.84 509 VAL A CA 1
ATOM 4065 C C . VAL A 1 509 ? -31.854 -6.612 -24.300 1.00 55.84 509 VAL A C 1
ATOM 4067 O O . VAL A 1 509 ? -32.121 -6.582 -25.504 1.00 55.84 509 VAL A O 1
ATOM 4070 N N . ARG A 1 510 ? -32.803 -6.589 -23.361 1.00 55.81 510 ARG A N 1
ATOM 4071 C CA . ARG A 1 510 ? -34.200 -6.276 -23.659 1.00 55.81 510 ARG A CA 1
ATOM 4072 C C . ARG A 1 510 ? -34.299 -4.771 -23.861 1.00 55.81 510 ARG A C 1
ATOM 4074 O O . ARG A 1 510 ? -33.942 -3.999 -22.982 1.00 55.81 510 ARG A O 1
ATOM 4081 N N . ARG A 1 511 ? -34.749 -4.362 -25.044 1.00 50.53 511 ARG A N 1
ATOM 4082 C CA . ARG A 1 511 ? -34.993 -2.955 -25.359 1.00 50.53 511 ARG A CA 1
ATOM 4083 C C . ARG A 1 511 ? -36.385 -2.581 -24.854 1.00 50.53 511 ARG A C 1
ATOM 4085 O O . ARG A 1 511 ? -37.363 -3.082 -25.402 1.00 50.53 511 ARG A O 1
ATOM 4092 N N . ASP A 1 512 ? -36.460 -1.704 -23.856 1.00 55.44 512 ASP A N 1
ATOM 4093 C CA . ASP A 1 512 ? -37.738 -1.230 -23.297 1.00 55.44 512 ASP A CA 1
ATOM 4094 C C . ASP A 1 512 ? -38.538 -0.364 -24.288 1.00 55.44 512 ASP A C 1
ATOM 4096 O O . ASP A 1 512 ? -39.763 -0.279 -24.221 1.00 55.44 512 ASP A O 1
ATOM 4100 N N . GLU A 1 513 ? -37.860 0.247 -25.263 1.00 63.47 513 GLU A N 1
ATOM 4101 C CA . GLU A 1 513 ? -38.503 0.999 -26.339 1.00 63.47 513 GLU A CA 1
ATOM 4102 C C . GLU A 1 513 ? -39.081 0.085 -27.427 1.00 63.47 513 GLU A C 1
ATOM 4104 O O . GLU A 1 513 ? -38.365 -0.678 -28.090 1.00 63.47 513 GLU A O 1
ATOM 4109 N N . GLN A 1 514 ? -40.375 0.253 -27.705 1.00 66.88 514 GLN A N 1
ATOM 4110 C CA . GLN A 1 514 ? -41.045 -0.394 -28.828 1.00 66.88 514 GLN A CA 1
ATOM 4111 C C . GLN A 1 514 ? -40.404 0.044 -30.157 1.00 66.88 514 GLN A C 1
ATOM 4113 O O . GLN A 1 514 ? -40.467 1.207 -30.557 1.00 66.88 514 GLN A O 1
ATOM 4118 N N . LYS A 1 515 ? -39.778 -0.908 -30.861 1.00 75.12 515 LYS A N 1
ATOM 4119 C CA . LYS A 1 515 ? -39.081 -0.676 -32.136 1.00 75.12 515 LYS A CA 1
ATOM 4120 C C . LYS A 1 515 ? -40.029 -0.050 -33.166 1.00 75.12 515 LYS A C 1
ATOM 4122 O O . LYS A 1 515 ? -40.951 -0.723 -33.622 1.00 75.12 515 LYS A O 1
ATOM 4127 N N . THR A 1 516 ? -39.759 1.197 -33.567 1.00 81.19 516 THR A N 1
ATOM 4128 C CA . THR A 1 516 ? -40.545 1.938 -34.569 1.00 81.19 516 THR A CA 1
ATOM 4129 C C . THR A 1 516 ? -40.772 1.092 -35.822 1.00 81.19 516 THR A C 1
ATOM 4131 O O . THR A 1 516 ? -39.819 0.634 -36.464 1.00 81.19 516 THR A O 1
ATOM 4134 N N . GLY A 1 517 ? -42.034 0.866 -36.179 1.00 81.94 517 GLY A N 1
ATOM 4135 C CA . GLY A 1 517 ? -42.410 0.058 -37.324 1.00 81.94 517 GLY A CA 1
ATOM 4136 C C . GLY A 1 517 ? -42.006 0.723 -38.637 1.00 81.94 517 GLY A C 1
ATOM 4137 O O . GLY A 1 517 ? -42.075 1.939 -38.807 1.00 81.94 517 GLY A O 1
ATOM 4138 N N . ARG A 1 518 ? -41.634 -0.088 -39.637 1.00 87.50 518 ARG A N 1
ATOM 4139 C CA . ARG A 1 518 ? -41.193 0.399 -40.964 1.00 87.50 518 ARG A CA 1
ATOM 4140 C C . ARG A 1 518 ? -42.196 1.362 -41.630 1.00 87.50 518 ARG A C 1
ATOM 4142 O O . ARG A 1 518 ? -41.806 2.159 -42.483 1.00 87.50 518 ARG A O 1
ATOM 4149 N N . ASN A 1 519 ? -43.484 1.256 -41.296 1.00 88.44 519 ASN A N 1
ATOM 4150 C CA . ASN A 1 519 ? -44.569 2.056 -41.867 1.00 88.44 519 ASN A CA 1
ATOM 4151 C C . ASN A 1 519 ? -45.057 3.204 -40.963 1.00 88.44 519 ASN A C 1
ATOM 4153 O O . ASN A 1 519 ? -45.911 3.965 -41.421 1.00 88.44 519 ASN A O 1
ATOM 4157 N N . ASP A 1 520 ? -44.532 3.330 -39.745 1.00 90.44 520 ASP A N 1
ATOM 4158 C CA . ASP A 1 520 ? -44.987 4.298 -38.741 1.00 90.44 520 ASP A CA 1
ATOM 4159 C C . ASP A 1 520 ? -44.427 5.701 -39.037 1.00 90.44 520 ASP A C 1
ATOM 4161 O O . ASP A 1 520 ? -43.460 5.818 -39.804 1.00 90.44 520 ASP A O 1
ATOM 4165 N N . PRO A 1 521 ? -45.002 6.780 -38.469 1.00 89.31 521 PRO A N 1
ATOM 4166 C CA . PRO A 1 521 ? -44.439 8.123 -38.577 1.00 89.31 521 PRO A CA 1
ATOM 4167 C C . PRO A 1 521 ? -42.983 8.162 -38.099 1.00 89.31 521 PRO A C 1
ATOM 4169 O O . PRO A 1 521 ? -42.639 7.617 -37.053 1.00 89.31 521 PRO A O 1
ATOM 4172 N N . CYS A 1 522 ? -42.106 8.798 -38.873 1.00 88.38 522 CYS A N 1
ATOM 4173 C CA . CYS A 1 522 ? -40.690 8.873 -38.544 1.00 88.38 522 CYS A CA 1
ATOM 4174 C C . CYS A 1 522 ? -40.461 9.835 -37.358 1.00 88.38 522 CYS A C 1
ATOM 4176 O O . CYS A 1 522 ? -40.880 10.992 -37.449 1.00 88.38 522 CYS A O 1
ATOM 4178 N N . PRO A 1 523 ? -39.755 9.419 -36.285 1.00 86.94 523 PRO A N 1
ATOM 4179 C CA . PRO A 1 523 ? -39.623 10.207 -35.052 1.00 86.94 523 PRO A CA 1
ATOM 4180 C C . PRO A 1 523 ? -38.823 11.511 -35.207 1.00 86.94 523 PRO A C 1
ATOM 4182 O O . PRO A 1 523 ? -38.852 12.352 -34.319 1.00 86.94 523 PRO A O 1
ATOM 4185 N N . CYS A 1 524 ? -38.169 11.740 -36.349 1.00 86.06 524 CYS A N 1
ATOM 4186 C CA . CYS A 1 524 ? -37.522 13.013 -36.687 1.00 86.06 524 CYS A CA 1
ATOM 4187 C C . CYS A 1 524 ? -38.499 14.157 -37.046 1.00 86.06 524 CYS A C 1
ATOM 4189 O O . CYS A 1 524 ? -38.065 15.196 -37.534 1.00 86.06 524 CYS A O 1
ATOM 4191 N N . GLY A 1 525 ? -39.815 13.961 -36.897 1.00 82.00 525 GLY A N 1
ATOM 4192 C CA . GLY A 1 525 ? -40.829 14.993 -37.148 1.00 82.00 525 GLY A CA 1
ATOM 4193 C C . GLY A 1 525 ? -41.143 15.268 -38.626 1.00 82.00 525 GLY A C 1
ATOM 4194 O O . GLY A 1 525 ? -41.976 16.116 -38.925 1.00 82.00 525 GLY A O 1
ATOM 4195 N N . SER A 1 526 ? -40.546 14.535 -39.572 1.00 87.75 526 SER A N 1
ATOM 4196 C CA . SER A 1 526 ? -40.695 14.789 -41.019 1.00 87.75 526 SER A CA 1
ATOM 4197 C C . SER A 1 526 ? -42.077 14.472 -41.617 1.00 87.75 526 SER A C 1
ATOM 4199 O O . SER A 1 526 ? -42.277 14.657 -42.819 1.00 87.75 526 SER A O 1
ATOM 4201 N N . GLY A 1 527 ? -43.004 13.906 -40.835 1.00 83.25 527 GLY A N 1
ATOM 4202 C CA . GLY A 1 527 ? -44.327 13.451 -41.290 1.00 83.25 527 GLY A CA 1
ATOM 4203 C C . GLY A 1 527 ? -44.315 12.249 -42.252 1.00 83.25 527 GLY A C 1
ATOM 4204 O O . GLY A 1 527 ? -45.370 11.756 -42.646 1.00 83.25 527 GLY A O 1
ATOM 4205 N N . ARG A 1 528 ? -43.137 11.745 -42.644 1.00 90.62 528 ARG A N 1
ATOM 4206 C CA . ARG A 1 528 ? -42.980 10.602 -43.561 1.00 90.62 528 ARG A CA 1
ATOM 4207 C C . ARG A 1 528 ? -42.958 9.280 -42.792 1.00 90.62 528 ARG A C 1
ATOM 4209 O O . ARG A 1 528 ? -42.572 9.241 -41.629 1.00 90.62 528 ARG A O 1
ATOM 4216 N N . LYS A 1 529 ? -43.299 8.172 -43.462 1.00 90.94 529 LYS A N 1
ATOM 4217 C CA . LYS A 1 529 ? -43.119 6.816 -42.905 1.00 90.94 529 LYS A CA 1
ATOM 4218 C C . LYS A 1 529 ? -41.631 6.526 -42.678 1.00 90.94 529 LYS A C 1
ATOM 4220 O O . LYS A 1 529 ? -40.831 6.869 -43.547 1.00 90.94 529 LYS A O 1
ATOM 4225 N N . TYR A 1 530 ? -41.268 5.846 -41.588 1.00 91.94 530 TYR A N 1
ATOM 4226 C CA . TYR A 1 530 ? -39.873 5.579 -41.197 1.00 91.94 530 TYR A CA 1
ATOM 4227 C C . TYR A 1 530 ? -39.007 5.036 -42.353 1.00 91.94 530 TYR A C 1
ATOM 4229 O O . TYR A 1 530 ? -37.953 5.601 -42.644 1.00 91.94 530 TYR A O 1
ATOM 4237 N N . LYS A 1 531 ? -39.505 4.048 -43.119 1.00 90.94 531 LYS A N 1
ATOM 4238 C CA . LYS A 1 531 ? -38.829 3.468 -44.309 1.00 90.94 531 LYS A CA 1
ATOM 4239 C C . LYS A 1 531 ? -38.608 4.403 -45.510 1.00 90.94 531 LYS A C 1
ATOM 4241 O O . LYS A 1 531 ? -38.087 3.956 -46.524 1.00 90.94 531 LYS A O 1
ATOM 4246 N N . LYS A 1 532 ? -39.136 5.630 -45.465 1.00 89.69 532 LYS A N 1
ATOM 4247 C CA . LYS A 1 532 ? -38.958 6.691 -46.476 1.00 89.69 532 LYS A CA 1
ATOM 4248 C C . LYS A 1 532 ? -38.315 7.952 -45.870 1.00 89.69 532 LYS A C 1
ATOM 4250 O O . LYS A 1 532 ? -38.426 9.044 -46.431 1.00 89.69 532 LYS A O 1
ATOM 4255 N N . CYS A 1 533 ? -37.719 7.820 -44.686 1.00 92.50 533 CYS A N 1
ATOM 4256 C CA . CYS A 1 533 ? -36.958 8.858 -44.005 1.00 92.50 533 CYS A CA 1
ATOM 4257 C C . CYS A 1 533 ? -35.753 8.215 -43.292 1.00 92.50 533 CYS A C 1
ATOM 4259 O O . CYS A 1 533 ? -34.953 7.589 -43.978 1.00 92.50 533 CYS A O 1
ATOM 4261 N N . CYS A 1 534 ? -35.617 8.299 -41.965 1.00 86.69 534 CYS A N 1
ATOM 4262 C CA . CYS A 1 534 ? -34.442 7.796 -41.232 1.00 86.69 534 CYS A CA 1
ATOM 4263 C C . CYS A 1 534 ? -34.195 6.277 -41.343 1.00 86.69 534 CYS A C 1
ATOM 4265 O O . CYS A 1 534 ? -33.098 5.827 -41.043 1.00 86.69 534 CYS A O 1
ATOM 4267 N N . GLY A 1 535 ? -35.185 5.488 -41.774 1.00 84.12 535 GLY A N 1
ATOM 4268 C CA . GLY A 1 535 ? -35.041 4.066 -42.102 1.00 84.12 535 GLY A CA 1
ATOM 4269 C C . GLY A 1 535 ? -34.814 3.788 -43.593 1.00 84.12 535 GLY A C 1
ATOM 4270 O O . GLY A 1 535 ? -35.246 2.736 -44.066 1.00 84.12 535 GLY A O 1
ATOM 4271 N N . SER A 1 536 ? -34.239 4.742 -44.337 1.00 78.75 536 SER A N 1
ATOM 4272 C CA . SER A 1 536 ? -33.902 4.624 -45.770 1.00 78.75 536 SER A CA 1
ATOM 4273 C C . SER A 1 536 ? -32.397 4.422 -45.975 1.00 78.75 536 SER A C 1
ATOM 4275 O O . SER A 1 536 ? -31.761 5.211 -46.667 1.00 78.75 536 SER A O 1
ATOM 4277 N N . ASN A 1 537 ? -31.864 3.365 -45.363 1.00 56.91 537 ASN A N 1
ATOM 4278 C CA . ASN A 1 537 ? -30.638 2.685 -45.785 1.00 56.91 537 ASN A CA 1
ATOM 4279 C C . ASN A 1 537 ? -31.033 1.251 -46.166 1.00 56.91 537 ASN A C 1
ATOM 4281 O O . ASN A 1 537 ? -31.852 0.668 -45.413 1.00 56.91 537 ASN A O 1
#

Solvent-accessible surface area (backbone atoms only — not comparable to full-atom values): 31001 Å² total; per-residue (Å²): 86,78,51,59,87,71,65,93,87,55,102,61,87,76,81,78,77,25,37,34,36,44,29,16,25,74,56,27,43,57,40,44,30,42,77,55,98,89,43,78,51,56,80,57,43,79,47,94,52,91,48,83,79,62,48,61,76,60,43,72,83,80,41,96,64,86,83,49,70,47,52,34,40,32,38,52,46,76,51,95,86,43,61,34,34,43,37,27,36,70,64,54,66,48,74,51,79,49,67,81,60,56,83,41,39,61,63,61,43,51,55,52,50,53,54,50,54,48,55,53,52,51,55,38,42,66,71,75,44,71,84,64,88,66,78,62,60,63,70,52,58,68,66,61,55,75,40,77,47,38,19,50,44,77,60,76,89,48,48,67,59,53,51,51,55,53,48,52,62,65,68,49,66,57,57,64,57,32,63,78,43,79,74,52,89,72,94,48,87,70,44,80,76,71,71,54,77,85,70,68,32,27,46,89,88,64,53,77,42,53,72,56,56,57,49,46,63,71,55,51,72,64,71,82,69,83,38,77,15,51,54,34,35,41,49,45,52,46,42,51,45,46,47,48,49,38,46,49,39,41,45,50,45,46,48,39,43,31,36,65,86,38,79,57,43,60,51,53,41,49,73,38,68,46,51,78,63,51,53,49,56,56,47,56,64,26,70,72,48,59,90,91,43,39,46,63,44,71,22,20,44,42,16,24,34,42,28,47,52,29,40,86,60,88,76,58,63,86,73,54,48,57,33,60,47,52,65,57,86,82,48,53,75,67,54,50,52,51,51,52,52,51,53,52,36,49,30,50,40,43,35,50,24,62,73,78,36,44,64,75,47,71,67,46,60,38,37,48,99,86,66,43,73,46,58,41,43,22,24,33,18,24,51,46,35,42,64,80,61,47,71,66,66,74,71,46,56,68,73,56,43,68,56,47,41,63,39,42,58,41,38,60,64,47,68,69,59,54,52,50,58,69,68,48,57,68,73,57,51,54,48,49,54,52,29,54,40,42,40,47,47,54,49,25,51,49,33,51,34,51,54,27,49,76,72,72,41,76,40,85,80,66,73,82,78,44,80,90,59,85,78,73,69,74,81,50,63,89,63,88,68,57,68,66,60,42,48,51,55,40,45,55,68,37,54,74,41,60,65,70,81,78,74,76,84,79,74,81,82,78,71,89,66,81,78,81,50,63,76,36,73,27,91,86,71,74,78,36,34,16,49,76,47,93,51,63,123

Secondary structure (DSSP, 8-state):
-------SSS--------EEEEEE-HHHHHHH-EEETTEEE-S-EE-SSSSGGGGGGTGGGT-S-GGGEEEEEEEEEEETTEEEEEEEETTT--EEEEE-PPTT-HHHHHHHHHHHHHHHHHHHHHHH-TT----SHHHHHTTS-SEEEEEE---GGGHHHHHHHHHHHHSSHHHHHHHTTTT-----TTGGGTTS--S-EE-TTS-EE-HHHHHHHHHHGGGG---SSHHHHHHHHHHHHHHHTTTHHHHHHHHHHHHTT-HHHHHHHHHTT--HHHHHHHHHHHHTS-TTSS--SHHHHHHHHHHHHHSSS---HHHHHHHHSTTGGGS-HHHHHHHHHHHHHHHHHHHHHHHH-TTT-----EE-TT--EEHHHHHHHHHHHHTTS-HHHHTS-HHHHHHHHHHHHHHTT-HHHHHHHHHS-HHHHHHHHHHHHHHHHHHHHHHHHHHHHHTT--GGG----SPP----GGGGTT----HHHHHHHHHHHHHHHH-PPPPP--------S----TTSBPTTS-SSBGGGTTT--

Nearest PDB structures (foldseek):
  7u32-assembly1_F  TM=3.974E-01  e=2.725E-02  Visna/maedi virus EV1 KV1772
  5hrn-assembly1_A-2  TM=3.352E-01  e=1.330E-01  Human immunodeficiency virus 1
  1imu-assembly1_A  TM=3.398E-01  e=2.028E+00  Haemophilus influenzae

Radius of gyration: 40.86 Å; Cα contacts (8 Å, |Δi|>4): 646; chains: 1; bounding box: 81×46×118 Å

Mean predicted aligned error: 20.81 Å

InterPro domains:
  IPR004027 SEC-C motif [PF02810] (518-535)
  IPR011978 YgfB-like [PF03695] (285-414)
  IPR011978 YgfB-like [TIGR02292] (282-432)
  IPR036255 YgfB-like superfamily [SSF101327] (294-424)
  IPR053864 Domain of unknown function DUF6933 [PF22016] (65-182)